Protein AF-A0A7S2PLM6-F1 (afdb_monomer)

pLDDT: mean 79.07, std 17.41, range [29.98, 98.12]

Solvent-accessible surface area (backbone atoms only — not comparable to full-atom values): 22855 Å² total; per-residue (Å²): 108,68,69,61,52,52,57,56,58,63,72,50,92,73,92,76,95,75,61,71,67,60,51,52,51,47,62,57,50,72,77,48,88,86,80,83,86,79,75,93,78,78,90,83,84,88,67,91,45,60,40,52,44,39,54,48,51,23,56,14,15,34,82,76,85,69,65,83,59,90,75,62,58,69,66,58,55,49,44,26,52,52,26,46,74,74,66,43,42,29,66,36,67,50,46,79,44,29,52,44,70,62,100,52,93,72,66,49,29,40,21,31,33,40,21,38,41,37,36,39,63,88,76,48,69,6,36,71,28,57,38,18,36,38,31,44,26,38,40,60,66,70,63,58,101,53,98,65,75,38,36,41,34,38,30,34,43,21,40,40,32,41,45,58,35,41,68,48,76,58,61,52,56,44,54,53,37,27,29,40,36,39,43,43,34,34,94,88,75,54,34,28,39,39,45,72,40,12,25,79,38,48,49,87,33,68,58,39,49,68,68,35,53,36,66,58,55,26,62,78,66,75,49,54,69,70,72,37,31,61,87,88,57,55,77,94,73,55,21,47,36,65,21,35,75,22,38,50,46,62,49,89,50,94,84,49,96,50,40,52,42,74,61,55,43,36,46,25,53,39,30,60,74,70,75,46,80,73,47,76,62,18,51,48,10,45,50,52,57,69,72,37,59,50,46,23,62,70,52,43,75,80,44,46,26,65,65,64,44,54,52,51,56,63,45,48,55,52,52,54,52,48,53,51,45,51,51,47,47,52,62,67,65,44,71,83,68,62,71,67,56,70,57,53,58,63,71,69,67,36,67,85,49,73,75,36,70,63,60,55,47,49,46,52,48,51,31,50,51,40,40,54,22,58,77,71,68,36,60,73,54,38,56,51,50,50,52,54,48,50,52,51,52,50,52,58,58,67,69,59,81,63,79,85,73,80,85,78,132

InterPro domains:
  IPR012887 GDP-fucose pyrophosphorylase domain [PF07959] (20-249)
  IPR052203 GHMP Kinase-Related Enzymes [PTHR32463] (17-348)

Radius of gyration: 28.03 Å; Cα contacts (8 Å, |Δi|>4): 614; chains: 1; bounding box: 89×57×71 Å

Mean predicted aligned error: 13.32 Å

Organism: NCBI:txid267567

Sequence (409 aa):
GDMLHALQTTSSPSSSSSSSNNTNLFGALSKHELQTCIIPEGSFVHLGTTGELVDFLVAGGSATYNNDDGSGDLQQTKIQSFAKSIGISSKSNAFVSGFRGGDGDDSTSLVVLNSILIGNGRDKSSSIGEGTVIEHCTIPFTGGSGVDNGKIIVGKRCLLSGIRGDLKGRDLCVPSEMCLQVLPLRQGVGGFVCLCFGVNDGIKEATTLYGMDINQVLERSGLTASDLWDESIPSSRQTLWNAKLNPIMMCADEDTKWPELDFSFLEWIQSLRDDVQLDACALQGLRQWKESKRIAVCDIRECVDSEAEAKYRSTISSVEVHQLSLAADCLLGQKHEPCSFGHLADVCNLNAFKHNPVIKRAFKALDNICYEAVDEGRFHILGRTFMVLSELLSTLWCSNGDKPQPFAA

Structure (mmCIF, N/CA/C/O backbone):
data_AF-A0A7S2PLM6-F1
#
_entry.id   AF-A0A7S2PLM6-F1
#
loop_
_atom_site.group_PDB
_atom_site.id
_atom_site.type_symbol
_atom_site.label_atom_id
_atom_site.label_alt_id
_atom_site.label_comp_id
_atom_site.label_asym_id
_atom_site.label_entity_id
_atom_site.label_seq_id
_atom_site.pdbx_PDB_ins_code
_atom_site.Cartn_x
_atom_site.Cartn_y
_atom_site.Cartn_z
_atom_site.occupancy
_atom_site.B_iso_or_equiv
_atom_site.auth_seq_id
_atom_site.auth_comp_id
_atom_site.auth_asym_id
_atom_site.auth_atom_id
_atom_site.pdbx_PDB_model_num
ATOM 1 N N . GLY A 1 1 ? -21.847 -16.838 2.911 1.00 46.50 1 GLY A N 1
ATOM 2 C CA . GLY A 1 1 ? -21.634 -17.733 4.061 1.00 46.50 1 GLY A CA 1
ATOM 3 C C . GLY A 1 1 ? -22.839 -17.711 4.967 1.00 46.50 1 GLY A C 1
ATOM 4 O O . GLY A 1 1 ? -23.618 -18.652 4.951 1.00 46.50 1 GLY A O 1
ATOM 5 N N . ASP A 1 2 ? -23.043 -16.597 5.661 1.00 38.53 2 ASP A N 1
ATOM 6 C CA . ASP A 1 2 ? -23.984 -16.498 6.787 1.00 38.53 2 ASP A CA 1
ATOM 7 C C . ASP A 1 2 ? -25.448 -16.775 6.431 1.00 38.53 2 ASP A C 1
ATOM 9 O O . ASP A 1 2 ? -26.138 -17.455 7.181 1.00 38.53 2 ASP A O 1
ATOM 13 N N . MET A 1 3 ? -25.917 -16.346 5.254 1.00 40.72 3 MET A N 1
ATOM 14 C CA . MET A 1 3 ? -27.282 -16.642 4.798 1.00 40.72 3 MET A CA 1
ATOM 15 C C . MET A 1 3 ? -27.492 -18.138 4.505 1.00 40.72 3 MET A C 1
ATOM 17 O O . MET A 1 3 ? -28.520 -18.693 4.873 1.00 40.72 3 MET A O 1
ATOM 21 N N . LEU A 1 4 ? -26.511 -18.816 3.895 1.00 53.31 4 LEU A N 1
ATOM 22 C CA . LEU A 1 4 ? -26.576 -20.262 3.635 1.00 53.31 4 LEU A CA 1
ATOM 23 C C . LEU A 1 4 ? -26.423 -21.072 4.926 1.00 53.31 4 LEU A C 1
ATOM 25 O O . LEU A 1 4 ? -27.140 -22.049 5.113 1.00 53.31 4 LEU A O 1
ATOM 29 N N . HIS A 1 5 ? -25.556 -20.633 5.841 1.00 48.00 5 HIS A N 1
ATOM 30 C CA . HIS A 1 5 ? -25.422 -21.229 7.168 1.00 48.00 5 HIS A CA 1
ATOM 31 C C . HIS A 1 5 ? -26.720 -21.075 7.984 1.00 48.00 5 HIS A C 1
ATOM 33 O O . HIS A 1 5 ? -27.183 -22.037 8.586 1.00 48.00 5 HIS A O 1
ATOM 39 N N . ALA A 1 6 ? -27.370 -19.905 7.942 1.00 51.62 6 ALA A N 1
ATOM 40 C CA . ALA A 1 6 ? -28.672 -19.672 8.573 1.00 51.62 6 ALA A CA 1
ATOM 41 C C . ALA A 1 6 ? -29.806 -20.505 7.941 1.00 51.62 6 ALA A C 1
ATOM 43 O O . ALA A 1 6 ? -30.706 -20.976 8.639 1.00 51.62 6 ALA A O 1
ATOM 44 N N . LEU A 1 7 ? -29.767 -20.734 6.626 1.00 51.94 7 LEU A N 1
ATOM 45 C CA . LEU A 1 7 ? -30.715 -21.617 5.936 1.00 51.94 7 LEU A CA 1
ATOM 46 C C . LEU A 1 7 ? -30.463 -23.105 6.251 1.00 51.94 7 LEU A C 1
ATOM 48 O O . LEU A 1 7 ? -31.411 -23.875 6.376 1.00 51.94 7 LEU A O 1
ATOM 52 N N . GLN A 1 8 ? -29.207 -23.516 6.453 1.00 54.03 8 GLN A N 1
ATOM 53 C CA . GLN A 1 8 ? -28.871 -24.872 6.899 1.00 54.03 8 GLN A CA 1
ATOM 54 C C . GLN A 1 8 ? -29.293 -25.116 8.354 1.00 54.03 8 GLN A C 1
ATOM 56 O O . GLN A 1 8 ? -29.881 -26.154 8.651 1.00 54.03 8 GLN A O 1
ATOM 61 N N . THR A 1 9 ? -29.080 -24.162 9.263 1.00 49.16 9 THR A N 1
ATOM 62 C CA . THR A 1 9 ? -29.459 -24.324 10.679 1.00 49.16 9 THR A CA 1
ATOM 63 C C . THR A 1 9 ? -30.968 -24.237 10.919 1.00 49.16 9 THR A C 1
ATOM 65 O O . THR A 1 9 ? -31.462 -24.855 11.857 1.00 49.16 9 THR A O 1
ATOM 68 N N . THR A 1 10 ? -31.731 -23.564 10.049 1.00 50.25 10 THR A N 1
ATOM 69 C CA . THR A 1 10 ? -33.211 -23.534 10.109 1.00 50.25 10 THR A CA 1
ATOM 70 C C . THR A 1 10 ? -33.880 -24.816 9.607 1.00 50.25 10 THR A C 1
ATOM 72 O O . THR A 1 10 ? -35.059 -25.031 9.883 1.00 50.25 10 THR A O 1
ATOM 75 N N . SER A 1 11 ? -33.140 -25.705 8.935 1.00 47.84 11 SER A N 1
ATOM 76 C CA . SER A 1 11 ? -33.613 -27.061 8.613 1.00 47.84 11 SER A CA 1
ATOM 77 C C . SER A 1 11 ? -33.565 -28.025 9.811 1.00 47.84 11 SER A C 1
ATOM 79 O O . SER A 1 11 ? -34.122 -29.120 9.748 1.00 47.84 11 SER A O 1
ATOM 81 N N . SER A 1 12 ? -32.961 -27.606 10.932 1.00 45.00 12 SER A N 1
ATOM 82 C CA . SER A 1 12 ? -33.073 -28.297 12.219 1.00 45.00 12 SER A CA 1
ATOM 83 C C . SER A 1 12 ? -34.291 -27.754 12.981 1.00 45.00 12 SER A C 1
ATOM 85 O O . SER A 1 12 ? -34.345 -26.553 13.247 1.00 45.00 12 SER A O 1
ATOM 87 N N . PRO A 1 13 ? -35.287 -28.584 13.343 1.00 47.16 13 PRO A N 1
ATOM 88 C CA . PRO A 1 13 ? -36.516 -28.113 13.970 1.00 47.16 13 PRO A CA 1
ATOM 89 C C . PRO A 1 13 ? -36.254 -27.741 15.434 1.00 47.16 13 PRO A C 1
ATOM 91 O O . PRO A 1 13 ? -36.427 -28.562 16.332 1.00 47.16 13 PRO A O 1
ATOM 94 N N . SER A 1 14 ? -35.839 -26.501 15.695 1.00 48.72 14 SER A N 1
ATOM 95 C CA . SER A 1 14 ? -35.843 -25.932 17.043 1.00 48.72 14 SER A CA 1
ATOM 96 C C . SER A 1 14 ? -37.036 -24.990 17.212 1.00 48.72 14 SER A C 1
ATOM 98 O O . SER A 1 14 ? -37.238 -23.993 16.519 1.00 48.72 14 SER A O 1
ATOM 100 N N . SER A 1 15 ? -37.901 -25.385 18.135 1.00 52.91 15 SER A N 1
ATOM 101 C CA . SER A 1 15 ? -39.139 -24.727 18.513 1.00 52.91 15 SER A CA 1
ATOM 102 C C . SER A 1 15 ? -38.876 -23.452 19.322 1.00 52.91 15 SER A C 1
ATOM 104 O O . SER A 1 15 ? -38.672 -23.560 20.526 1.00 52.91 15 SER A O 1
ATOM 106 N N . SER A 1 16 ? -38.936 -22.265 18.703 1.00 53.56 16 SER A N 1
ATOM 107 C CA . SER A 1 16 ? -39.422 -21.028 19.360 1.00 53.56 16 SER A CA 1
ATOM 108 C C . SER A 1 16 ? -39.389 -19.782 18.449 1.00 53.56 16 SER A C 1
ATOM 110 O O . SER A 1 16 ? -38.339 -19.219 18.159 1.00 53.56 16 SER A O 1
ATOM 112 N N . SER A 1 17 ? -40.587 -19.337 18.054 1.00 52.88 17 SER A N 1
ATOM 113 C CA . SER A 1 17 ? -41.075 -17.940 18.026 1.00 52.88 17 SER A CA 1
ATOM 114 C C . SER A 1 17 ? -40.415 -16.811 17.200 1.00 52.88 17 SER A C 1
ATOM 116 O O . SER A 1 17 ? -40.777 -15.660 17.427 1.00 52.88 17 SER A O 1
ATOM 118 N N . SER A 1 18 ? -39.568 -17.054 16.192 1.00 52.91 18 SER A N 1
ATOM 119 C CA . SER A 1 18 ? -39.069 -15.983 15.284 1.00 52.91 18 SER A CA 1
ATOM 120 C C . SER A 1 18 ? -39.508 -16.109 13.806 1.00 52.91 18 SER A C 1
ATOM 122 O O . SER A 1 18 ? -38.816 -15.670 12.890 1.00 52.91 18 SER A O 1
ATOM 124 N N . SER A 1 19 ? -40.673 -16.712 13.536 1.00 54.12 19 SER A N 1
ATOM 125 C CA . SER A 1 19 ? -40.965 -17.380 12.254 1.00 54.12 19 SER A CA 1
ATOM 126 C C . SER A 1 19 ? -41.630 -16.575 11.121 1.00 54.12 19 SER A C 1
ATOM 128 O O . SER A 1 19 ? -41.820 -17.149 10.049 1.00 54.12 19 SER A O 1
ATOM 130 N N . SER A 1 20 ? -41.980 -15.289 11.251 1.00 56.38 20 SER A N 1
ATOM 131 C CA . SER A 1 20 ? -42.768 -14.613 10.191 1.00 56.38 20 SER A CA 1
ATOM 132 C C . SER A 1 20 ? -41.960 -14.201 8.949 1.00 56.38 20 SER A C 1
ATOM 134 O O . SER A 1 20 ? -42.446 -14.338 7.829 1.00 56.38 20 SER A O 1
ATOM 136 N N . ASN A 1 21 ? -40.711 -13.747 9.098 1.00 56.03 21 ASN A N 1
ATOM 137 C CA . ASN A 1 21 ? -39.917 -13.295 7.943 1.00 56.03 21 ASN A CA 1
ATOM 138 C C . ASN A 1 21 ? -39.300 -14.456 7.147 1.00 56.03 21 ASN A C 1
ATOM 140 O O . ASN A 1 21 ? -39.276 -14.417 5.917 1.00 56.03 21 ASN A O 1
ATOM 144 N N . ASN A 1 22 ? -38.873 -15.527 7.824 1.00 59.12 22 ASN A N 1
ATOM 145 C CA . ASN A 1 22 ? -38.286 -16.693 7.155 1.00 59.12 22 ASN A CA 1
ATOM 146 C C . ASN A 1 22 ? -39.332 -17.546 6.423 1.00 59.12 22 ASN A C 1
ATOM 148 O O . ASN A 1 22 ? -39.027 -18.106 5.374 1.00 59.12 22 ASN A O 1
ATOM 152 N N . THR A 1 23 ? -40.574 -17.605 6.917 1.00 64.94 23 THR A N 1
ATOM 153 C CA . THR A 1 23 ? -41.670 -18.302 6.215 1.00 64.94 23 THR A CA 1
ATOM 154 C C . THR A 1 23 ? -42.073 -17.584 4.929 1.00 64.94 23 THR A C 1
ATOM 156 O O . THR A 1 23 ? -42.336 -18.247 3.928 1.00 64.94 23 THR A O 1
ATOM 159 N N . ASN A 1 24 ? -42.027 -16.249 4.905 1.00 69.12 24 ASN A N 1
ATOM 160 C CA . ASN A 1 24 ? -42.255 -15.466 3.689 1.00 69.12 24 ASN A CA 1
ATOM 161 C C . ASN A 1 24 ? -41.136 -15.653 2.655 1.00 69.12 24 ASN A C 1
ATOM 163 O O . ASN A 1 24 ? -41.427 -15.831 1.473 1.00 69.12 24 ASN A O 1
ATOM 167 N N . LEU A 1 25 ? -39.868 -15.675 3.086 1.00 69.00 25 LEU A N 1
ATOM 168 C CA . LEU A 1 25 ? -38.739 -15.937 2.188 1.00 69.00 25 LEU A CA 1
ATOM 169 C C . LEU A 1 25 ? -38.795 -17.366 1.629 1.00 69.00 25 LEU A C 1
ATOM 171 O O . LEU A 1 25 ? -38.657 -17.556 0.426 1.00 69.00 25 LEU A O 1
ATOM 175 N N . PHE A 1 26 ? -39.068 -18.365 2.473 1.00 73.00 26 PHE A N 1
ATOM 176 C CA . PHE A 1 26 ? -39.232 -19.753 2.039 1.00 73.00 26 PHE A CA 1
ATOM 177 C C . PHE A 1 26 ? -40.434 -19.916 1.096 1.00 73.00 26 PHE A C 1
ATOM 179 O O . PHE A 1 26 ? -40.336 -20.584 0.071 1.00 73.00 26 PHE A O 1
ATOM 186 N N . GLY A 1 27 ? -41.561 -19.259 1.382 1.00 76.62 27 GLY A N 1
ATOM 187 C CA . GLY A 1 27 ? -42.744 -19.247 0.517 1.00 76.62 27 GLY A CA 1
ATOM 188 C C . GLY A 1 27 ? -42.522 -18.547 -0.829 1.00 76.62 27 GLY A C 1
ATOM 189 O O . GLY A 1 27 ? -43.132 -18.926 -1.827 1.00 76.62 27 GLY A O 1
ATOM 190 N N . ALA A 1 28 ? -41.639 -17.548 -0.880 1.00 76.75 28 ALA A N 1
ATOM 191 C CA . ALA A 1 28 ? -41.224 -16.909 -2.124 1.00 76.75 28 ALA A CA 1
ATOM 192 C C . ALA A 1 28 ? -40.231 -17.787 -2.905 1.00 76.75 28 ALA A C 1
ATOM 194 O O . ALA A 1 28 ? -40.444 -18.037 -4.087 1.00 76.75 28 ALA A O 1
ATOM 195 N N . LEU A 1 29 ? -39.193 -18.312 -2.243 1.00 75.56 29 LEU A N 1
ATOM 196 C CA . LEU A 1 29 ? -38.143 -19.129 -2.863 1.00 75.56 29 LEU A CA 1
ATOM 197 C C . LEU A 1 29 ? -38.636 -20.510 -3.306 1.00 75.56 29 LEU A C 1
ATOM 199 O O . LEU A 1 29 ? -38.181 -21.006 -4.327 1.00 75.56 29 LEU A O 1
ATOM 203 N N . SER A 1 30 ? -39.601 -21.108 -2.603 1.00 80.25 30 SER A N 1
ATOM 204 C CA . SER A 1 30 ? -40.199 -22.405 -2.974 1.00 80.25 30 SER A CA 1
ATOM 205 C C . SER A 1 30 ? -40.967 -22.379 -4.297 1.00 80.25 30 SER A C 1
ATOM 207 O O . SER A 1 30 ? -41.227 -23.435 -4.869 1.00 80.25 30 SER A O 1
ATOM 209 N N . LYS A 1 31 ? -41.316 -21.190 -4.808 1.00 84.56 31 LYS A N 1
ATOM 210 C CA . LYS A 1 31 ? -41.913 -21.015 -6.142 1.00 84.56 31 LYS A CA 1
ATOM 211 C C . LYS A 1 31 ? -40.872 -20.982 -7.264 1.00 84.56 31 LYS A C 1
ATOM 213 O O . LYS A 1 31 ? -41.257 -20.969 -8.430 1.00 84.56 31 LYS A O 1
ATOM 218 N N . HIS A 1 32 ? -39.585 -20.938 -6.927 1.00 82.19 32 HIS A N 1
ATOM 219 C CA . HIS A 1 32 ? -38.486 -20.911 -7.881 1.00 82.19 32 HIS A CA 1
ATOM 220 C C . HIS A 1 32 ? -37.736 -22.245 -7.862 1.00 82.19 32 HIS A C 1
ATOM 222 O O . HIS A 1 32 ? -37.414 -22.785 -6.805 1.00 82.19 32 HIS A O 1
ATOM 228 N N . GLU A 1 33 ? -37.437 -22.777 -9.044 1.00 84.88 33 GLU A N 1
ATOM 229 C CA . GLU A 1 33 ? -36.563 -23.937 -9.182 1.00 84.88 33 GLU A CA 1
ATOM 230 C C . GLU A 1 33 ? -35.116 -23.499 -8.919 1.00 84.88 33 GLU A C 1
ATOM 232 O O . GLU A 1 33 ? -34.547 -22.699 -9.664 1.00 84.88 33 GLU A O 1
ATOM 237 N N . LEU A 1 34 ? -34.524 -23.985 -7.826 1.00 80.19 34 LEU A N 1
ATOM 238 C CA . LEU A 1 34 ? -33.119 -23.735 -7.520 1.00 80.19 34 LEU A CA 1
ATOM 239 C C . LEU A 1 34 ? -32.254 -24.705 -8.322 1.00 80.19 34 L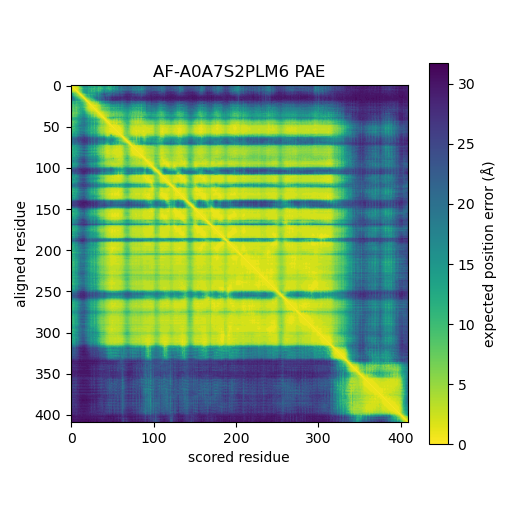EU A C 1
ATOM 241 O O . LEU A 1 34 ? -32.185 -25.894 -8.016 1.00 80.19 34 LEU A O 1
ATOM 245 N N . GLN A 1 35 ? -31.569 -24.183 -9.332 1.00 84.25 35 GLN A N 1
ATOM 246 C CA . GLN A 1 35 ? -30.599 -24.946 -10.107 1.00 84.25 35 GLN A CA 1
ATOM 247 C C . GLN A 1 35 ? -29.198 -24.708 -9.549 1.00 84.25 35 GLN A C 1
ATOM 249 O O . GLN A 1 35 ? -28.783 -23.571 -9.328 1.00 84.25 35 GLN A O 1
ATOM 254 N N . THR A 1 36 ? -28.468 -25.794 -9.310 1.00 83.56 36 THR A N 1
ATOM 255 C CA . THR A 1 36 ? -27.078 -25.739 -8.850 1.00 83.56 36 THR A CA 1
ATOM 256 C C . THR A 1 36 ? -26.173 -26.117 -10.013 1.00 83.56 36 THR A C 1
ATOM 258 O O . THR A 1 36 ? -26.277 -27.222 -10.540 1.00 83.56 36 THR A O 1
ATOM 261 N N . CYS A 1 37 ? -25.278 -25.213 -10.409 1.00 85.44 37 CYS A N 1
ATOM 262 C CA . CYS A 1 37 ? -24.197 -25.535 -11.334 1.00 85.44 37 CYS A CA 1
ATOM 263 C C . CYS A 1 37 ? -23.006 -26.049 -10.522 1.00 85.44 37 CYS A C 1
ATOM 265 O O . CYS A 1 37 ? -22.444 -25.313 -9.709 1.00 85.44 37 CYS A O 1
ATOM 267 N N . ILE A 1 38 ? -22.648 -27.317 -10.713 1.00 82.31 38 ILE A N 1
ATOM 268 C CA . ILE A 1 38 ? -21.451 -27.898 -10.107 1.00 82.31 38 ILE A CA 1
ATOM 269 C C . ILE A 1 38 ? -20.306 -27.677 -11.086 1.00 82.31 38 ILE A C 1
ATOM 271 O O . ILE A 1 38 ? -20.376 -28.129 -12.226 1.00 82.31 38 ILE A O 1
ATOM 275 N N . ILE A 1 39 ? -19.257 -26.994 -10.636 1.00 82.06 39 ILE A N 1
ATOM 276 C CA . ILE A 1 39 ? -18.004 -26.873 -11.379 1.00 82.06 39 ILE A CA 1
ATOM 277 C C . ILE A 1 39 ? -17.163 -28.100 -10.994 1.00 82.06 39 ILE A C 1
ATOM 279 O O . ILE A 1 39 ? -16.683 -28.149 -9.860 1.00 82.06 39 ILE A O 1
ATOM 283 N N . PRO A 1 40 ? -17.039 -29.121 -11.867 1.00 69.12 40 PRO A N 1
ATOM 284 C CA . PRO A 1 40 ? -16.409 -30.394 -11.508 1.00 69.12 40 PRO A CA 1
ATOM 285 C C . PRO A 1 40 ? -14.902 -30.247 -11.279 1.00 69.12 40 PRO A C 1
ATOM 287 O O . PRO A 1 40 ? -14.322 -30.997 -10.499 1.00 69.12 40 PRO A O 1
ATOM 290 N N . GLU A 1 41 ? -14.286 -29.260 -11.933 1.00 75.94 41 GLU A N 1
ATOM 291 C CA . GLU A 1 41 ? -12.865 -28.953 -11.842 1.00 75.94 41 GLU A CA 1
ATOM 292 C C . GLU A 1 41 ? -12.687 -27.434 -11.763 1.00 75.94 41 GLU A C 1
ATOM 294 O O . GLU A 1 41 ? -13.074 -26.695 -12.667 1.00 75.94 41 GLU A O 1
ATOM 299 N N . GLY A 1 42 ? -12.128 -26.959 -10.654 1.00 71.94 42 GLY A N 1
ATOM 300 C CA . GLY A 1 42 ? -11.847 -25.548 -10.428 1.00 71.94 42 GLY A CA 1
ATOM 301 C C . GLY A 1 42 ? -10.806 -25.386 -9.330 1.00 71.94 42 GLY A C 1
ATOM 302 O O . GLY A 1 42 ? -10.773 -26.155 -8.369 1.00 71.94 42 GLY A O 1
ATOM 303 N N . SER A 1 43 ? -9.930 -24.399 -9.480 1.00 78.38 43 SER A N 1
ATOM 304 C CA . SER A 1 43 ? -9.007 -23.996 -8.423 1.00 78.38 43 SER A CA 1
ATOM 305 C C . SER A 1 43 ? -9.616 -22.826 -7.666 1.00 78.38 43 SER A C 1
ATOM 307 O O . SER A 1 43 ? -9.925 -21.792 -8.254 1.00 78.38 43 SER A O 1
ATOM 309 N N . PHE A 1 44 ? -9.796 -23.002 -6.362 1.00 82.25 44 PHE A N 1
ATOM 310 C CA . PHE A 1 44 ? -10.282 -21.963 -5.466 1.00 82.25 44 PHE A CA 1
ATOM 311 C C . PHE A 1 44 ? -9.151 -21.576 -4.527 1.00 82.25 44 PHE A C 1
ATOM 313 O O . PHE A 1 44 ? -8.520 -22.443 -3.922 1.00 82.25 44 PHE A O 1
ATOM 320 N N . VAL A 1 45 ? -8.911 -20.277 -4.404 1.00 84.31 45 VAL A N 1
ATOM 321 C CA . VAL A 1 45 ? -7.968 -19.721 -3.438 1.00 84.31 45 VAL A CA 1
ATOM 322 C C . VAL A 1 45 ? -8.779 -18.905 -2.445 1.00 84.31 45 VAL A C 1
ATOM 324 O O . VAL A 1 45 ? -9.584 -18.061 -2.836 1.00 84.31 45 VAL A O 1
ATOM 327 N N . HIS A 1 46 ? -8.598 -19.195 -1.162 1.00 86.81 46 HIS A N 1
ATOM 328 C CA . HIS A 1 46 ? -9.161 -18.402 -0.082 1.00 86.81 46 HIS A CA 1
ATOM 329 C C . HIS A 1 46 ? -8.057 -17.519 0.489 1.00 86.81 46 HIS A C 1
ATOM 331 O O . HIS A 1 46 ? -7.023 -18.034 0.900 1.00 86.81 46 HIS A O 1
ATOM 337 N N . LEU A 1 47 ? -8.302 -16.212 0.510 1.00 89.38 47 LEU A N 1
ATOM 338 C CA . LEU A 1 47 ? -7.411 -15.208 1.081 1.00 89.38 47 LEU A CA 1
ATOM 339 C C . LEU A 1 47 ? -8.190 -14.518 2.202 1.00 89.38 47 LEU A C 1
ATOM 341 O O . LEU A 1 47 ? -8.995 -13.620 1.961 1.00 89.38 47 LEU A O 1
ATOM 345 N N . GLY A 1 48 ? -8.042 -15.039 3.412 1.00 85.62 48 GLY A N 1
ATOM 346 C CA . GLY A 1 48 ? -8.685 -14.556 4.627 1.00 85.62 48 GLY A CA 1
ATOM 347 C C . GLY A 1 48 ? -7.958 -13.380 5.271 1.00 85.62 48 GLY A C 1
ATOM 348 O O . GLY A 1 48 ? -8.590 -12.622 6.006 1.00 85.62 48 GLY A O 1
ATOM 349 N N . THR A 1 49 ? -6.664 -13.207 4.989 1.00 90.38 49 THR A N 1
ATOM 350 C CA . THR A 1 49 ? -5.844 -12.116 5.535 1.00 90.38 49 THR A CA 1
ATOM 351 C C . THR A 1 49 ? -5.055 -11.385 4.449 1.00 90.38 49 THR A C 1
ATOM 353 O O . THR A 1 49 ? -4.829 -11.903 3.353 1.00 90.38 49 THR A O 1
ATOM 356 N N . THR A 1 50 ? -4.609 -10.165 4.758 1.00 94.56 50 THR A N 1
ATOM 357 C CA . THR A 1 50 ? -3.708 -9.413 3.876 1.00 94.56 50 THR A CA 1
ATOM 358 C C . THR A 1 50 ? -2.363 -10.125 3.718 1.00 94.56 50 THR A C 1
ATOM 360 O O . THR A 1 50 ? -1.821 -10.143 2.618 1.00 94.56 50 THR A O 1
ATOM 363 N N . GLY A 1 51 ? -1.855 -10.768 4.773 1.00 95.12 51 GLY A N 1
ATOM 364 C CA . GLY A 1 51 ? -0.652 -11.600 4.720 1.00 95.12 51 GLY A CA 1
ATOM 365 C C . GLY A 1 51 ? -0.788 -12.761 3.735 1.00 95.12 51 GLY A C 1
ATOM 366 O O . GLY A 1 51 ? 0.072 -12.930 2.879 1.00 95.12 51 GLY A O 1
ATOM 367 N N . GLU A 1 52 ? -1.911 -13.488 3.766 1.00 94.06 52 GLU A N 1
ATOM 368 C CA . GLU A 1 52 ? -2.191 -14.564 2.802 1.00 94.06 52 GLU A CA 1
ATOM 369 C C . GLU A 1 52 ? -2.254 -14.047 1.358 1.00 94.06 52 GLU A C 1
ATOM 371 O O . GLU A 1 52 ? -1.764 -14.712 0.446 1.00 94.06 52 GLU A O 1
ATOM 376 N N . LEU A 1 53 ? -2.826 -12.855 1.134 1.00 94.69 53 LEU A N 1
ATOM 377 C CA . LEU A 1 53 ? -2.822 -12.204 -0.180 1.00 94.69 53 LEU A CA 1
ATOM 378 C C . LEU A 1 53 ? -1.396 -11.870 -0.639 1.00 94.69 53 LEU A C 1
ATOM 380 O O . LEU A 1 53 ? -1.050 -12.165 -1.782 1.00 94.69 53 LEU A O 1
ATOM 384 N N . VAL A 1 54 ? -0.573 -11.275 0.229 1.00 95.38 54 VAL A N 1
ATOM 385 C CA . VAL A 1 54 ? 0.831 -10.951 -0.076 1.00 95.38 54 VAL A CA 1
ATOM 386 C C . VAL A 1 54 ? 1.604 -12.219 -0.421 1.00 95.38 54 VAL A C 1
ATOM 388 O O . VAL A 1 54 ? 2.223 -12.283 -1.482 1.00 95.38 54 VAL A O 1
ATOM 391 N N . ASP A 1 55 ? 1.505 -13.252 0.415 1.00 93.44 55 ASP A N 1
ATOM 392 C CA . ASP A 1 55 ? 2.204 -14.519 0.210 1.00 93.44 55 ASP A CA 1
ATOM 393 C C . ASP A 1 55 ? 1.753 -15.196 -1.098 1.00 93.44 55 ASP A C 1
ATOM 395 O O . ASP A 1 55 ? 2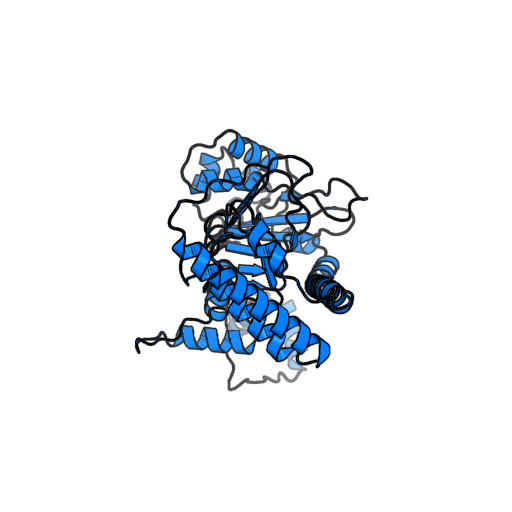.585 -15.685 -1.864 1.00 93.44 55 ASP A O 1
ATOM 399 N N . PHE A 1 56 ? 0.451 -15.159 -1.413 1.00 93.75 56 PHE A N 1
ATOM 400 C CA . PHE A 1 56 ? -0.088 -15.660 -2.680 1.00 93.75 56 PHE A CA 1
ATOM 401 C C . PHE A 1 56 ? 0.467 -14.904 -3.895 1.00 93.75 56 PHE A C 1
ATOM 403 O O . PHE A 1 56 ? 0.912 -15.535 -4.857 1.00 93.75 56 PHE A O 1
ATOM 410 N N . LEU A 1 57 ? 0.453 -13.567 -3.867 1.00 93.62 57 LEU A N 1
ATOM 411 C CA . LEU A 1 57 ? 0.932 -12.740 -4.976 1.00 93.62 57 LEU A CA 1
ATOM 412 C C . LEU A 1 57 ? 2.433 -12.934 -5.202 1.00 93.62 57 LEU A C 1
ATOM 414 O O . LEU A 1 57 ? 2.852 -13.133 -6.341 1.00 93.62 57 LEU A O 1
ATOM 418 N N . VAL A 1 58 ? 3.230 -12.943 -4.131 1.00 92.25 58 VAL A N 1
ATOM 419 C CA . VAL A 1 58 ? 4.685 -13.157 -4.179 1.00 92.25 58 VAL A CA 1
ATOM 420 C C . VAL A 1 58 ? 5.020 -14.545 -4.711 1.00 92.25 58 VAL A C 1
ATOM 422 O O . VAL A 1 58 ? 5.784 -14.669 -5.671 1.00 92.25 58 VAL A O 1
ATOM 425 N N . ALA A 1 59 ? 4.419 -15.591 -4.136 1.00 90.62 59 ALA A N 1
ATOM 426 C CA . ALA A 1 59 ? 4.640 -16.961 -4.587 1.00 90.62 59 ALA A CA 1
ATOM 427 C C . ALA A 1 59 ? 4.204 -17.144 -6.046 1.00 90.62 59 ALA A C 1
ATOM 429 O O . ALA A 1 59 ? 4.871 -17.849 -6.801 1.00 90.62 59 ALA A O 1
ATOM 430 N N . GLY A 1 60 ? 3.109 -16.490 -6.440 1.00 87.69 60 GLY A N 1
ATOM 431 C CA . GLY A 1 60 ? 2.564 -16.516 -7.788 1.00 87.69 60 GLY A CA 1
ATOM 432 C C . GLY A 1 60 ? 3.390 -15.760 -8.831 1.00 87.69 60 GLY A C 1
ATOM 433 O O . GLY A 1 60 ? 3.487 -16.212 -9.971 1.00 87.69 60 GLY A O 1
ATOM 434 N N . GLY A 1 61 ? 3.987 -14.628 -8.451 1.00 84.44 61 GLY A N 1
ATOM 435 C CA . GLY A 1 61 ? 4.780 -13.773 -9.335 1.00 84.44 61 GLY A CA 1
ATOM 436 C C . GLY A 1 61 ? 6.240 -14.203 -9.496 1.00 84.44 61 GLY A C 1
ATOM 437 O O . GLY A 1 61 ? 6.884 -13.799 -10.466 1.00 84.44 61 GLY A O 1
ATOM 438 N N . SER A 1 62 ? 6.770 -15.021 -8.583 1.00 82.44 62 SER A N 1
ATOM 439 C CA . SER A 1 62 ? 8.164 -15.471 -8.621 1.00 82.44 62 SER A CA 1
ATOM 440 C C . SER A 1 62 ? 8.440 -16.425 -9.794 1.00 82.44 62 SER A C 1
ATOM 442 O O . SER A 1 62 ? 7.759 -17.435 -9.980 1.00 82.44 62 SER A O 1
ATOM 444 N N . ALA A 1 63 ? 9.459 -16.109 -10.601 1.00 67.75 63 ALA A N 1
ATOM 445 C CA . ALA A 1 63 ? 9.834 -16.887 -11.787 1.00 67.75 63 ALA A CA 1
ATOM 446 C C . ALA A 1 63 ? 10.864 -18.000 -11.507 1.00 67.75 63 ALA A C 1
ATOM 448 O O . ALA A 1 63 ? 11.006 -18.907 -12.324 1.00 67.75 63 ALA A O 1
ATOM 449 N N . THR A 1 64 ? 11.587 -17.930 -10.385 1.00 63.06 64 THR A N 1
ATOM 450 C CA . THR A 1 64 ? 12.817 -18.707 -10.130 1.00 63.06 64 THR A CA 1
ATOM 451 C C . THR A 1 64 ? 12.642 -19.935 -9.249 1.00 63.06 64 THR A C 1
ATOM 453 O O . THR A 1 64 ? 13.604 -20.670 -9.052 1.00 63.06 64 THR A O 1
ATOM 456 N N . TYR A 1 65 ? 11.433 -20.235 -8.777 1.00 60.25 65 TYR A N 1
ATOM 457 C CA . TYR A 1 65 ? 11.146 -21.481 -8.057 1.00 60.25 65 TYR A CA 1
ATOM 458 C C . TYR A 1 65 ? 11.045 -22.681 -9.020 1.00 60.25 65 TYR A C 1
ATOM 460 O O . TYR A 1 65 ? 10.041 -23.388 -9.077 1.00 60.25 65 TYR A O 1
ATOM 468 N N . ASN A 1 66 ? 12.089 -22.910 -9.816 1.00 56.03 66 ASN A N 1
ATOM 469 C CA . ASN A 1 66 ? 12.293 -24.183 -10.489 1.00 56.03 66 ASN A CA 1
ATOM 470 C C . ASN A 1 66 ? 13.038 -25.085 -9.505 1.00 56.03 66 ASN A C 1
ATOM 472 O O . ASN A 1 66 ? 14.240 -24.946 -9.304 1.00 56.03 66 ASN A O 1
ATOM 476 N N . ASN A 1 67 ? 12.280 -25.960 -8.846 1.00 53.03 67 ASN A N 1
ATOM 477 C CA . ASN A 1 67 ? 12.782 -26.971 -7.922 1.00 53.03 67 ASN A CA 1
ATOM 478 C C . ASN A 1 67 ? 13.731 -27.937 -8.650 1.00 53.03 67 ASN A C 1
ATOM 480 O O . ASN A 1 67 ? 13.278 -28.937 -9.204 1.00 53.03 67 ASN A O 1
ATOM 484 N N . ASP A 1 68 ? 15.032 -27.642 -8.648 1.00 57.22 68 ASP A N 1
ATOM 485 C CA . ASP A 1 68 ? 16.070 -28.616 -9.020 1.00 57.22 68 ASP A CA 1
ATOM 486 C C . ASP A 1 68 ? 16.291 -29.651 -7.896 1.00 57.22 68 ASP A C 1
ATOM 488 O O . ASP A 1 68 ? 16.738 -30.769 -8.146 1.00 57.22 68 ASP A O 1
ATOM 492 N N . ASP A 1 69 ? 15.857 -29.338 -6.670 1.00 60.47 69 ASP A N 1
ATOM 493 C CA . ASP A 1 69 ? 15.738 -30.307 -5.584 1.00 60.47 69 ASP A CA 1
ATOM 494 C C . ASP A 1 69 ? 14.322 -30.895 -5.591 1.00 60.47 69 ASP A C 1
ATOM 496 O O . ASP A 1 69 ? 13.348 -30.235 -5.228 1.00 60.47 69 ASP A O 1
ATOM 500 N N . GLY A 1 70 ? 14.191 -32.149 -6.034 1.00 60.69 70 GLY A N 1
ATOM 501 C CA . GLY A 1 70 ? 12.934 -32.885 -6.258 1.00 60.69 70 GLY A CA 1
ATOM 502 C C . GLY A 1 70 ? 12.017 -33.122 -5.041 1.00 60.69 70 GLY A C 1
ATOM 503 O O . GLY A 1 70 ? 11.263 -34.093 -5.034 1.00 60.69 70 GLY A O 1
ATOM 504 N N . SER A 1 71 ? 12.064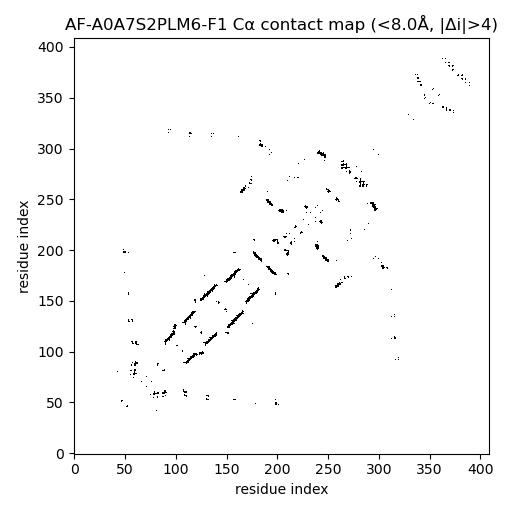 -32.267 -4.020 1.00 63.56 71 SER A N 1
ATOM 505 C CA . SER A 1 71 ? 11.161 -32.219 -2.862 1.00 63.56 71 SER A CA 1
ATOM 506 C C . SER A 1 71 ? 10.152 -31.062 -2.912 1.00 63.56 71 SER A C 1
ATOM 508 O O . SER A 1 71 ? 9.460 -30.824 -1.924 1.00 63.56 71 SER A O 1
ATOM 510 N N . GLY A 1 72 ? 10.063 -30.359 -4.046 1.00 61.94 72 GLY A N 1
ATOM 511 C CA . GLY A 1 72 ? 9.198 -29.199 -4.246 1.00 61.94 72 GLY A CA 1
ATOM 512 C C . GLY A 1 72 ? 7.783 -29.346 -3.685 1.00 61.94 72 GLY A C 1
ATOM 513 O O . GLY A 1 72 ? 7.072 -30.302 -4.000 1.00 61.94 72 GLY A O 1
ATOM 514 N N . ASP A 1 73 ? 7.371 -28.368 -2.877 1.00 83.00 73 ASP A N 1
ATOM 515 C CA . ASP A 1 73 ? 6.046 -28.317 -2.269 1.00 83.00 73 ASP A CA 1
ATOM 516 C C . ASP A 1 73 ? 4.953 -28.257 -3.354 1.00 83.00 73 ASP A C 1
ATOM 518 O O . ASP A 1 73 ? 4.802 -27.270 -4.083 1.00 83.00 73 ASP A O 1
ATOM 522 N N . LEU A 1 74 ? 4.162 -29.331 -3.454 1.00 83.06 74 LEU A N 1
ATOM 523 C CA . LEU A 1 74 ? 3.052 -29.471 -4.398 1.00 83.06 74 LEU A CA 1
ATOM 524 C C . LEU A 1 74 ? 2.063 -28.296 -4.300 1.00 83.06 74 LEU A C 1
ATOM 526 O O . LEU A 1 74 ? 1.419 -27.937 -5.290 1.00 83.06 74 LEU A O 1
ATOM 530 N N . GLN A 1 75 ? 1.916 -27.701 -3.114 1.00 83.31 75 GLN A N 1
ATOM 531 C CA . GLN A 1 75 ? 1.042 -26.554 -2.903 1.00 83.31 75 GLN A CA 1
ATOM 532 C C . GLN A 1 75 ? 1.582 -25.297 -3.595 1.00 83.31 75 GLN A C 1
ATOM 534 O O . GLN A 1 75 ? 0.818 -24.589 -4.256 1.00 83.31 75 GLN A O 1
ATOM 539 N N . GLN A 1 76 ? 2.890 -25.058 -3.532 1.00 83.75 76 GLN A N 1
ATOM 540 C CA . GLN A 1 76 ? 3.527 -23.906 -4.164 1.00 83.75 76 GLN A CA 1
ATOM 541 C C . GLN A 1 76 ? 3.421 -23.962 -5.694 1.00 83.75 76 GLN A C 1
ATOM 543 O O . GLN A 1 76 ? 3.071 -22.966 -6.329 1.00 83.75 76 GLN A O 1
ATOM 548 N N . THR A 1 77 ? 3.618 -25.141 -6.295 1.00 84.62 77 THR A N 1
ATOM 549 C CA . THR A 1 77 ? 3.435 -25.324 -7.745 1.00 84.62 77 THR A CA 1
ATOM 550 C C . THR A 1 77 ? 1.993 -25.046 -8.176 1.00 84.62 77 THR A C 1
ATOM 552 O O . THR A 1 77 ? 1.767 -24.427 -9.218 1.00 84.62 77 THR A O 1
ATOM 555 N N . LYS A 1 78 ? 0.998 -25.443 -7.368 1.00 87.19 78 LYS A N 1
ATOM 556 C CA . LYS A 1 78 ? -0.415 -25.124 -7.634 1.00 87.19 78 LYS A CA 1
ATOM 557 C C . LYS A 1 78 ? -0.684 -23.622 -7.559 1.00 87.19 78 LYS A C 1
ATOM 559 O O . LYS A 1 78 ? -1.359 -23.102 -8.443 1.00 87.19 78 LYS A O 1
ATOM 564 N N . ILE A 1 79 ? -0.137 -22.932 -6.556 1.00 88.38 79 ILE A N 1
ATOM 565 C CA . ILE A 1 79 ? -0.266 -21.473 -6.407 1.00 88.38 79 ILE A CA 1
ATOM 566 C C . ILE A 1 79 ? 0.330 -20.761 -7.620 1.00 88.38 79 ILE A C 1
ATOM 568 O O . ILE A 1 79 ? -0.341 -19.932 -8.225 1.00 88.38 79 ILE A O 1
ATOM 572 N N . GLN A 1 80 ? 1.540 -21.133 -8.034 1.00 87.06 80 GLN A N 1
ATOM 573 C CA . GLN A 1 80 ? 2.192 -20.565 -9.215 1.00 87.06 80 GLN A CA 1
ATOM 574 C C . GLN A 1 80 ? 1.422 -20.839 -10.499 1.00 87.06 80 GLN A C 1
ATOM 576 O O . GLN A 1 80 ? 1.245 -19.939 -11.315 1.00 87.06 80 GLN A O 1
ATOM 581 N N . SER A 1 81 ? 0.947 -22.072 -10.691 1.00 86.94 81 SER A N 1
ATOM 582 C CA . SER A 1 81 ? 0.138 -22.425 -11.857 1.00 86.94 81 SER A CA 1
ATOM 583 C C . SER A 1 81 ? -1.147 -21.600 -11.903 1.00 86.94 81 SER A C 1
ATOM 585 O O . SER A 1 81 ? -1.513 -21.090 -12.961 1.00 86.94 81 SER A O 1
ATOM 587 N N . PHE A 1 82 ? -1.818 -21.441 -10.761 1.00 89.06 82 PHE A N 1
ATOM 588 C CA . PHE A 1 82 ? -3.030 -20.638 -10.658 1.00 89.06 82 PHE A CA 1
ATOM 589 C C . PHE A 1 82 ? -2.741 -19.153 -10.909 1.00 89.06 82 PHE A C 1
ATOM 591 O O . PHE A 1 82 ? -3.391 -18.545 -11.755 1.00 89.06 82 PHE A O 1
ATOM 598 N N . ALA A 1 83 ? -1.722 -18.588 -10.263 1.00 88.31 83 ALA A N 1
ATOM 599 C CA . ALA A 1 83 ? -1.314 -17.197 -10.432 1.00 88.31 83 ALA A CA 1
ATOM 600 C C . ALA A 1 83 ? -0.937 -16.875 -11.888 1.00 88.31 83 ALA A C 1
ATOM 602 O O . ALA A 1 83 ? -1.436 -15.903 -12.455 1.00 88.31 83 ALA A O 1
ATOM 603 N N . LYS A 1 84 ? -0.156 -17.748 -12.541 1.00 84.69 84 LYS A N 1
ATOM 604 C CA . LYS A 1 84 ? 0.159 -17.645 -13.975 1.00 84.69 84 LYS A CA 1
ATOM 605 C C . LYS A 1 84 ? -1.099 -17.700 -14.842 1.00 84.69 84 LYS A C 1
ATOM 607 O O . LYS A 1 84 ? -1.199 -16.939 -15.800 1.00 84.69 84 LYS A O 1
ATOM 612 N N . SER A 1 85 ? -2.074 -18.550 -14.502 1.00 85.50 85 SER A N 1
ATOM 613 C CA . SER A 1 85 ? -3.334 -18.658 -15.258 1.00 85.50 85 SER A CA 1
ATOM 614 C C . SER A 1 85 ? -4.189 -17.387 -15.209 1.00 85.50 85 SER A C 1
ATOM 616 O O . SER A 1 85 ? -4.932 -17.123 -16.151 1.00 85.50 85 SER A O 1
ATOM 618 N N . ILE A 1 86 ? -4.041 -16.575 -14.156 1.00 84.38 86 ILE A N 1
ATOM 619 C CA . ILE A 1 86 ? -4.704 -15.270 -14.017 1.00 84.38 86 ILE A CA 1
ATOM 620 C C . ILE A 1 86 ? -3.793 -14.088 -14.388 1.00 84.38 86 ILE A C 1
ATOM 622 O O . ILE A 1 86 ? -4.162 -12.937 -14.172 1.00 84.38 86 ILE A O 1
ATOM 626 N N . GLY A 1 87 ? -2.618 -14.357 -14.970 1.00 82.81 87 GLY A N 1
ATOM 627 C CA . GLY A 1 87 ? -1.707 -13.335 -15.489 1.00 82.81 87 GLY A CA 1
ATOM 628 C C . GLY A 1 87 ? -0.873 -12.604 -14.433 1.00 82.81 87 GLY A C 1
ATOM 629 O O . GLY A 1 87 ? -0.350 -11.528 -14.722 1.00 82.81 87 GLY A O 1
ATOM 630 N N . ILE A 1 88 ? -0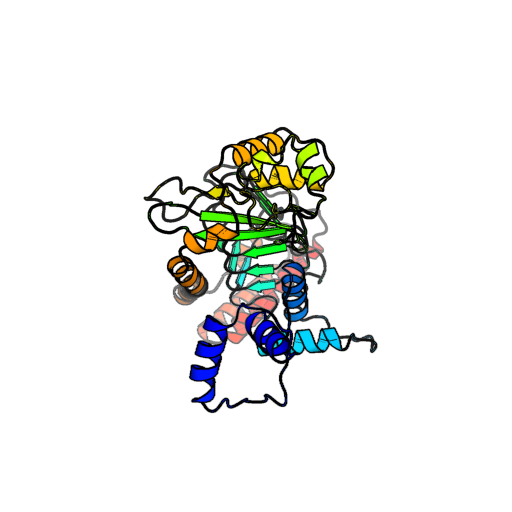.733 -13.158 -13.225 1.00 85.00 88 ILE A N 1
ATOM 631 C CA . ILE A 1 88 ? 0.182 -12.610 -12.217 1.00 85.00 88 ILE A CA 1
ATOM 632 C C . ILE A 1 88 ? 1.620 -12.935 -12.628 1.00 85.00 88 ILE A C 1
ATOM 634 O O . ILE A 1 88 ? 1.980 -14.088 -12.866 1.00 85.00 88 ILE A O 1
ATOM 638 N N . SER A 1 89 ? 2.449 -11.899 -12.673 1.00 85.38 89 SER A N 1
ATOM 639 C CA . SER A 1 89 ? 3.898 -11.972 -12.840 1.00 85.38 89 SER A CA 1
ATOM 640 C C . SER A 1 89 ? 4.564 -11.020 -11.844 1.00 85.38 89 SER A C 1
ATOM 642 O O . SER A 1 89 ? 3.914 -10.125 -11.304 1.00 85.38 89 SER A O 1
ATOM 644 N N . SER A 1 90 ? 5.867 -11.184 -11.605 1.00 84.81 90 SER A N 1
ATOM 645 C CA . SER A 1 90 ? 6.642 -10.278 -10.742 1.00 84.81 90 SER A CA 1
ATOM 646 C C . SER A 1 90 ? 6.600 -8.820 -11.204 1.00 84.81 90 SER A C 1
ATOM 648 O O . SER A 1 90 ? 6.726 -7.910 -10.390 1.00 84.81 90 SER A O 1
ATOM 650 N N . LYS A 1 91 ? 6.420 -8.571 -12.504 1.00 85.25 91 LYS A N 1
ATOM 651 C CA . LYS A 1 91 ? 6.285 -7.231 -13.085 1.00 85.25 91 LYS A CA 1
ATOM 652 C C . LYS A 1 91 ? 5.238 -7.272 -14.192 1.00 85.25 91 LYS A C 1
ATOM 654 O O . LYS A 1 91 ? 5.508 -7.794 -15.274 1.00 85.25 91 LYS A O 1
ATOM 659 N N . SER A 1 92 ? 4.049 -6.742 -13.921 1.00 83.94 92 SER A N 1
ATOM 660 C CA . SER A 1 92 ? 2.945 -6.676 -14.887 1.00 83.94 92 SER A CA 1
ATOM 661 C C . SER A 1 92 ? 2.500 -5.228 -15.045 1.00 83.94 92 SER A C 1
ATOM 663 O O . SER A 1 92 ? 2.019 -4.643 -14.079 1.00 83.94 92 SER A O 1
ATOM 665 N N . ASN A 1 93 ? 2.678 -4.642 -16.236 1.00 83.50 93 ASN A N 1
ATOM 666 C CA . ASN A 1 93 ? 2.436 -3.211 -16.503 1.00 83.50 93 ASN A CA 1
ATOM 667 C C . ASN A 1 93 ? 3.131 -2.307 -15.468 1.00 83.50 93 ASN A C 1
ATOM 669 O O . ASN A 1 93 ? 2.486 -1.516 -14.782 1.00 83.50 93 ASN A O 1
ATOM 673 N N . ALA A 1 94 ? 4.421 -2.548 -15.235 1.00 85.88 94 ALA A N 1
ATOM 674 C CA . ALA A 1 94 ? 5.159 -1.861 -14.191 1.00 85.88 94 ALA A CA 1
ATOM 675 C C . ALA A 1 94 ? 6.483 -1.282 -14.685 1.00 85.88 94 ALA A C 1
ATOM 677 O O . ALA A 1 94 ? 7.284 -1.972 -15.324 1.00 85.88 94 ALA A O 1
ATOM 678 N N . PHE A 1 95 ? 6.764 -0.055 -14.251 1.00 85.31 95 PHE A N 1
ATOM 679 C CA . PHE A 1 95 ? 8.022 0.643 -14.454 1.00 85.31 95 PHE A CA 1
ATOM 680 C C . PHE A 1 95 ? 8.698 0.888 -13.105 1.00 85.31 95 PHE A C 1
ATOM 682 O O . PHE A 1 95 ? 8.140 1.550 -12.234 1.00 85.31 95 PHE A O 1
ATOM 689 N N . VAL A 1 96 ? 9.911 0.364 -12.925 1.00 84.69 96 VAL A N 1
ATOM 690 C CA . VAL A 1 96 ? 10.692 0.516 -11.688 1.00 84.69 96 VAL A CA 1
ATOM 691 C C . VAL A 1 96 ? 12.105 0.950 -12.049 1.00 84.69 96 VAL A C 1
ATOM 693 O O . VAL A 1 96 ? 12.812 0.222 -12.744 1.00 84.69 96 VAL A O 1
ATOM 696 N N . SER A 1 97 ? 12.528 2.121 -11.576 1.00 84.00 97 SER A N 1
ATOM 697 C CA . SER A 1 97 ? 13.854 2.686 -11.853 1.00 84.00 97 SER A CA 1
ATOM 698 C C . SER A 1 97 ? 14.449 3.349 -10.614 1.00 84.00 97 SER A C 1
ATOM 700 O O . SER A 1 97 ? 13.713 3.802 -9.748 1.00 84.00 97 SER A O 1
ATOM 702 N N . GLY A 1 98 ? 15.779 3.419 -10.520 1.00 79.88 98 GLY A N 1
ATOM 703 C CA . GLY A 1 98 ? 16.468 4.153 -9.450 1.00 79.88 98 GLY A CA 1
ATOM 704 C C . GLY A 1 98 ? 16.457 3.486 -8.070 1.00 79.88 98 GLY A C 1
ATOM 705 O O . GLY A 1 98 ? 16.731 4.147 -7.074 1.00 79.88 98 GLY A O 1
ATOM 706 N N . PHE A 1 99 ? 16.167 2.186 -7.998 1.00 84.19 99 PHE A N 1
ATOM 707 C CA . PHE A 1 99 ? 16.269 1.390 -6.772 1.00 84.19 99 PHE A CA 1
ATOM 708 C C . PHE A 1 99 ? 17.541 0.549 -6.789 1.00 84.19 99 PHE A C 1
ATOM 710 O O . PHE A 1 99 ? 17.971 0.076 -7.846 1.00 84.19 99 PHE A O 1
ATOM 717 N N . ARG A 1 100 ? 18.138 0.326 -5.616 1.00 81.56 100 ARG A N 1
ATOM 718 C CA . ARG A 1 100 ? 19.228 -0.637 -5.478 1.00 81.56 100 ARG A CA 1
ATOM 719 C C . ARG A 1 100 ? 18.677 -2.032 -5.779 1.00 81.56 100 ARG A C 1
ATOM 721 O O . ARG A 1 100 ? 17.911 -2.574 -4.988 1.00 81.56 100 ARG A O 1
ATOM 728 N N . GLY A 1 101 ? 19.067 -2.606 -6.919 1.00 65.38 101 GLY A N 1
ATOM 729 C CA . GLY A 1 101 ? 18.971 -4.052 -7.098 1.00 65.38 101 GLY A CA 1
ATOM 730 C C . GLY A 1 101 ? 19.786 -4.690 -5.981 1.00 65.38 101 GLY A C 1
ATOM 731 O O . GLY A 1 101 ? 20.912 -4.248 -5.741 1.00 65.38 101 GLY A O 1
ATOM 732 N N . GLY A 1 102 ? 19.208 -5.641 -5.243 1.00 57.94 102 GLY A N 1
ATOM 733 C CA . GLY A 1 102 ? 20.000 -6.440 -4.311 1.00 57.94 102 GLY A CA 1
ATOM 734 C C . GLY A 1 102 ? 21.239 -6.935 -5.056 1.00 57.94 102 GLY A C 1
ATOM 735 O O . GLY A 1 102 ? 21.125 -7.338 -6.208 1.00 57.94 102 GLY A O 1
ATOM 736 N N . ASP A 1 103 ? 22.426 -6.841 -4.454 1.00 48.34 103 ASP A N 1
ATOM 737 C CA . ASP A 1 103 ? 23.706 -7.212 -5.091 1.00 48.34 103 ASP A CA 1
ATOM 738 C C . ASP A 1 103 ? 23.820 -8.734 -5.393 1.00 48.34 103 ASP A C 1
ATOM 740 O O . ASP A 1 103 ? 24.906 -9.254 -5.632 1.00 48.34 103 ASP A O 1
ATOM 744 N N . GLY A 1 104 ? 22.701 -9.460 -5.401 1.00 52.41 104 GLY A N 1
ATOM 745 C CA . GLY A 1 104 ? 22.559 -10.844 -5.820 1.00 52.41 104 GLY A CA 1
ATOM 746 C C . GLY A 1 104 ? 21.226 -11.026 -6.544 1.00 52.41 104 GLY A C 1
ATOM 747 O O . GLY A 1 104 ? 20.300 -10.239 -6.364 1.00 52.41 104 GLY A O 1
ATOM 748 N N . ASP A 1 105 ? 21.139 -12.077 -7.349 1.00 49.66 105 ASP A N 1
ATOM 749 C CA . ASP A 1 105 ? 20.023 -12.507 -8.211 1.00 49.66 105 ASP A CA 1
ATOM 75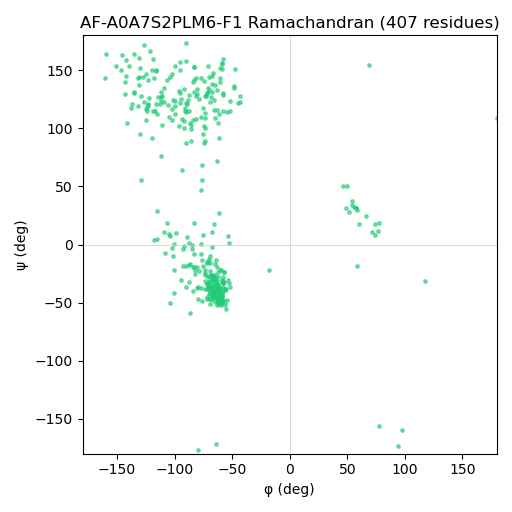0 C C . ASP A 1 105 ? 18.640 -12.661 -7.507 1.00 49.66 105 ASP A C 1
ATOM 752 O O . ASP A 1 105 ? 17.660 -13.083 -8.110 1.00 49.66 105 ASP A O 1
ATOM 756 N N . ASP A 1 106 ? 18.521 -12.266 -6.236 1.00 52.28 106 ASP A N 1
ATOM 757 C CA . ASP A 1 106 ? 17.367 -12.391 -5.335 1.00 52.28 106 ASP A CA 1
ATOM 758 C C . ASP A 1 106 ? 16.304 -11.288 -5.488 1.00 52.28 106 ASP A C 1
ATOM 760 O O . ASP A 1 106 ? 15.428 -11.120 -4.642 1.00 52.28 106 ASP A O 1
ATOM 764 N N . SER A 1 107 ? 16.276 -10.557 -6.606 1.00 56.75 107 SER A N 1
ATOM 765 C CA . SER A 1 107 ? 15.136 -9.665 -6.924 1.00 56.75 107 SER A CA 1
ATOM 766 C C . SER A 1 107 ? 13.822 -10.418 -7.233 1.00 56.75 107 SER A C 1
ATOM 768 O O . SER A 1 107 ? 12.850 -9.837 -7.717 1.00 56.75 107 SER A O 1
ATOM 770 N N . THR A 1 108 ? 13.786 -11.723 -6.963 1.00 60.91 108 THR A N 1
ATOM 771 C CA . THR A 1 108 ? 12.814 -12.705 -7.450 1.00 60.91 108 THR A CA 1
ATOM 772 C C . THR A 1 108 ? 11.527 -12.787 -6.631 1.00 60.91 108 THR A C 1
ATOM 774 O O . THR A 1 108 ? 10.605 -13.500 -7.033 1.00 60.91 108 THR A O 1
ATOM 777 N N . SER A 1 109 ? 11.427 -12.038 -5.530 1.00 82.56 109 SER A N 1
ATOM 778 C CA . SER A 1 109 ? 10.257 -12.021 -4.640 1.00 82.56 109 SER A CA 1
ATOM 779 C C . SER A 1 109 ? 9.523 -10.674 -4.580 1.00 82.56 109 SER A C 1
ATOM 781 O O . SER A 1 109 ? 8.574 -10.532 -3.813 1.00 82.56 109 SER A O 1
ATOM 783 N N . LEU A 1 110 ? 9.919 -9.682 -5.385 1.00 89.69 110 LEU A N 1
ATOM 784 C CA . LEU A 1 110 ? 9.180 -8.424 -5.528 1.00 89.69 110 LEU A CA 1
ATOM 785 C C . LEU A 1 110 ? 8.105 -8.558 -6.614 1.00 89.69 110 LEU A C 1
ATOM 787 O O . LEU A 1 110 ? 8.408 -8.936 -7.748 1.00 89.69 110 LEU A O 1
ATOM 791 N N . VAL A 1 111 ? 6.870 -8.184 -6.281 1.00 91.12 111 VAL A N 1
ATOM 792 C CA . VAL A 1 111 ? 5.750 -8.114 -7.226 1.00 91.12 111 VAL A CA 1
ATOM 793 C C . VAL A 1 111 ? 5.330 -6.664 -7.418 1.00 91.12 111 VAL A C 1
ATOM 795 O O . VAL A 1 111 ? 4.952 -5.990 -6.463 1.00 91.12 111 VAL A O 1
ATOM 798 N N . VAL A 1 112 ? 5.383 -6.176 -8.656 1.00 91.94 112 VAL A N 1
ATOM 799 C CA . VAL A 1 112 ? 4.958 -4.824 -9.028 1.00 91.94 112 VAL A CA 1
ATOM 800 C C . VAL A 1 112 ? 3.913 -4.901 -10.135 1.00 91.94 112 VAL A C 1
ATOM 802 O O . VAL A 1 112 ? 4.184 -5.402 -11.227 1.00 91.94 112 VAL A O 1
ATOM 805 N N . LEU A 1 113 ? 2.710 -4.407 -9.851 1.00 91.62 113 LEU A N 1
ATOM 806 C CA . LEU A 1 113 ? 1.543 -4.511 -10.723 1.00 91.62 113 LEU A CA 1
ATOM 807 C C . LEU A 1 113 ? 1.005 -3.122 -11.051 1.00 91.62 113 LEU A C 1
ATOM 809 O O . LEU A 1 113 ? 0.680 -2.355 -10.148 1.00 91.62 113 LEU A O 1
ATOM 813 N N . ASN A 1 114 ? 0.858 -2.800 -12.333 1.00 91.75 114 ASN A N 1
ATOM 814 C CA . ASN A 1 114 ? 0.233 -1.562 -12.796 1.00 91.75 114 ASN A CA 1
ATOM 815 C C . ASN A 1 114 ? 0.760 -0.330 -12.037 1.00 91.75 114 ASN A C 1
ATOM 817 O O . ASN A 1 114 ? -0.026 0.395 -11.428 1.00 91.75 114 ASN A O 1
ATOM 821 N N . SER A 1 115 ? 2.087 -0.185 -11.946 1.00 92.00 115 SER A N 1
ATOM 822 C CA . SER A 1 115 ? 2.728 0.804 -11.069 1.00 92.00 115 SER A CA 1
ATOM 823 C C . SER A 1 115 ? 3.969 1.437 -11.686 1.00 92.00 115 SER A C 1
ATOM 825 O O . SER A 1 115 ? 4.760 0.770 -12.344 1.00 92.00 115 SER A O 1
ATOM 827 N N . ILE A 1 116 ? 4.182 2.716 -11.385 1.00 89.56 116 ILE A N 1
ATOM 828 C CA . ILE A 1 116 ? 5.352 3.496 -11.786 1.00 89.56 116 ILE A CA 1
ATOM 829 C C . ILE A 1 116 ? 6.090 3.928 -10.522 1.00 89.56 116 ILE A C 1
ATOM 831 O O . ILE A 1 116 ? 5.565 4.702 -9.722 1.00 89.56 116 ILE A O 1
ATOM 835 N N . LEU A 1 117 ? 7.311 3.431 -10.354 1.00 87.75 117 LEU A N 1
ATOM 836 C CA . LEU A 1 117 ? 8.185 3.700 -9.220 1.00 87.75 117 LEU A CA 1
ATOM 837 C C . LEU A 1 117 ? 9.502 4.270 -9.733 1.00 87.75 117 LEU A C 1
ATOM 839 O O . LEU A 1 117 ? 10.227 3.621 -10.492 1.00 87.75 117 LEU A O 1
ATOM 843 N N . ILE A 1 118 ? 9.834 5.477 -9.294 1.00 84.50 118 ILE A N 1
ATOM 844 C CA . ILE A 1 118 ? 11.086 6.137 -9.656 1.00 84.50 118 ILE A CA 1
ATOM 845 C C . ILE A 1 118 ? 11.783 6.498 -8.350 1.00 84.50 118 ILE A C 1
ATOM 847 O O . ILE A 1 118 ? 11.324 7.383 -7.648 1.00 84.50 118 ILE A O 1
ATOM 851 N N . GLY A 1 119 ? 12.851 5.787 -8.002 1.00 80.94 119 GLY A N 1
ATOM 852 C CA . GLY A 1 119 ? 13.734 6.107 -6.883 1.00 80.94 119 GLY A CA 1
ATOM 853 C C . GLY A 1 119 ? 14.887 7.020 -7.305 1.00 80.94 119 GLY A C 1
ATOM 854 O O . GLY A 1 119 ? 15.108 7.278 -8.494 1.00 80.94 119 GLY A O 1
ATOM 855 N N . ASN A 1 120 ? 15.669 7.487 -6.331 1.00 76.81 120 ASN A N 1
ATOM 856 C CA . ASN A 1 120 ? 16.878 8.255 -6.613 1.00 76.81 120 ASN A CA 1
ATOM 857 C C . ASN A 1 120 ? 18.009 7.339 -7.118 1.00 76.81 120 ASN A C 1
ATOM 859 O O . ASN A 1 120 ? 18.698 6.661 -6.357 1.00 76.81 120 ASN A O 1
ATOM 863 N N . GLY A 1 121 ? 18.239 7.350 -8.431 1.00 64.75 121 GLY A N 1
ATOM 864 C CA . GLY A 1 121 ? 19.283 6.536 -9.055 1.00 64.75 121 GLY A CA 1
ATOM 865 C C . GLY A 1 121 ? 20.723 6.976 -8.760 1.00 64.75 121 GLY A C 1
ATOM 866 O O . GLY A 1 121 ? 21.643 6.221 -9.073 1.00 64.75 121 GLY A O 1
ATOM 867 N N . ARG A 1 122 ? 20.956 8.170 -8.187 1.00 68.75 122 ARG A N 1
ATOM 868 C CA . ARG A 1 122 ? 22.320 8.706 -7.996 1.00 68.75 122 ARG A CA 1
ATOM 869 C C . ARG A 1 122 ? 23.040 8.130 -6.783 1.00 68.75 122 ARG A C 1
ATOM 871 O O . ARG A 1 122 ? 24.245 7.911 -6.847 1.00 68.75 122 ARG A O 1
ATOM 878 N N . ASP A 1 123 ? 22.325 7.905 -5.689 1.00 71.00 123 ASP A N 1
ATOM 879 C CA . ASP A 1 123 ? 22.900 7.501 -4.401 1.00 71.00 123 ASP A CA 1
ATOM 880 C C . ASP A 1 123 ? 22.599 6.036 -4.038 1.00 71.00 123 ASP A C 1
ATOM 882 O O . ASP A 1 123 ? 23.149 5.526 -3.062 1.00 71.00 123 ASP A O 1
ATOM 886 N N . LYS A 1 124 ? 21.756 5.347 -4.828 1.00 69.88 124 LYS A N 1
ATOM 887 C CA . LYS A 1 124 ? 21.260 3.986 -4.550 1.00 69.88 124 LYS A CA 1
ATOM 888 C C . LYS A 1 124 ? 20.675 3.852 -3.134 1.00 69.88 124 LYS A C 1
ATOM 890 O O . LYS A 1 124 ? 20.720 2.769 -2.549 1.00 69.88 124 LYS A O 1
ATOM 895 N N . SER A 1 125 ? 20.151 4.940 -2.570 1.00 84.31 125 SER A N 1
ATOM 896 C CA . SER A 1 125 ? 19.602 4.959 -1.210 1.00 84.31 125 SER A CA 1
ATOM 897 C C . SER A 1 125 ? 18.180 4.396 -1.145 1.00 84.31 125 SER A C 1
ATOM 899 O O . SER A 1 125 ? 17.732 3.972 -0.079 1.00 84.31 125 SER A O 1
ATOM 901 N N . SER A 1 126 ? 17.485 4.352 -2.287 1.00 89.69 126 SER A N 1
ATOM 902 C CA . SER A 1 126 ? 16.149 3.770 -2.404 1.00 89.69 126 SER A CA 1
ATOM 903 C C . SER A 1 126 ? 16.215 2.244 -2.510 1.00 89.69 126 SER A C 1
ATOM 905 O O . SER A 1 126 ? 17.005 1.690 -3.280 1.00 89.69 126 SER A O 1
ATOM 907 N N . SER A 1 127 ? 15.370 1.553 -1.746 1.00 92.19 127 SER A N 1
ATOM 908 C CA . SER A 1 127 ? 15.329 0.091 -1.670 1.00 92.19 127 SER A CA 1
ATOM 909 C C . SER A 1 127 ? 13.909 -0.416 -1.440 1.00 92.19 127 SER A C 1
ATOM 911 O O . SER A 1 127 ? 13.085 0.261 -0.827 1.00 92.19 127 SER A O 1
ATOM 913 N N . ILE A 1 128 ? 13.626 -1.612 -1.951 1.00 93.06 128 ILE A N 1
ATOM 914 C CA . ILE A 1 128 ? 12.367 -2.320 -1.726 1.00 93.06 128 ILE A CA 1
ATOM 915 C C . ILE A 1 128 ? 12.724 -3.704 -1.196 1.00 93.06 128 ILE A C 1
ATOM 917 O O . ILE A 1 128 ? 13.487 -4.433 -1.831 1.00 93.06 128 ILE A O 1
ATOM 921 N N . GLY A 1 129 ? 12.213 -4.040 -0.016 1.00 93.50 129 GLY A N 1
ATOM 922 C CA . GLY A 1 129 ? 12.452 -5.321 0.624 1.00 93.50 129 GLY A CA 1
ATOM 923 C C . GLY A 1 129 ? 11.735 -6.467 -0.084 1.00 93.50 129 GLY A C 1
ATOM 924 O O . GLY A 1 129 ? 10.703 -6.290 -0.729 1.00 93.50 129 GLY A O 1
ATOM 925 N N . GLU A 1 130 ? 12.300 -7.660 0.066 1.00 92.44 130 GLU A N 1
ATOM 926 C CA . GLU A 1 130 ? 11.781 -8.908 -0.496 1.00 92.44 130 GLU A CA 1
ATOM 927 C C . GLU A 1 130 ? 10.357 -9.234 -0.020 1.00 92.44 130 GLU A C 1
ATOM 929 O O . GLU A 1 130 ? 9.955 -8.878 1.091 1.00 92.44 130 GLU A O 1
ATOM 934 N N . GLY A 1 131 ? 9.604 -9.939 -0.869 1.00 93.19 131 GLY A N 1
ATOM 935 C CA . GLY A 1 131 ? 8.240 -10.376 -0.578 1.00 93.19 131 GLY A CA 1
ATOM 936 C C . GLY A 1 131 ? 7.229 -9.233 -0.579 1.00 93.19 131 GLY A C 1
ATOM 937 O O . GLY A 1 131 ? 6.107 -9.398 -0.115 1.00 93.19 131 GLY A O 1
ATOM 938 N N . THR A 1 132 ? 7.630 -8.054 -1.045 1.00 95.69 132 THR A N 1
ATOM 939 C CA . THR A 1 132 ? 6.758 -6.890 -1.124 1.00 95.69 132 THR A CA 1
ATOM 940 C C . THR A 1 132 ? 5.920 -6.932 -2.396 1.00 95.69 132 THR A C 1
ATOM 942 O O . THR A 1 132 ? 6.395 -7.304 -3.470 1.00 95.69 132 THR A O 1
ATOM 945 N N . VAL A 1 133 ? 4.670 -6.501 -2.266 1.00 96.69 133 VAL A N 1
ATOM 946 C CA . VAL A 1 133 ? 3.728 -6.281 -3.358 1.00 96.69 133 VAL A CA 1
ATOM 947 C C . VAL A 1 133 ? 3.464 -4.786 -3.472 1.00 96.69 133 VAL A C 1
ATOM 949 O O . VAL A 1 133 ? 3.091 -4.135 -2.497 1.00 96.69 133 VAL A O 1
ATOM 952 N N . ILE A 1 134 ? 3.633 -4.238 -4.670 1.00 96.38 134 ILE A N 1
ATOM 953 C CA . ILE A 1 134 ? 3.288 -2.854 -4.987 1.00 96.38 134 ILE A CA 1
ATOM 954 C C . ILE A 1 134 ? 2.309 -2.864 -6.149 1.00 96.38 134 ILE A C 1
ATOM 956 O O . ILE A 1 134 ? 2.630 -3.355 -7.229 1.00 96.38 134 ILE A O 1
ATOM 960 N N . GLU A 1 135 ? 1.119 -2.317 -5.944 1.00 96.06 135 GLU A N 1
ATOM 961 C CA . GLU A 1 135 ? 0.082 -2.274 -6.964 1.00 96.06 135 GLU A CA 1
ATOM 962 C C . GLU A 1 135 ? -0.530 -0.889 -7.123 1.00 96.06 135 GLU A C 1
ATOM 964 O O . GLU A 1 135 ? -0.743 -0.158 -6.161 1.00 96.06 135 GLU A O 1
ATOM 969 N N . HIS A 1 136 ? -0.870 -0.531 -8.359 1.00 95.50 136 HIS A N 1
ATOM 970 C CA . HIS A 1 136 ? -1.602 0.700 -8.642 1.00 95.50 136 HIS A CA 1
ATOM 971 C C . HIS A 1 136 ? -0.944 1.962 -8.068 1.00 95.50 136 HIS A C 1
ATOM 973 O O . HIS A 1 136 ? -1.640 2.882 -7.653 1.00 95.50 136 HIS A O 1
ATOM 979 N N . CYS A 1 137 ? 0.384 2.006 -8.016 1.00 94.00 137 CYS A N 1
ATOM 980 C CA . CYS A 1 137 ? 1.119 3.129 -7.454 1.00 94.00 137 CYS A CA 1
ATOM 981 C C . CYS A 1 137 ? 1.715 4.002 -8.562 1.00 94.00 137 CYS A C 1
ATOM 983 O O . CYS A 1 137 ? 2.187 3.520 -9.588 1.00 94.00 137 CYS A O 1
ATOM 985 N N . THR A 1 138 ? 1.747 5.310 -8.357 1.00 91.06 138 THR A N 1
ATOM 986 C CA . THR A 1 138 ? 2.534 6.244 -9.166 1.00 91.06 138 THR A CA 1
ATOM 987 C C . THR A 1 138 ? 3.317 7.097 -8.194 1.00 91.06 138 THR A C 1
ATOM 989 O O . THR A 1 138 ? 2.797 8.078 -7.674 1.00 91.06 138 THR A O 1
ATOM 992 N N . ILE A 1 139 ? 4.556 6.688 -7.936 1.00 86.69 139 ILE A N 1
ATOM 993 C CA . ILE A 1 139 ? 5.476 7.364 -7.023 1.00 86.69 139 ILE A CA 1
ATOM 994 C C . ILE A 1 139 ? 6.600 7.955 -7.881 1.00 86.69 139 ILE A C 1
ATOM 996 O O . ILE A 1 139 ? 7.674 7.350 -8.005 1.00 86.69 139 ILE A O 1
ATOM 1000 N N . PRO A 1 140 ? 6.335 9.076 -8.581 1.00 72.44 140 PRO A N 1
ATOM 1001 C CA . PRO A 1 140 ? 7.367 9.777 -9.308 1.00 72.44 140 PRO A CA 1
ATOM 1002 C C . PRO A 1 140 ? 8.215 10.518 -8.281 1.00 72.44 140 PRO A C 1
ATOM 1004 O O . PRO A 1 140 ? 7.736 11.406 -7.584 1.00 72.44 140 PRO A O 1
ATOM 1007 N N . PHE A 1 141 ? 9.494 10.180 -8.179 1.00 66.06 141 PHE A N 1
ATOM 1008 C CA . PHE A 1 141 ? 10.407 11.049 -7.461 1.00 66.06 141 PHE A CA 1
ATOM 1009 C C . PHE A 1 141 ? 10.693 12.286 -8.317 1.00 66.06 141 PHE A C 1
ATOM 1011 O O . PHE A 1 141 ? 11.628 12.317 -9.118 1.00 66.06 141 PHE A O 1
ATOM 1018 N N . THR A 1 142 ? 9.869 13.319 -8.165 1.00 54.56 142 THR A N 1
ATOM 1019 C CA . THR A 1 142 ? 10.256 14.679 -8.521 1.00 54.56 142 THR A CA 1
ATOM 1020 C C . THR A 1 142 ? 10.961 15.237 -7.302 1.00 54.56 142 THR A C 1
ATOM 1022 O O . THR A 1 142 ? 10.317 15.769 -6.401 1.00 54.56 142 THR A O 1
ATOM 1025 N N . GLY A 1 143 ? 12.281 15.035 -7.228 1.00 46.38 143 GLY A N 1
ATOM 1026 C CA . GLY A 1 143 ? 13.091 15.668 -6.194 1.00 46.38 143 GLY A CA 1
ATOM 1027 C C . GLY A 1 143 ? 12.641 17.116 -6.062 1.00 46.38 143 GLY A C 1
ATOM 1028 O O . GLY A 1 143 ? 12.568 17.829 -7.070 1.00 46.38 143 GLY A O 1
ATOM 1029 N N . GLY A 1 144 ? 12.233 17.508 -4.852 1.00 46.50 144 GLY A N 1
ATOM 1030 C CA . GLY A 1 144 ? 11.864 18.887 -4.586 1.00 46.50 144 GLY A CA 1
ATOM 1031 C C . GLY A 1 144 ? 12.950 19.801 -5.150 1.00 46.50 144 GLY A C 1
ATOM 1032 O O . GLY A 1 144 ? 14.115 19.421 -5.244 1.00 46.50 144 GLY A O 1
ATOM 1033 N N . SER A 1 145 ? 12.584 21.015 -5.544 1.00 46.91 145 SER A N 1
ATOM 1034 C CA . SER A 1 145 ? 13.483 22.019 -6.137 1.00 46.91 145 SER A CA 1
ATOM 1035 C C . SER A 1 145 ? 14.762 22.339 -5.317 1.00 46.91 145 SER A C 1
ATOM 1037 O O . SER A 1 145 ? 15.537 23.209 -5.719 1.00 46.91 145 SER A O 1
ATOM 1039 N N . GLY A 1 146 ? 14.994 21.696 -4.169 1.00 48.94 146 GLY A N 1
ATOM 1040 C CA . GLY A 1 146 ? 16.153 21.855 -3.306 1.00 48.94 146 GLY A CA 1
ATOM 1041 C C . GLY A 1 146 ? 16.969 20.568 -3.150 1.00 48.94 146 GLY A C 1
ATOM 1042 O O . GLY A 1 146 ? 16.432 19.477 -3.053 1.00 48.94 146 GLY A O 1
ATOM 1043 N N . VAL A 1 147 ? 18.282 20.778 -3.089 1.00 51.72 147 VAL A N 1
ATOM 1044 C CA . VAL A 1 147 ? 19.459 19.944 -2.755 1.00 51.72 147 VAL A CA 1
ATOM 1045 C C . VAL A 1 147 ? 19.271 18.619 -1.976 1.00 51.72 147 VAL A C 1
ATOM 1047 O O . VAL A 1 147 ? 20.136 17.751 -2.092 1.00 51.72 147 VAL A O 1
ATOM 1050 N N . ASP A 1 148 ? 18.187 18.413 -1.229 1.00 55.72 148 ASP A N 1
ATOM 1051 C CA . ASP A 1 148 ? 17.970 17.197 -0.440 1.00 55.72 148 ASP A CA 1
ATOM 1052 C C . ASP A 1 148 ? 17.185 16.159 -1.251 1.00 55.72 148 ASP A C 1
ATOM 1054 O O . ASP A 1 148 ? 15.962 16.217 -1.381 1.00 55.72 148 ASP A O 1
ATOM 1058 N N . ASN A 1 149 ? 17.908 15.185 -1.807 1.00 63.44 149 ASN A N 1
ATOM 1059 C CA . ASN A 1 149 ? 17.286 14.068 -2.504 1.00 63.44 149 ASN A CA 1
ATOM 1060 C C . ASN A 1 149 ? 16.656 13.108 -1.490 1.00 63.44 149 ASN A C 1
ATOM 1062 O O . ASN A 1 149 ? 17.358 12.379 -0.793 1.00 63.44 149 ASN A O 1
ATOM 1066 N N . GLY A 1 150 ? 15.334 13.098 -1.450 1.00 72.50 150 GLY A N 1
ATOM 1067 C CA . GLY A 1 150 ? 14.562 12.064 -0.795 1.00 72.50 150 GLY A CA 1
ATOM 1068 C C . GLY A 1 150 ? 14.803 10.637 -1.290 1.00 72.50 150 GLY A C 1
ATOM 1069 O O . GLY A 1 150 ? 15.269 10.418 -2.413 1.00 72.50 150 GLY A O 1
ATOM 1070 N N . LYS A 1 151 ? 14.450 9.650 -0.464 1.00 86.00 151 LYS A N 1
ATOM 1071 C CA . LYS A 1 151 ? 14.556 8.216 -0.795 1.00 86.00 151 LYS A CA 1
ATOM 1072 C C . LYS A 1 151 ? 13.272 7.445 -0.509 1.00 86.00 151 LYS A C 1
ATOM 1074 O O . LYS A 1 151 ? 12.510 7.770 0.397 1.00 86.00 151 LYS A O 1
ATOM 1079 N N . ILE A 1 152 ? 13.066 6.375 -1.272 1.00 90.31 152 ILE A N 1
ATOM 1080 C CA . ILE A 1 152 ? 11.980 5.415 -1.056 1.00 90.31 152 ILE A CA 1
ATOM 1081 C C . ILE A 1 152 ? 12.589 4.157 -0.439 1.00 90.31 152 ILE A C 1
ATOM 1083 O O . ILE A 1 152 ? 13.326 3.431 -1.106 1.00 90.31 152 ILE A O 1
ATOM 1087 N N . ILE A 1 153 ? 12.295 3.904 0.833 1.00 92.75 153 ILE A N 1
ATOM 1088 C CA . ILE A 1 153 ? 12.687 2.696 1.558 1.00 92.75 153 ILE A CA 1
ATOM 1089 C C . ILE A 1 153 ? 11.418 1.940 1.925 1.00 92.75 153 ILE A C 1
ATOM 1091 O O . ILE A 1 153 ? 10.644 2.373 2.771 1.00 92.75 153 ILE A O 1
ATOM 1095 N N . VAL A 1 154 ? 11.220 0.780 1.315 1.00 95.38 154 VAL A N 1
ATOM 1096 C CA . VAL A 1 154 ? 10.130 -0.130 1.667 1.00 95.38 154 VAL A CA 1
ATOM 1097 C C . VAL A 1 154 ? 10.741 -1.364 2.307 1.00 95.38 154 VAL A C 1
ATOM 1099 O O . VAL A 1 154 ? 11.656 -1.961 1.743 1.00 95.38 154 VAL A O 1
ATOM 1102 N N . GLY A 1 155 ? 10.253 -1.738 3.486 1.00 95.69 155 GLY A N 1
ATOM 1103 C CA . GLY A 1 155 ? 10.647 -2.956 4.179 1.00 95.69 155 GLY A CA 1
ATOM 1104 C C . GLY A 1 155 ? 10.263 -4.233 3.425 1.00 95.69 155 GLY A C 1
ATOM 1105 O O . GLY A 1 155 ? 9.854 -4.217 2.264 1.00 95.69 155 GLY A O 1
ATOM 1106 N N . LYS A 1 156 ? 10.440 -5.376 4.085 1.00 95.69 156 LYS A N 1
ATOM 1107 C CA . LYS A 1 156 ? 10.100 -6.695 3.533 1.00 95.69 156 LYS A CA 1
ATOM 1108 C C . LYS A 1 156 ? 8.620 -6.998 3.729 1.00 95.69 156 LYS A C 1
ATOM 1110 O O . LYS A 1 156 ? 8.054 -6.559 4.721 1.00 95.69 156 LYS A O 1
ATOM 1115 N N . ARG A 1 157 ? 8.026 -7.824 2.866 1.00 96.38 157 ARG A N 1
ATOM 1116 C CA . ARG A 1 157 ? 6.645 -8.329 3.008 1.00 96.38 157 ARG A CA 1
ATOM 1117 C C . ARG A 1 157 ? 5.591 -7.230 3.172 1.00 96.38 157 ARG A C 1
ATOM 1119 O O . ARG A 1 157 ? 4.647 -7.379 3.947 1.00 96.38 157 ARG A O 1
ATOM 1126 N N . CYS A 1 158 ? 5.761 -6.110 2.476 1.00 97.62 158 CYS A N 1
ATOM 1127 C CA . CYS A 1 158 ? 4.787 -5.022 2.499 1.00 97.62 158 CYS A CA 1
ATOM 1128 C C . CYS A 1 158 ? 3.728 -5.184 1.401 1.00 97.62 158 CYS A C 1
ATOM 1130 O O . CYS A 1 158 ? 3.979 -5.810 0.374 1.00 97.62 158 CYS A O 1
ATOM 1132 N N . LEU A 1 159 ? 2.568 -4.557 1.588 1.00 97.94 159 LEU A N 1
ATOM 1133 C CA . LEU A 1 159 ? 1.581 -4.324 0.534 1.00 97.94 159 LEU A CA 1
ATOM 1134 C C . LEU A 1 159 ? 1.392 -2.820 0.366 1.00 97.94 159 LEU A C 1
ATOM 1136 O O . LEU A 1 159 ? 0.891 -2.170 1.278 1.00 97.94 159 LEU A O 1
ATOM 1140 N N . LEU A 1 160 ? 1.766 -2.267 -0.784 1.00 97.81 160 LEU A N 1
ATOM 1141 C CA . LEU A 1 160 ? 1.529 -0.863 -1.118 1.00 97.81 160 LEU A CA 1
ATOM 1142 C C . LEU A 1 160 ? 0.508 -0.778 -2.247 1.00 97.81 160 LEU A C 1
ATOM 1144 O O . LEU A 1 160 ? 0.738 -1.353 -3.307 1.00 97.81 160 LEU A O 1
ATOM 1148 N N . SER A 1 161 ? -0.593 -0.056 -2.042 1.00 97.31 161 SER A N 1
ATOM 1149 C CA . SER A 1 161 ? -1.666 0.055 -3.034 1.00 97.31 161 SER A CA 1
ATOM 1150 C C . SER A 1 161 ? -2.154 1.493 -3.198 1.00 97.31 161 SER A C 1
ATOM 1152 O O . SER A 1 161 ? -2.465 2.175 -2.221 1.00 97.31 161 SER A O 1
ATOM 1154 N N . GLY A 1 162 ? -2.239 1.979 -4.436 1.00 95.00 162 GLY A N 1
ATOM 1155 C CA . GLY A 1 162 ? -2.893 3.260 -4.740 1.00 95.00 162 GLY A CA 1
ATOM 1156 C C . GLY A 1 162 ? -2.115 4.522 -4.344 1.00 95.00 162 GLY A C 1
ATOM 1157 O O . GLY A 1 162 ? -2.667 5.622 -4.423 1.00 95.00 162 GLY A O 1
ATOM 1158 N N . ILE A 1 163 ? -0.853 4.399 -3.910 1.00 93.31 163 ILE A N 1
ATOM 1159 C CA . ILE A 1 163 ? -0.016 5.551 -3.539 1.00 93.31 163 ILE A CA 1
ATOM 1160 C C . ILE A 1 163 ? 0.244 6.391 -4.789 1.00 93.31 163 ILE A C 1
ATOM 1162 O O . ILE A 1 163 ? 0.750 5.882 -5.789 1.00 93.31 163 ILE A O 1
ATOM 1166 N N . ARG A 1 164 ? -0.095 7.681 -4.735 1.00 89.06 164 ARG A N 1
ATOM 1167 C CA . ARG A 1 164 ? -0.027 8.580 -5.890 1.00 89.06 164 ARG A CA 1
ATOM 1168 C C . ARG A 1 164 ? 0.225 10.024 -5.498 1.00 89.06 164 ARG A C 1
ATOM 1170 O O . ARG A 1 164 ? -0.224 10.455 -4.443 1.00 89.06 164 ARG A O 1
ATOM 1177 N N . GLY A 1 165 ? 0.828 10.765 -6.418 1.00 80.56 165 GLY A N 1
ATOM 1178 C CA . GLY A 1 165 ? 1.160 12.173 -6.233 1.00 80.56 165 GLY A CA 1
ATOM 1179 C C . GLY A 1 165 ? 2.583 12.367 -5.731 1.00 80.56 165 GLY A C 1
ATOM 1180 O O . GLY A 1 165 ? 3.363 11.414 -5.662 1.00 80.56 165 GLY A O 1
ATOM 1181 N N . ASP A 1 166 ? 2.901 13.615 -5.415 1.00 77.38 166 ASP A N 1
ATOM 1182 C CA . ASP A 1 166 ? 4.216 13.979 -4.912 1.00 77.38 166 ASP A CA 1
ATOM 1183 C C . ASP A 1 166 ? 4.271 13.672 -3.415 1.00 77.38 166 ASP A C 1
ATOM 1185 O O . ASP A 1 166 ? 3.285 13.794 -2.685 1.00 77.38 166 ASP A O 1
ATOM 1189 N N . LEU A 1 167 ? 5.426 13.223 -2.943 1.00 77.50 167 LEU A N 1
ATOM 1190 C CA . LEU A 1 167 ? 5.622 12.923 -1.532 1.00 77.50 167 LEU A CA 1
ATOM 1191 C C . LEU A 1 167 ? 6.090 14.190 -0.823 1.00 77.50 167 LEU A C 1
ATOM 1193 O O . LEU A 1 167 ? 7.109 14.772 -1.198 1.00 77.50 167 LEU A O 1
ATOM 1197 N N . LYS A 1 168 ? 5.361 14.600 0.215 1.00 73.69 168 LYS A N 1
ATOM 1198 C CA . LYS A 1 168 ? 5.777 15.697 1.080 1.00 73.69 168 LYS A CA 1
ATOM 1199 C C . LYS A 1 168 ? 6.943 15.247 1.946 1.00 73.69 168 LYS A C 1
ATOM 1201 O O . LYS A 1 168 ? 6.852 14.240 2.645 1.00 73.69 168 LYS A O 1
ATOM 1206 N N . GLY A 1 169 ? 8.001 16.049 1.972 1.00 69.25 169 GLY A N 1
ATOM 1207 C CA . GLY A 1 169 ? 9.160 15.817 2.831 1.00 69.25 169 GLY A CA 1
ATOM 1208 C C . GLY A 1 169 ? 10.314 15.115 2.122 1.00 69.25 169 GLY A C 1
ATOM 1209 O O . GLY A 1 169 ? 10.459 15.204 0.906 1.00 69.25 169 GLY A O 1
ATOM 1210 N N . ARG A 1 170 ? 11.197 14.498 2.919 1.00 67.44 170 ARG A N 1
ATOM 1211 C CA . ARG A 1 170 ? 12.421 13.867 2.409 1.00 67.44 170 ARG A CA 1
ATOM 1212 C C . ARG A 1 170 ? 12.138 12.436 1.966 1.00 67.44 170 ARG A C 1
ATOM 1214 O O . ARG A 1 170 ? 12.286 12.149 0.794 1.00 67.44 170 ARG A O 1
ATOM 1221 N N . ASP A 1 171 ? 11.658 11.551 2.837 1.00 84.94 171 ASP A N 1
ATOM 1222 C CA . ASP A 1 171 ? 11.706 10.112 2.553 1.00 84.94 171 ASP A CA 1
ATOM 1223 C C . ASP A 1 171 ? 10.344 9.421 2.699 1.00 84.94 171 ASP A C 1
ATOM 1225 O O . ASP A 1 171 ? 9.580 9.721 3.613 1.00 84.94 171 ASP A O 1
ATOM 1229 N N . LEU A 1 172 ? 10.066 8.436 1.839 1.00 90.94 172 LEU A N 1
ATOM 1230 C CA . LEU A 1 172 ? 9.007 7.452 2.075 1.00 90.94 172 LEU A CA 1
ATOM 1231 C C . LEU A 1 172 ? 9.640 6.207 2.688 1.00 90.94 172 LEU A C 1
ATOM 1233 O O . LEU A 1 172 ? 10.230 5.397 1.975 1.00 90.94 172 LEU A O 1
ATOM 1237 N N . CYS A 1 173 ? 9.499 6.060 4.002 1.00 92.94 173 CYS A N 1
ATOM 1238 C CA . CYS A 1 173 ? 10.014 4.925 4.762 1.00 92.94 173 CYS A CA 1
ATOM 1239 C C . CYS A 1 173 ? 8.847 4.067 5.261 1.00 92.94 173 CYS A C 1
ATOM 1241 O O . CYS A 1 173 ? 8.179 4.429 6.225 1.00 92.94 173 CYS A O 1
ATOM 1243 N N . VAL A 1 174 ? 8.592 2.932 4.608 1.00 96.38 174 VAL A N 1
ATOM 1244 C CA . VAL A 1 174 ? 7.560 1.978 5.028 1.00 96.38 174 VAL A CA 1
ATOM 1245 C C . VAL A 1 174 ? 8.214 0.826 5.799 1.00 96.38 174 VAL A C 1
ATOM 1247 O O . VAL A 1 174 ? 9.023 0.107 5.205 1.00 96.38 174 VAL A O 1
ATOM 1250 N N . PRO A 1 175 ? 7.857 0.595 7.078 1.00 97.00 175 PRO A N 1
ATOM 1251 C CA . PRO A 1 175 ? 8.353 -0.548 7.843 1.00 97.00 175 PRO A CA 1
ATOM 1252 C C . PRO A 1 175 ? 7.996 -1.883 7.183 1.00 97.00 175 PRO A C 1
ATOM 1254 O O . PRO A 1 175 ? 7.021 -1.969 6.440 1.00 97.00 175 PRO A O 1
ATOM 1257 N N . SER A 1 176 ? 8.759 -2.941 7.474 1.00 97.06 176 SER A N 1
ATOM 1258 C CA . SER A 1 176 ? 8.459 -4.299 6.976 1.00 97.06 176 SER A CA 1
ATOM 1259 C C . SER A 1 176 ? 7.078 -4.771 7.430 1.00 97.06 176 SER A C 1
ATOM 1261 O O . SER A 1 176 ? 6.616 -4.336 8.466 1.00 97.06 176 SER A O 1
ATOM 1263 N N . GLU A 1 177 ? 6.426 -5.693 6.729 1.00 97.44 177 GLU A N 1
ATOM 1264 C CA . GLU A 1 177 ? 5.144 -6.304 7.117 1.00 97.44 177 GLU A CA 1
ATOM 1265 C C . GLU A 1 177 ? 4.007 -5.296 7.322 1.00 97.44 177 GLU A C 1
ATOM 1267 O O . GLU A 1 177 ? 3.114 -5.507 8.144 1.00 97.44 177 GLU A O 1
ATOM 1272 N N . MET A 1 178 ? 4.033 -4.194 6.573 1.00 98.06 178 MET A N 1
ATOM 1273 C CA . MET A 1 178 ? 2.992 -3.172 6.591 1.00 98.06 178 MET A CA 1
ATOM 1274 C C . MET A 1 178 ? 2.143 -3.226 5.324 1.00 98.06 178 MET A C 1
ATOM 1276 O O . MET A 1 178 ? 2.645 -3.406 4.216 1.00 98.06 178 MET A O 1
ATOM 1280 N N . CYS A 1 179 ? 0.847 -3.009 5.491 1.00 97.81 179 CYS A N 1
ATOM 1281 C CA . CYS A 1 179 ? -0.091 -2.691 4.432 1.00 97.81 179 CYS A CA 1
ATOM 1282 C C . CYS A 1 179 ? -0.335 -1.182 4.438 1.00 97.81 179 CYS A C 1
ATOM 1284 O O . CYS A 1 179 ? -0.757 -0.625 5.451 1.00 97.81 179 CYS A O 1
ATOM 1286 N N . LEU A 1 180 ? -0.092 -0.536 3.302 1.00 97.50 180 LEU A N 1
ATOM 1287 C CA . LEU A 1 180 ? -0.371 0.870 3.064 1.00 97.50 180 LEU A CA 1
ATOM 1288 C C . LEU A 1 180 ? -1.258 0.989 1.825 1.00 97.50 180 LEU A C 1
ATOM 1290 O O . LEU A 1 180 ? -0.840 0.630 0.725 1.00 97.50 180 LEU A O 1
ATOM 1294 N N . GLN A 1 181 ? -2.477 1.495 1.988 1.00 97.19 181 GLN A N 1
ATOM 1295 C CA . GLN A 1 181 ? -3.400 1.693 0.875 1.00 97.19 181 GLN A CA 1
ATOM 1296 C C . GLN A 1 181 ? -3.964 3.109 0.876 1.00 97.19 181 GLN A C 1
ATOM 1298 O O . GLN A 1 181 ? -4.524 3.559 1.872 1.00 97.19 181 GLN A O 1
ATOM 1303 N N . VAL A 1 182 ? -3.862 3.801 -0.255 1.00 96.06 182 VAL A N 1
ATOM 1304 C CA . VAL A 1 182 ? -4.352 5.173 -0.403 1.00 96.06 182 VAL A CA 1
ATOM 1305 C C . VAL A 1 182 ? -5.577 5.187 -1.308 1.00 96.06 182 VAL A C 1
ATOM 1307 O O . VAL A 1 182 ? -5.517 4.751 -2.455 1.00 96.06 182 VAL A O 1
ATOM 1310 N N . LEU A 1 183 ? -6.700 5.699 -0.800 1.00 95.56 183 LEU A N 1
ATOM 1311 C CA . LEU A 1 183 ? -7.973 5.747 -1.527 1.00 95.56 183 LEU A CA 1
ATOM 1312 C C . LEU A 1 183 ? -8.496 7.184 -1.623 1.00 95.56 183 LEU A C 1
ATOM 1314 O O . LEU A 1 183 ? -8.362 7.942 -0.661 1.00 95.56 183 LEU A O 1
ATOM 1318 N N . PRO A 1 184 ? -9.093 7.584 -2.759 1.00 94.69 184 PRO A N 1
ATOM 1319 C CA . PRO A 1 184 ? -9.635 8.923 -2.922 1.00 94.69 184 PRO A CA 1
ATOM 1320 C C . PRO A 1 184 ? -10.968 9.022 -2.183 1.00 94.69 184 PRO A C 1
ATOM 1322 O O . PRO A 1 184 ? -11.759 8.074 -2.174 1.00 94.69 184 PRO A O 1
ATOM 1325 N N . LEU A 1 185 ? -11.235 10.172 -1.575 1.00 93.94 185 LEU A N 1
ATOM 1326 C CA . LEU A 1 185 ? -12.517 10.451 -0.934 1.00 93.94 185 LEU A CA 1
ATOM 1327 C C . LEU A 1 185 ? -13.441 11.218 -1.889 1.00 93.94 185 LEU A C 1
ATOM 1329 O O . LEU A 1 185 ? -12.978 11.977 -2.739 1.00 93.94 185 LEU A O 1
ATOM 1333 N N . ARG A 1 186 ? -14.759 11.025 -1.753 1.00 92.19 186 ARG A N 1
ATOM 1334 C CA . ARG A 1 186 ? -15.769 11.705 -2.584 1.00 92.19 186 ARG A CA 1
ATOM 1335 C C . ARG A 1 186 ? -15.708 13.227 -2.426 1.00 92.19 186 ARG A C 1
ATOM 1337 O O . ARG A 1 186 ? -15.365 13.753 -1.359 1.00 92.19 186 ARG A O 1
ATOM 1344 N N . GLN A 1 187 ? -16.115 13.927 -3.487 1.00 69.12 187 GLN A N 1
ATOM 1345 C CA . GLN A 1 187 ? -16.236 15.387 -3.508 1.00 69.12 187 GLN A CA 1
ATOM 1346 C C . GLN A 1 187 ? -17.071 15.880 -2.309 1.00 69.12 187 GLN A C 1
ATOM 1348 O O . GLN A 1 187 ? -18.191 15.421 -2.090 1.00 69.12 187 GLN A O 1
ATOM 1353 N N . GLY A 1 188 ? -16.490 16.775 -1.501 1.00 68.00 188 GLY A N 1
ATOM 1354 C CA . GLY A 1 188 ? -17.069 17.305 -0.257 1.00 68.00 188 GLY A CA 1
ATOM 1355 C C . GLY A 1 188 ? -16.263 16.975 1.004 1.00 68.00 188 GLY A C 1
ATOM 1356 O O . GLY A 1 188 ? -16.227 17.786 1.925 1.00 68.00 188 GLY A O 1
ATOM 1357 N N . VAL A 1 189 ? -15.571 15.829 1.038 1.00 66.44 189 VAL A N 1
ATOM 1358 C CA . VAL A 1 189 ? -14.565 15.545 2.082 1.00 66.44 189 VAL A CA 1
ATOM 1359 C C . VAL A 1 189 ? -13.185 16.030 1.640 1.00 66.44 189 VAL A C 1
ATOM 1361 O O . VAL A 1 189 ? -12.450 16.574 2.460 1.00 66.44 189 VAL A O 1
ATOM 1364 N N . GLY A 1 190 ? -12.882 15.893 0.342 1.00 78.50 190 GLY A N 1
ATOM 1365 C CA . GLY A 1 190 ? -11.581 16.231 -0.233 1.00 78.50 190 GLY A CA 1
ATOM 1366 C C . GLY A 1 190 ? -10.472 15.275 0.224 1.00 78.50 190 GLY A C 1
ATOM 1367 O O . GLY A 1 190 ? -10.559 14.647 1.279 1.00 78.50 190 GLY A O 1
ATOM 1368 N N . GLY A 1 191 ? -9.422 15.150 -0.587 1.00 89.94 191 GLY A N 1
ATOM 1369 C CA . GLY A 1 191 ? -8.219 14.403 -0.221 1.00 89.94 191 GLY A CA 1
ATOM 1370 C C . GLY A 1 191 ? -8.324 12.878 -0.321 1.00 89.94 191 GLY A C 1
ATOM 1371 O O . GLY A 1 191 ? -9.115 12.314 -1.083 1.00 89.94 191 GLY A O 1
ATOM 1372 N N . PHE A 1 192 ? -7.463 12.213 0.444 1.00 94.06 192 PHE A N 1
ATOM 1373 C CA . PHE A 1 192 ? -7.240 10.773 0.403 1.00 94.06 192 PHE A CA 1
ATOM 1374 C C . PHE A 1 192 ? -7.272 10.190 1.806 1.00 94.06 192 PHE A C 1
ATOM 1376 O O . PHE A 1 192 ? -6.753 10.795 2.734 1.00 94.06 192 PHE A O 1
ATOM 1383 N N . VAL A 1 193 ? -7.816 8.991 1.974 1.00 95.81 193 VAL A N 1
ATOM 1384 C CA . VAL A 1 193 ? -7.604 8.214 3.199 1.00 95.81 193 VAL A CA 1
ATOM 1385 C C . VAL 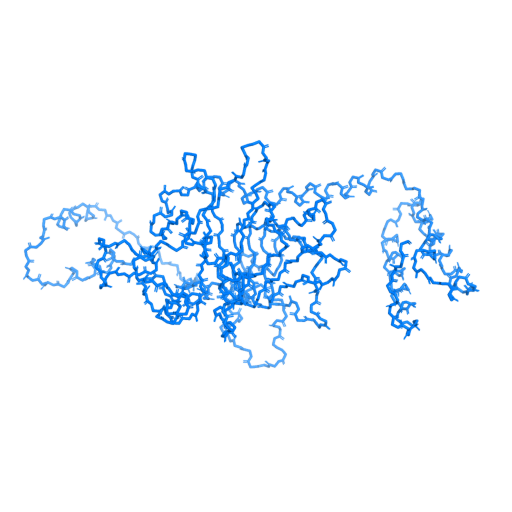A 1 193 ? -6.394 7.308 3.016 1.00 95.81 193 VAL A C 1
ATOM 1387 O O . VAL A 1 193 ? -6.267 6.645 1.986 1.00 95.81 193 VAL A O 1
ATOM 1390 N N . CYS A 1 194 ? -5.519 7.277 4.018 1.00 96.88 194 CYS A N 1
ATOM 1391 C CA . CYS A 1 194 ? -4.403 6.347 4.096 1.00 96.88 194 CYS A CA 1
ATOM 1392 C C . CYS A 1 194 ? -4.740 5.223 5.074 1.00 96.88 194 CYS A C 1
ATOM 1394 O O . CYS A 1 194 ? -4.767 5.438 6.286 1.00 96.88 194 CYS A O 1
ATOM 1396 N N . LEU A 1 195 ? -5.011 4.027 4.561 1.00 97.62 195 LEU A N 1
ATOM 1397 C CA . LEU A 1 195 ? -5.100 2.834 5.385 1.00 97.62 195 LEU A CA 1
ATOM 1398 C C . LEU A 1 195 ? -3.688 2.361 5.704 1.00 97.62 195 LEU A C 1
ATOM 1400 O O . LEU A 1 195 ? -2.904 2.125 4.786 1.00 97.62 195 LEU A O 1
ATOM 1404 N N . CYS A 1 196 ? -3.384 2.199 6.987 1.00 96.75 196 CYS A N 1
ATOM 1405 C CA . CYS A 1 196 ? -2.096 1.703 7.451 1.00 96.75 196 CYS A CA 1
ATOM 1406 C C . CYS A 1 196 ? -2.316 0.693 8.579 1.00 96.75 196 CYS A C 1
ATOM 1408 O O . CYS A 1 196 ? -2.934 1.026 9.586 1.00 96.75 196 CYS A O 1
ATOM 1410 N N . PHE A 1 197 ? -1.854 -0.542 8.395 1.00 97.12 197 PHE A N 1
ATOM 1411 C CA . PHE A 1 197 ? -1.921 -1.619 9.391 1.00 97.12 197 PHE A CA 1
ATOM 1412 C C . PHE A 1 197 ? -0.885 -2.701 9.054 1.00 97.12 197 PHE A C 1
ATOM 1414 O O . PHE A 1 197 ? -0.339 -2.714 7.954 1.00 97.12 197 PHE A O 1
ATOM 1421 N N . GLY A 1 198 ? -0.565 -3.594 9.986 1.00 97.88 198 GLY A N 1
ATOM 1422 C CA . GLY A 1 198 ? 0.320 -4.730 9.730 1.00 97.88 198 GLY A CA 1
ATOM 1423 C C . GLY A 1 198 ? -0.354 -5.764 8.827 1.00 97.88 198 GLY A C 1
ATOM 1424 O O . GLY A 1 198 ? -1.552 -6.003 8.948 1.00 97.88 198 GLY A O 1
ATOM 1425 N N . VAL A 1 199 ? 0.388 -6.427 7.935 1.00 97.25 199 VAL A N 1
ATOM 1426 C CA . VAL A 1 199 ? -0.202 -7.413 6.997 1.00 97.25 199 VAL A CA 1
ATOM 1427 C C . VAL A 1 199 ? -0.889 -8.592 7.704 1.00 97.25 199 VAL A C 1
ATOM 1429 O O . VAL A 1 199 ? -1.779 -9.218 7.132 1.00 97.25 199 VAL A O 1
ATOM 1432 N N . ASN A 1 200 ? -0.517 -8.860 8.958 1.00 96.62 200 ASN A N 1
ATOM 1433 C CA . ASN A 1 200 ? -1.089 -9.920 9.789 1.00 96.62 200 ASN A CA 1
ATOM 1434 C C . ASN A 1 200 ? -2.071 -9.400 10.855 1.00 96.62 200 ASN A C 1
ATOM 1436 O O . ASN A 1 200 ? -2.496 -10.181 11.704 1.00 96.62 200 ASN A O 1
ATOM 1440 N N . ASP A 1 201 ? -2.424 -8.110 10.847 1.00 96.81 201 ASP A N 1
ATOM 1441 C CA . ASP A 1 201 ? -3.336 -7.562 11.850 1.00 96.81 201 ASP A CA 1
ATOM 1442 C C . ASP A 1 201 ? -4.771 -8.074 11.665 1.00 96.81 201 ASP A C 1
ATOM 1444 O O . ASP A 1 201 ? -5.350 -8.049 10.572 1.00 96.81 201 ASP A O 1
ATOM 1448 N N . GLY A 1 202 ? -5.382 -8.506 12.769 1.00 94.56 202 GLY A N 1
ATOM 1449 C CA . GLY A 1 202 ? -6.765 -8.968 12.796 1.00 94.56 202 GLY A CA 1
ATOM 1450 C C . GLY A 1 202 ? -7.753 -7.804 12.727 1.00 94.56 202 GLY A C 1
ATOM 1451 O O . GLY A 1 202 ? -8.129 -7.251 13.752 1.00 94.56 202 GLY A O 1
ATOM 1452 N N . ILE A 1 203 ? -8.250 -7.458 11.533 1.00 93.00 203 ILE A N 1
ATOM 1453 C CA . ILE A 1 203 ? -9.147 -6.296 11.352 1.00 93.00 203 ILE A CA 1
ATOM 1454 C C . ILE A 1 203 ? -10.432 -6.378 12.200 1.00 93.00 203 ILE A C 1
ATOM 1456 O O . ILE A 1 203 ? -10.961 -5.363 12.651 1.00 93.00 203 ILE A O 1
ATOM 1460 N N . LYS A 1 204 ? -10.952 -7.586 12.434 1.00 93.75 204 LYS A N 1
ATOM 1461 C CA . LYS A 1 204 ? -12.166 -7.820 13.240 1.00 93.75 204 LYS A CA 1
ATOM 1462 C C . LYS A 1 204 ? -11.880 -8.009 14.731 1.00 93.75 204 LYS A C 1
ATOM 1464 O O . LYS A 1 204 ? -12.791 -8.333 15.486 1.00 93.75 204 LYS A O 1
ATOM 1469 N N . GLU A 1 205 ? -10.638 -7.817 15.139 1.00 93.44 205 GLU A N 1
ATOM 1470 C CA . GLU A 1 205 ? -10.162 -7.971 16.505 1.00 93.44 205 GLU A CA 1
ATOM 1471 C C . GLU A 1 205 ? -9.439 -6.684 16.924 1.00 93.44 205 GLU A C 1
ATOM 1473 O O . GLU A 1 205 ? -9.261 -5.766 16.125 1.00 93.44 205 GLU A O 1
ATOM 1478 N N . ALA A 1 206 ? -9.081 -6.572 18.199 1.00 92.44 206 ALA A N 1
ATOM 1479 C CA . ALA A 1 206 ? -8.248 -5.489 18.726 1.00 92.44 206 ALA A CA 1
ATOM 1480 C C . ALA A 1 206 ? -7.098 -6.107 19.526 1.00 92.44 206 ALA A C 1
ATOM 1482 O O . ALA A 1 206 ? -6.956 -5.874 20.721 1.00 92.44 206 ALA A O 1
ATOM 1483 N N . THR A 1 207 ? -6.348 -6.995 18.877 1.00 95.88 207 THR A N 1
ATOM 1484 C CA . THR A 1 207 ? -5.240 -7.744 19.482 1.00 95.88 207 THR A CA 1
ATOM 1485 C C . THR A 1 207 ? -3.905 -7.166 19.041 1.00 95.88 207 THR A C 1
ATOM 1487 O O . THR A 1 207 ? -3.080 -6.820 19.885 1.00 95.88 207 THR A O 1
ATOM 1490 N N . THR A 1 208 ? -3.722 -6.987 17.733 1.00 97.44 208 THR A N 1
ATOM 1491 C CA . THR A 1 208 ? -2.503 -6.415 17.163 1.00 97.44 208 THR A CA 1
ATOM 1492 C C . THR A 1 208 ? -2.773 -5.134 16.384 1.00 97.44 208 THR A C 1
ATOM 1494 O O . THR A 1 208 ? -3.858 -4.946 15.843 1.00 97.44 208 THR A O 1
ATOM 1497 N N . LEU A 1 209 ? -1.788 -4.240 16.351 1.00 97.75 209 LEU A N 1
ATOM 1498 C CA . LEU A 1 209 ? -1.760 -3.037 15.528 1.00 97.75 209 LEU A CA 1
ATOM 1499 C C . LEU A 1 209 ? -0.324 -2.804 15.048 1.00 97.75 209 LEU A C 1
ATOM 1501 O O . LEU A 1 209 ? 0.613 -2.815 15.843 1.00 97.75 209 LEU A O 1
ATOM 1505 N N . TYR A 1 210 ? -0.156 -2.605 13.744 1.00 97.50 210 TYR A N 1
ATOM 1506 C CA . TYR A 1 210 ? 1.142 -2.476 13.077 1.00 97.50 210 TYR A CA 1
ATOM 1507 C C . TYR A 1 210 ? 2.053 -3.701 13.279 1.00 97.50 210 TYR A C 1
ATOM 1509 O O . TYR A 1 210 ? 3.279 -3.577 13.280 1.00 97.50 210 TYR A O 1
ATOM 1517 N N . GLY A 1 211 ? 1.453 -4.888 13.450 1.00 96.50 211 GLY A N 1
ATOM 1518 C CA . GLY A 1 211 ? 2.167 -6.136 13.734 1.00 96.50 211 GLY A CA 1
ATOM 1519 C C . GLY A 1 211 ? 2.658 -6.279 15.180 1.00 96.50 211 GLY A C 1
ATOM 1520 O O . GLY A 1 211 ? 3.449 -7.176 15.463 1.00 96.50 211 GLY A O 1
ATOM 1521 N N . MET A 1 212 ? 2.217 -5.413 16.096 1.00 97.56 212 MET A N 1
ATOM 1522 C CA . MET A 1 212 ? 2.579 -5.432 17.519 1.00 97.56 212 MET A CA 1
ATOM 1523 C C . MET A 1 212 ? 1.343 -5.632 18.394 1.00 97.56 212 MET A C 1
ATOM 1525 O O . MET A 1 212 ? 0.238 -5.336 17.955 1.00 97.56 212 MET A O 1
ATOM 1529 N N . ASP A 1 213 ? 1.509 -6.080 19.642 1.00 97.44 213 ASP A N 1
ATOM 1530 C CA . ASP A 1 213 ? 0.406 -6.086 20.615 1.00 97.44 213 ASP A CA 1
ATOM 1531 C C . ASP A 1 213 ? -0.147 -4.665 20.808 1.00 97.44 213 ASP A C 1
ATOM 1533 O O . ASP A 1 213 ? 0.606 -3.710 21.026 1.00 97.44 213 ASP A O 1
ATOM 1537 N N . ILE A 1 214 ? -1.469 -4.511 20.729 1.00 97.62 214 ILE A N 1
ATOM 1538 C CA . ILE A 1 214 ? -2.093 -3.185 20.730 1.00 97.62 214 ILE A CA 1
ATOM 1539 C C . ILE A 1 214 ? -1.867 -2.426 22.043 1.00 97.62 214 ILE A C 1
ATOM 1541 O O . ILE A 1 214 ? -1.746 -1.201 22.023 1.00 97.62 214 ILE A O 1
ATOM 1545 N N . ASN A 1 215 ? -1.761 -3.121 23.181 1.00 97.38 215 ASN A N 1
ATOM 1546 C CA . ASN A 1 215 ? -1.518 -2.469 24.466 1.00 97.38 215 ASN A CA 1
ATOM 1547 C C . ASN A 1 215 ? -0.097 -1.908 24.520 1.00 97.38 215 ASN A C 1
ATOM 1549 O O . ASN A 1 215 ? 0.094 -0.807 25.030 1.00 97.38 215 ASN A O 1
ATOM 1553 N N . GLN A 1 216 ? 0.876 -2.607 23.926 1.00 97.44 216 GLN A N 1
ATOM 1554 C CA . GLN A 1 216 ? 2.244 -2.096 23.792 1.00 97.44 216 GLN A CA 1
ATOM 1555 C C . GLN A 1 216 ? 2.292 -0.848 22.909 1.00 97.44 216 GLN A C 1
ATOM 1557 O O . GLN A 1 216 ? 2.977 0.117 23.248 1.00 97.44 216 GLN A O 1
ATOM 1562 N N . VAL A 1 217 ? 1.540 -0.832 21.801 1.00 97.81 217 VAL A N 1
ATOM 1563 C CA . VAL A 1 217 ? 1.440 0.352 20.934 1.00 97.81 217 VAL A CA 1
ATOM 1564 C C . VAL A 1 217 ? 0.864 1.539 21.706 1.00 97.81 217 VAL A C 1
ATOM 1566 O O . VAL A 1 217 ? 1.423 2.637 21.635 1.00 97.81 217 VAL A O 1
ATOM 1569 N N . LEU A 1 218 ? -0.216 1.325 22.465 1.00 98.00 218 LEU A N 1
ATOM 1570 C CA . LEU A 1 218 ? -0.847 2.363 23.282 1.00 98.00 218 LEU A CA 1
ATOM 1571 C C . LEU A 1 218 ? 0.108 2.901 24.356 1.00 98.00 218 LEU A C 1
ATOM 1573 O O . LEU A 1 218 ? 0.332 4.110 24.419 1.00 98.00 218 LEU A O 1
ATOM 1577 N N . GLU A 1 219 ? 0.719 2.015 25.143 1.00 97.12 219 GLU A N 1
ATOM 1578 C CA . GLU A 1 219 ? 1.646 2.376 26.220 1.00 97.12 219 GLU A CA 1
ATOM 1579 C C . GLU A 1 219 ? 2.849 3.165 25.689 1.00 97.12 219 GLU A C 1
ATOM 1581 O O . GLU A 1 219 ? 3.122 4.273 26.154 1.00 97.12 219 GLU A O 1
ATOM 1586 N N . ARG A 1 220 ? 3.532 2.642 24.662 1.00 96.69 220 ARG A N 1
ATOM 1587 C CA . ARG A 1 220 ? 4.745 3.267 24.108 1.00 96.69 220 ARG A CA 1
ATOM 1588 C C . ARG A 1 220 ? 4.476 4.587 23.399 1.00 96.69 220 ARG A C 1
ATOM 1590 O O . ARG A 1 220 ? 5.364 5.433 23.328 1.00 96.69 220 ARG A O 1
ATOM 1597 N N . SER A 1 221 ? 3.263 4.771 22.890 1.00 97.12 221 SER A N 1
ATOM 1598 C CA . SER A 1 221 ? 2.859 6.004 22.210 1.00 97.12 221 SER A CA 1
ATOM 1599 C C . SER A 1 221 ? 2.201 7.013 23.152 1.00 97.12 221 SER A C 1
ATOM 1601 O O . SER A 1 221 ? 1.842 8.104 22.714 1.00 97.12 221 SER A O 1
ATOM 1603 N N . GLY A 1 222 ? 1.993 6.668 24.429 1.00 97.44 222 GLY A N 1
ATOM 1604 C CA . GLY A 1 222 ? 1.199 7.488 25.348 1.00 97.44 222 GLY A CA 1
ATOM 1605 C C . GLY A 1 222 ? -0.231 7.718 24.843 1.00 97.44 222 GLY A C 1
ATOM 1606 O O . GLY A 1 222 ? -0.802 8.791 25.050 1.00 97.44 222 GLY A O 1
ATOM 1607 N N . LEU A 1 223 ? -0.778 6.741 24.118 1.00 98.12 223 LEU A N 1
ATOM 1608 C CA . LEU A 1 223 ? -2.144 6.745 23.615 1.00 98.12 223 LEU A CA 1
ATOM 1609 C C . LEU A 1 223 ? -3.056 5.984 24.573 1.00 98.12 223 LEU A C 1
ATOM 1611 O O . LEU A 1 223 ? -2.643 5.113 25.336 1.00 98.12 223 LEU A O 1
ATOM 1615 N N . THR A 1 224 ? -4.333 6.305 24.493 1.00 97.62 224 THR A N 1
ATOM 1616 C CA . THR A 1 224 ? -5.409 5.667 25.241 1.00 97.62 224 THR A CA 1
ATOM 1617 C C . THR A 1 224 ? -6.435 5.084 24.277 1.00 97.62 224 THR A C 1
ATOM 1619 O O . THR A 1 224 ? -6.455 5.410 23.090 1.00 97.62 224 THR A O 1
ATOM 1622 N N . ALA A 1 225 ? -7.330 4.231 24.777 1.00 97.44 225 ALA A N 1
ATOM 1623 C CA . ALA A 1 225 ? -8.394 3.665 23.950 1.00 97.44 225 ALA A CA 1
ATOM 1624 C C . ALA A 1 225 ? -9.284 4.748 23.305 1.00 97.44 225 ALA A C 1
ATOM 1626 O O . ALA A 1 225 ? -9.728 4.565 22.175 1.00 97.44 225 ALA A O 1
ATOM 1627 N N . SER A 1 226 ? -9.504 5.891 23.966 1.00 97.56 226 SER A N 1
ATOM 1628 C CA . SER A 1 226 ? -10.301 6.995 23.409 1.00 97.56 226 SER A CA 1
ATOM 1629 C C . SER A 1 226 ? -9.598 7.751 22.276 1.00 97.56 226 SER A C 1
ATOM 1631 O O . SER A 1 226 ? -10.261 8.445 21.508 1.00 97.56 226 SER A O 1
ATOM 1633 N N . ASP A 1 227 ? -8.277 7.595 22.110 1.00 97.94 227 ASP A N 1
ATOM 1634 C CA . ASP A 1 227 ? -7.588 8.092 20.916 1.00 97.94 227 ASP A CA 1
ATOM 1635 C C . ASP A 1 227 ? -7.944 7.245 19.673 1.00 97.94 227 ASP A C 1
ATOM 1637 O O . ASP A 1 227 ? -7.911 7.759 18.553 1.00 97.94 227 ASP A O 1
ATOM 1641 N N . LEU A 1 228 ? -8.290 5.960 19.844 1.00 97.94 228 LEU A N 1
ATOM 1642 C CA . LEU A 1 228 ? -8.592 5.039 18.738 1.00 97.94 228 LEU A CA 1
ATOM 1643 C C . LEU A 1 228 ? -10.092 4.848 18.510 1.00 97.94 228 LEU A C 1
ATOM 1645 O O . LEU A 1 228 ? -10.534 4.818 17.364 1.00 97.94 228 LEU A O 1
ATOM 1649 N N . TRP A 1 229 ? -10.884 4.721 19.570 1.00 98.12 229 TRP A N 1
ATOM 1650 C CA . TRP A 1 229 ? -12.311 4.426 19.481 1.00 98.12 229 TRP A CA 1
ATOM 1651 C C . TRP A 1 229 ? -13.159 5.559 20.029 1.00 98.12 229 TRP A C 1
ATOM 1653 O O . TRP A 1 229 ? -12.784 6.274 20.953 1.00 98.12 229 TRP A O 1
ATOM 1663 N N . ASP A 1 230 ? -14.348 5.685 19.454 1.00 96.44 230 ASP A N 1
ATOM 1664 C CA . ASP A 1 230 ? -15.383 6.545 20.000 1.00 96.44 230 ASP A CA 1
ATOM 1665 C C . ASP A 1 230 ? -15.843 6.020 21.370 1.00 96.44 230 ASP A C 1
ATOM 1667 O O . ASP A 1 230 ? -16.049 4.815 21.533 1.00 96.44 230 ASP A O 1
ATOM 1671 N N . GLU A 1 231 ? -16.040 6.912 22.344 1.00 96.00 231 GLU A N 1
ATOM 1672 C CA . GLU A 1 231 ? -16.484 6.545 23.699 1.00 96.00 231 GLU A CA 1
ATOM 1673 C C . GLU A 1 231 ? -17.846 5.835 23.702 1.00 96.00 231 GLU A C 1
ATOM 1675 O O . GLU A 1 231 ? -18.162 5.081 24.624 1.00 96.00 231 GLU A O 1
ATOM 1680 N N . SER A 1 232 ? -18.648 6.033 22.650 1.00 96.56 232 SER A N 1
ATOM 1681 C CA . SER A 1 232 ? -19.922 5.335 22.464 1.00 96.56 232 SER A CA 1
ATOM 1682 C C . SER A 1 232 ? -19.780 3.837 22.154 1.00 96.56 232 SER A C 1
ATOM 1684 O O . SER A 1 232 ? -20.761 3.099 22.281 1.00 96.56 232 SER A O 1
ATOM 1686 N N . ILE A 1 233 ? -18.590 3.359 21.766 1.00 96.31 233 ILE A N 1
ATOM 1687 C CA . ILE A 1 233 ? -18.333 1.953 21.435 1.00 96.31 233 ILE A CA 1
ATOM 1688 C C . ILE A 1 233 ? -17.878 1.204 22.699 1.00 96.31 233 ILE A C 1
ATOM 1690 O O . ILE A 1 233 ? -16.779 1.458 23.200 1.00 96.31 233 ILE A O 1
ATOM 1694 N N . PRO A 1 234 ? -18.656 0.220 23.198 1.00 96.38 234 PRO A N 1
ATOM 1695 C CA . PRO A 1 234 ? -18.256 -0.574 24.357 1.00 96.38 234 PRO A CA 1
ATOM 1696 C C . PRO A 1 234 ? -16.950 -1.330 24.101 1.00 96.38 234 PRO A C 1
ATOM 1698 O O . PRO A 1 234 ? -16.777 -1.889 23.018 1.00 96.38 234 PRO A O 1
ATOM 1701 N N . SER A 1 235 ? -16.085 -1.453 25.113 1.00 95.62 235 SER A N 1
ATOM 1702 C CA . SER A 1 235 ? -14.784 -2.137 24.999 1.00 95.62 235 SER A CA 1
ATOM 1703 C C . SER A 1 235 ? -14.876 -3.560 24.439 1.00 95.62 235 SER A C 1
ATOM 1705 O O . SER A 1 235 ? -14.011 -3.985 23.687 1.00 95.62 235 SER A O 1
ATOM 1707 N N . SER A 1 236 ? -15.963 -4.285 24.719 1.00 95.94 236 SER A N 1
ATOM 1708 C CA . SER A 1 236 ? -16.203 -5.636 24.183 1.00 95.94 236 SER A CA 1
ATOM 1709 C C . SER A 1 236 ? -16.497 -5.690 22.677 1.00 95.94 236 SER A C 1
ATOM 1711 O O . SER A 1 236 ? -16.579 -6.777 22.110 1.00 95.94 236 SER A O 1
ATOM 1713 N N . ARG A 1 237 ? -16.703 -4.539 22.031 1.00 96.75 237 ARG A N 1
ATOM 1714 C CA . ARG A 1 237 ? -16.966 -4.395 20.591 1.00 96.75 237 ARG A CA 1
ATOM 1715 C C . ARG A 1 237 ? -15.893 -3.576 19.874 1.00 96.75 237 ARG A C 1
ATOM 1717 O O . ARG A 1 237 ? -16.059 -3.282 18.690 1.00 96.75 237 ARG A O 1
ATOM 1724 N N . GLN A 1 238 ? -14.835 -3.173 20.570 1.00 97.56 238 GLN A N 1
ATOM 1725 C CA . GLN A 1 238 ? -13.723 -2.445 19.970 1.00 97.56 238 GLN A CA 1
ATOM 1726 C C . GLN A 1 238 ? -12.897 -3.402 19.107 1.00 97.56 238 GLN A C 1
ATOM 1728 O O . GLN A 1 238 ? -12.531 -4.493 19.533 1.00 97.56 238 GLN A O 1
ATOM 1733 N N . THR A 1 239 ? -12.668 -3.005 17.860 1.00 97.94 239 THR A N 1
ATOM 1734 C CA . THR A 1 239 ? -11.934 -3.763 16.835 1.00 97.94 239 THR A CA 1
ATOM 1735 C C . THR A 1 239 ? -11.176 -2.774 15.954 1.00 97.94 239 THR A C 1
ATOM 1737 O O . THR A 1 239 ? -11.530 -1.593 15.928 1.00 97.94 239 THR A O 1
ATOM 1740 N N . LEU A 1 240 ? -10.180 -3.204 15.178 1.00 96.88 240 LEU A N 1
ATOM 1741 C CA . LEU A 1 240 ? -9.558 -2.301 14.197 1.00 96.88 240 LEU A CA 1
ATOM 1742 C C . LEU A 1 240 ? -10.563 -1.823 13.132 1.00 96.88 240 LEU A C 1
ATOM 1744 O O . LEU A 1 240 ? -10.449 -0.709 12.625 1.00 96.88 240 LEU A O 1
ATOM 1748 N N . TRP A 1 241 ? -11.590 -2.627 12.836 1.00 97.06 241 TRP A N 1
ATOM 1749 C CA . TRP A 1 241 ? -12.665 -2.298 11.898 1.00 97.06 241 TRP A CA 1
ATOM 1750 C C . TRP A 1 241 ? -13.382 -0.988 12.250 1.00 97.06 241 TRP A C 1
ATOM 1752 O O . TRP A 1 241 ? -13.701 -0.217 11.348 1.00 97.06 241 TRP A O 1
ATOM 1762 N N . ASN A 1 242 ? -13.600 -0.717 13.543 1.00 97.88 242 ASN A N 1
ATOM 1763 C CA . ASN A 1 242 ? -14.261 0.498 14.038 1.00 97.88 242 ASN A CA 1
ATOM 1764 C C . ASN A 1 242 ? -13.312 1.484 14.750 1.00 97.88 242 ASN A C 1
ATOM 1766 O O . ASN A 1 242 ? -13.775 2.451 15.357 1.00 97.88 242 ASN A O 1
ATOM 1770 N N . ALA A 1 243 ? -11.997 1.264 14.666 1.00 98.06 243 ALA A N 1
ATOM 1771 C CA . ALA A 1 243 ? -10.986 2.174 15.191 1.00 98.06 243 ALA A CA 1
ATOM 1772 C C . ALA A 1 243 ? -10.695 3.304 14.188 1.00 98.06 243 ALA A C 1
ATOM 1774 O O . ALA A 1 243 ? -10.421 3.049 13.015 1.00 98.06 243 ALA A O 1
ATOM 1775 N N . LYS A 1 244 ? -10.685 4.560 14.642 1.00 97.69 244 LYS A N 1
ATOM 1776 C CA . LYS A 1 244 ? -10.329 5.758 13.863 1.00 97.69 244 LYS A CA 1
ATOM 1777 C C . LYS A 1 244 ? -8.808 5.847 13.686 1.00 97.69 244 LYS A C 1
ATOM 1779 O O . LYS A 1 244 ? -8.166 6.727 14.253 1.00 97.69 244 LYS A O 1
ATOM 1784 N N . LEU A 1 245 ? -8.234 4.926 12.914 1.00 97.12 245 LEU A N 1
ATOM 1785 C CA . LEU A 1 245 ? -6.782 4.794 12.713 1.00 97.12 245 LEU A CA 1
ATOM 1786 C C . LEU A 1 245 ? -6.264 5.516 11.470 1.00 97.12 245 LEU A C 1
ATOM 1788 O O . LEU A 1 245 ? -5.122 5.967 11.456 1.00 97.12 245 LEU A O 1
ATOM 1792 N N . ASN A 1 246 ? -7.098 5.617 10.437 1.00 97.06 246 ASN A N 1
ATOM 1793 C CA . ASN A 1 246 ? -6.655 5.904 9.077 1.00 97.06 246 ASN A CA 1
ATOM 1794 C C . ASN A 1 246 ? -6.720 7.417 8.813 1.00 97.06 246 ASN A C 1
ATOM 1796 O O . ASN A 1 246 ? -7.835 7.951 8.738 1.00 97.06 246 ASN A O 1
ATOM 1800 N N . PRO A 1 247 ? -5.582 8.130 8.720 1.00 96.00 247 PRO A N 1
ATOM 1801 C CA . PRO A 1 247 ? -5.580 9.574 8.524 1.00 96.00 247 PRO A CA 1
ATOM 1802 C C . PRO A 1 247 ? -6.111 9.964 7.143 1.00 96.00 247 PRO A C 1
ATOM 1804 O O . PRO A 1 247 ? -5.887 9.278 6.141 1.00 96.00 247 PRO A O 1
ATOM 1807 N N . ILE A 1 248 ? -6.804 11.101 7.101 1.00 94.06 248 ILE A N 1
ATOM 1808 C CA . ILE A 1 248 ? -7.196 11.784 5.871 1.00 94.06 248 ILE A CA 1
ATOM 1809 C C . ILE A 1 248 ? -6.099 12.788 5.512 1.00 94.06 248 ILE A C 1
ATOM 1811 O O . ILE A 1 248 ? -5.835 13.737 6.249 1.00 94.06 248 ILE A O 1
ATOM 1815 N N . MET A 1 249 ? -5.473 12.568 4.363 1.00 91.00 249 MET A N 1
ATOM 1816 C CA . MET A 1 249 ? -4.459 13.419 3.755 1.00 91.00 249 MET A CA 1
ATOM 1817 C C . MET A 1 249 ? -5.150 14.428 2.837 1.00 91.00 249 MET A C 1
ATOM 1819 O O . MET A 1 249 ? -5.757 14.055 1.831 1.00 91.00 249 MET A O 1
ATOM 1823 N N . MET A 1 250 ? -5.081 15.706 3.198 1.00 86.00 250 MET A N 1
ATOM 1824 C CA . MET A 1 250 ? -5.675 16.793 2.418 1.00 86.00 250 MET A CA 1
ATOM 1825 C C . MET A 1 250 ? -4.725 17.232 1.301 1.00 86.00 250 MET A C 1
ATOM 1827 O O . MET A 1 250 ? -3.524 17.358 1.529 1.00 86.00 250 MET A O 1
ATOM 1831 N N . CYS A 1 251 ? -5.261 17.515 0.114 1.00 74.94 251 CYS A N 1
ATOM 1832 C CA . CYS A 1 251 ? -4.494 18.159 -0.952 1.00 74.94 251 CYS A CA 1
ATOM 1833 C C . CYS A 1 251 ? -4.258 19.628 -0.578 1.00 74.94 251 CYS A C 1
ATOM 1835 O O . CYS A 1 251 ? -5.208 20.316 -0.209 1.00 74.94 251 CYS A O 1
ATOM 1837 N N . ALA A 1 252 ? -3.013 20.099 -0.662 1.00 64.56 252 ALA A N 1
ATOM 1838 C CA . ALA A 1 252 ? -2.656 21.468 -0.288 1.00 64.56 252 ALA A CA 1
ATOM 1839 C C . ALA A 1 252 ? -3.221 22.540 -1.243 1.00 64.56 252 ALA A C 1
ATOM 1841 O O . ALA A 1 252 ? -3.383 23.679 -0.816 1.00 64.56 252 ALA A O 1
ATOM 1842 N N . ASP A 1 253 ? -3.549 22.178 -2.489 1.00 65.25 253 ASP A N 1
ATOM 1843 C CA . ASP A 1 253 ? -4.105 23.080 -3.501 1.00 65.25 253 ASP A CA 1
ATOM 1844 C C . ASP A 1 253 ? -5.143 22.353 -4.370 1.00 65.25 253 ASP A C 1
ATOM 1846 O O . ASP A 1 253 ? -4.939 21.200 -4.754 1.00 65.25 253 ASP A O 1
ATOM 1850 N N . GLU A 1 254 ? -6.253 23.021 -4.703 1.00 60.22 254 GLU A N 1
ATOM 1851 C CA . GLU A 1 254 ? -7.211 22.519 -5.708 1.00 60.22 254 GLU A CA 1
ATOM 1852 C C . GLU A 1 254 ? -6.657 22.653 -7.139 1.00 60.22 254 GLU A C 1
ATOM 1854 O O . GLU A 1 254 ? -7.071 21.920 -8.039 1.00 60.22 254 GLU A O 1
ATOM 1859 N N . ASP A 1 255 ? -5.687 23.554 -7.335 1.00 60.19 255 ASP A N 1
ATOM 1860 C CA . ASP A 1 255 ? -5.084 23.866 -8.634 1.00 60.19 255 ASP A CA 1
ATOM 1861 C C . ASP A 1 255 ? -3.893 22.959 -8.990 1.00 60.19 255 ASP A C 1
ATOM 1863 O O . ASP A 1 255 ? -3.503 22.864 -10.161 1.00 60.19 255 ASP A O 1
ATOM 1867 N N . THR A 1 256 ? -3.297 22.264 -8.014 1.00 56.44 256 THR A N 1
ATOM 1868 C CA . THR A 1 256 ? -2.216 21.316 -8.289 1.00 56.44 256 THR A CA 1
ATOM 1869 C C . THR A 1 256 ? -2.791 19.980 -8.747 1.00 56.44 256 THR A C 1
ATOM 1871 O O . THR A 1 256 ? -3.640 19.354 -8.119 1.00 56.44 256 THR A O 1
ATOM 1874 N N . LYS A 1 257 ? -2.298 19.505 -9.895 1.00 60.00 257 LYS A N 1
ATOM 1875 C CA . LYS A 1 257 ? -2.750 18.256 -10.529 1.00 60.00 257 LYS A CA 1
ATOM 1876 C C . LYS A 1 257 ? -2.450 17.004 -9.685 1.00 60.00 257 LYS A C 1
ATOM 1878 O O . LYS A 1 257 ? -2.986 15.938 -9.985 1.00 60.00 257 LYS A O 1
ATOM 1883 N N . TRP A 1 258 ? -1.603 17.125 -8.660 1.00 64.06 258 TRP A N 1
ATOM 1884 C CA . TRP A 1 258 ? -1.132 16.023 -7.830 1.00 64.06 258 TRP A CA 1
ATOM 1885 C C . TRP A 1 258 ? -1.165 16.402 -6.346 1.00 64.06 258 TRP A C 1
ATOM 1887 O O . TRP A 1 258 ? -0.672 17.471 -5.988 1.00 64.06 258 TRP A O 1
ATOM 1897 N N . PRO A 1 259 ? -1.726 15.546 -5.476 1.00 69.75 259 PRO A N 1
ATOM 1898 C CA . PRO A 1 259 ? -1.679 15.769 -4.039 1.00 69.75 259 PRO A CA 1
ATOM 1899 C C . PRO A 1 259 ? -0.245 15.633 -3.525 1.00 69.75 259 PRO A C 1
ATOM 1901 O O . PRO A 1 259 ? 0.453 14.695 -3.905 1.00 69.75 259 PRO A O 1
ATOM 1904 N N . GLU A 1 260 ? 0.165 16.530 -2.630 1.00 77.38 260 GLU A N 1
ATOM 1905 C CA . GLU A 1 260 ? 1.375 16.350 -1.829 1.00 77.38 260 GLU A CA 1
ATOM 1906 C C . GLU A 1 260 ? 1.010 15.494 -0.602 1.00 77.38 260 GLU A C 1
ATOM 1908 O O . GLU A 1 260 ? 0.282 15.949 0.284 1.00 77.38 260 GLU A O 1
ATOM 1913 N N . LEU A 1 261 ? 1.434 14.229 -0.570 1.00 84.19 261 LEU A N 1
ATOM 1914 C CA . LEU A 1 261 ? 1.077 13.287 0.495 1.00 84.19 261 LEU A CA 1
ATOM 1915 C C . LEU A 1 261 ? 2.150 13.245 1.586 1.00 84.19 261 LEU A C 1
ATOM 1917 O O . LEU A 1 261 ? 3.314 12.972 1.306 1.00 84.19 261 LEU A O 1
ATOM 1921 N N . ASP A 1 262 ? 1.745 13.470 2.837 1.00 87.75 262 ASP A N 1
ATOM 1922 C CA . ASP A 1 262 ? 2.627 13.440 4.007 1.00 87.75 262 ASP A CA 1
ATOM 1923 C C . ASP A 1 262 ? 2.504 12.108 4.759 1.00 87.75 262 ASP A C 1
ATOM 1925 O O . ASP A 1 262 ? 1.474 11.810 5.369 1.00 87.75 262 ASP A O 1
ATOM 1929 N N . PHE A 1 263 ? 3.575 11.314 4.725 1.00 91.69 263 PHE A N 1
ATOM 1930 C CA . PHE A 1 263 ? 3.667 10.017 5.398 1.00 91.69 263 PHE A CA 1
ATOM 1931 C C . PHE A 1 263 ? 4.560 10.052 6.646 1.00 91.69 263 PHE A C 1
ATOM 1933 O O . PHE A 1 263 ? 4.970 8.998 7.127 1.00 91.69 263 PHE A O 1
ATOM 1940 N N . SER A 1 264 ? 4.840 11.230 7.213 1.00 90.69 264 SER A N 1
ATOM 1941 C CA . SER A 1 264 ? 5.729 11.375 8.382 1.00 90.69 264 SER A CA 1
ATOM 1942 C C . SER A 1 264 ? 5.275 10.554 9.602 1.00 90.69 264 SER A C 1
ATOM 1944 O O . SER A 1 264 ? 6.087 10.159 10.434 1.00 90.69 264 SER A O 1
ATOM 1946 N N . PHE A 1 265 ? 3.986 10.203 9.704 1.00 94.81 265 PHE A N 1
ATOM 1947 C CA . PHE A 1 265 ? 3.497 9.298 10.753 1.00 94.81 265 PHE A CA 1
ATOM 1948 C C . PHE A 1 265 ? 4.094 7.878 10.678 1.00 94.81 265 PHE A C 1
ATOM 1950 O O . PHE A 1 265 ? 4.069 7.161 11.677 1.00 94.81 265 PHE A O 1
ATOM 1957 N N . LEU A 1 266 ? 4.646 7.461 9.534 1.00 95.81 266 LEU A N 1
ATOM 1958 C CA . LEU A 1 266 ? 5.339 6.178 9.406 1.00 95.81 266 LEU A CA 1
ATOM 1959 C C . LEU A 1 266 ? 6.645 6.143 10.208 1.00 95.81 266 LEU A C 1
ATOM 1961 O O . LEU A 1 266 ? 7.039 5.066 10.647 1.00 95.81 266 LEU A O 1
ATOM 1965 N N . GLU A 1 267 ? 7.282 7.292 10.466 1.00 94.19 267 GLU A N 1
ATOM 1966 C CA . GLU A 1 267 ? 8.483 7.370 11.311 1.00 94.19 267 GLU A CA 1
ATOM 1967 C C . GLU A 1 267 ? 8.170 6.937 12.749 1.00 94.19 267 GLU A C 1
ATOM 1969 O O . GLU A 1 267 ? 8.919 6.171 13.352 1.00 94.19 267 GLU A O 1
ATOM 1974 N N . TRP A 1 268 ? 7.004 7.338 13.270 1.00 96.62 268 TRP A N 1
ATOM 1975 C CA . TRP A 1 268 ? 6.503 6.867 14.563 1.00 96.62 268 TRP A CA 1
ATOM 1976 C C . TRP A 1 268 ? 6.316 5.349 14.586 1.00 96.62 268 TRP A C 1
ATOM 1978 O O . TRP A 1 268 ? 6.788 4.682 15.509 1.00 96.62 268 TRP A O 1
ATOM 1988 N N . ILE A 1 269 ? 5.662 4.796 13.561 1.00 97.06 269 ILE A N 1
ATOM 1989 C CA . ILE A 1 269 ? 5.420 3.352 13.462 1.00 97.06 269 ILE A CA 1
ATOM 1990 C C . ILE A 1 269 ? 6.748 2.591 13.361 1.00 97.06 269 ILE A C 1
ATOM 1992 O O . ILE A 1 269 ? 6.916 1.563 14.016 1.00 97.06 269 ILE A O 1
ATOM 1996 N N . GLN A 1 270 ? 7.714 3.104 12.596 1.00 95.75 270 GLN A N 1
ATOM 1997 C CA . GLN A 1 270 ? 9.052 2.524 12.495 1.00 95.75 270 GLN A CA 1
ATOM 1998 C C . GLN A 1 270 ? 9.741 2.480 13.868 1.00 95.75 270 GLN A C 1
ATOM 2000 O O . GLN A 1 270 ? 10.190 1.414 14.284 1.00 95.75 270 GLN A O 1
ATOM 2005 N N . SER A 1 271 ? 9.760 3.590 14.617 1.00 95.69 271 SER A N 1
ATOM 2006 C CA . SER A 1 271 ? 10.372 3.627 15.955 1.00 95.69 271 SER A CA 1
ATOM 2007 C C . SER A 1 271 ? 9.690 2.695 16.960 1.00 95.69 271 SER A C 1
ATOM 2009 O O . SER A 1 271 ? 10.366 2.098 17.803 1.00 95.69 271 SER A O 1
ATOM 2011 N N . LEU A 1 272 ? 8.363 2.527 16.871 1.00 95.12 272 LEU A N 1
ATOM 2012 C CA . LEU A 1 272 ? 7.657 1.519 17.665 1.00 95.12 272 LEU A CA 1
ATOM 2013 C C . LEU A 1 272 ? 8.199 0.118 17.364 1.00 95.12 272 LEU A C 1
ATOM 2015 O O . LEU A 1 272 ? 8.584 -0.606 18.282 1.00 95.12 272 LEU A O 1
ATOM 2019 N N . ARG A 1 273 ? 8.292 -0.242 16.085 1.00 94.31 273 ARG A N 1
ATOM 2020 C CA . ARG A 1 273 ? 8.686 -1.589 15.660 1.00 94.31 273 ARG A CA 1
ATOM 2021 C C . ARG A 1 273 ? 10.150 -1.923 15.904 1.00 94.31 273 ARG A C 1
ATOM 2023 O O . ARG A 1 273 ? 10.450 -3.071 16.211 1.00 94.31 273 ARG A O 1
ATOM 2030 N N . ASP A 1 274 ? 11.034 -0.937 15.824 1.00 93.31 274 ASP A N 1
ATOM 2031 C CA . ASP A 1 274 ? 12.466 -1.129 16.083 1.00 93.31 274 ASP A CA 1
ATOM 2032 C C . ASP A 1 274 ? 12.800 -1.233 17.582 1.00 93.31 274 ASP A C 1
ATOM 2034 O O . ASP A 1 274 ? 13.962 -1.384 17.952 1.00 93.31 274 ASP A O 1
ATOM 2038 N N . ASP A 1 275 ? 11.790 -1.143 18.452 1.00 89.38 275 ASP A N 1
ATOM 2039 C CA . ASP A 1 275 ? 11.936 -1.126 19.911 1.00 89.38 275 ASP A CA 1
ATOM 2040 C C . ASP A 1 275 ? 12.865 -0.017 20.438 1.00 89.38 275 ASP A C 1
ATOM 2042 O O . ASP A 1 275 ? 13.543 -0.148 21.456 1.00 89.38 275 ASP A O 1
ATOM 2046 N N . VAL A 1 276 ? 12.878 1.120 19.736 1.00 90.56 276 VAL A N 1
ATOM 2047 C CA . VAL A 1 276 ? 13.660 2.304 20.108 1.00 90.56 276 VAL A CA 1
ATOM 2048 C C . VAL A 1 276 ? 12.761 3.324 20.816 1.00 90.56 276 VAL A C 1
ATOM 2050 O O . VAL A 1 276 ? 11.539 3.363 20.631 1.00 90.56 276 VAL A O 1
ATOM 2053 N N . GLN A 1 277 ? 13.359 4.163 21.667 1.00 91.69 277 GLN A N 1
ATOM 2054 C CA . GLN A 1 277 ? 12.666 5.336 22.200 1.00 91.69 277 GLN A CA 1
ATOM 2055 C C . GLN A 1 277 ? 12.254 6.272 21.059 1.00 91.69 277 GLN A C 1
ATOM 2057 O O . GLN A 1 277 ? 13.021 6.478 20.120 1.00 91.69 277 GLN A O 1
ATOM 2062 N N . LEU A 1 278 ? 11.053 6.849 21.155 1.00 93.56 278 LEU A N 1
ATOM 2063 C CA . LEU A 1 278 ? 10.556 7.787 20.150 1.00 93.56 278 LEU A CA 1
ATOM 2064 C C . LEU A 1 278 ? 11.452 9.030 20.121 1.00 93.56 278 LEU A C 1
ATOM 2066 O O . LEU A 1 278 ? 11.538 9.768 21.105 1.00 93.56 278 LEU A O 1
ATOM 2070 N N . ASP A 1 279 ? 12.120 9.248 18.994 1.00 94.44 279 ASP A N 1
ATOM 2071 C CA . ASP A 1 279 ? 12.912 10.448 18.758 1.00 94.44 279 ASP A CA 1
ATOM 2072 C C . ASP A 1 279 ? 12.023 11.641 18.351 1.00 94.44 279 ASP A C 1
ATOM 2074 O O . ASP A 1 279 ? 10.792 11.568 18.338 1.00 94.44 279 ASP A O 1
ATOM 2078 N N . ALA A 1 280 ? 12.640 12.785 18.047 1.00 95.06 280 ALA A N 1
ATOM 2079 C CA . ALA A 1 280 ? 11.901 13.997 17.691 1.00 95.06 280 ALA A CA 1
ATOM 2080 C C . ALA A 1 280 ? 11.061 13.841 16.407 1.00 95.06 280 ALA A C 1
ATOM 2082 O O . ALA A 1 280 ? 9.977 14.418 16.319 1.00 95.06 280 ALA A O 1
ATOM 2083 N N . CYS A 1 281 ? 11.553 13.064 15.441 1.00 91.88 281 CYS A N 1
ATOM 2084 C CA . CYS A 1 281 ? 10.894 12.772 14.171 1.00 91.88 281 CYS A CA 1
ATOM 2085 C C . CYS A 1 281 ? 9.659 11.889 14.399 1.00 91.88 281 CYS A C 1
ATOM 2087 O O . CYS A 1 281 ? 8.537 12.274 14.067 1.00 91.88 281 CYS A O 1
ATOM 2089 N N . ALA A 1 282 ? 9.832 10.788 15.130 1.00 95.00 282 ALA A N 1
ATOM 2090 C CA . ALA A 1 282 ? 8.750 9.905 15.541 1.00 95.00 282 ALA A CA 1
ATOM 2091 C C . ALA A 1 282 ? 7.678 10.629 16.372 1.00 95.00 282 ALA A C 1
ATOM 2093 O O . ALA A 1 282 ? 6.482 10.480 16.125 1.00 95.00 282 ALA A O 1
ATOM 2094 N N . LEU A 1 283 ? 8.071 11.468 17.336 1.00 96.38 283 LEU A N 1
ATOM 2095 C CA . LEU A 1 283 ? 7.118 12.255 18.128 1.00 96.38 283 LEU A CA 1
ATOM 2096 C C . LEU A 1 283 ? 6.336 13.260 17.272 1.00 96.38 283 LEU A C 1
ATOM 2098 O O . LEU A 1 283 ? 5.149 13.487 17.525 1.00 96.38 283 LEU A O 1
ATOM 2102 N N . GLN A 1 284 ? 6.973 13.848 16.258 1.00 94.81 284 GLN A N 1
ATOM 2103 C CA . GLN A 1 284 ? 6.307 14.734 15.309 1.00 94.81 284 GLN A CA 1
ATOM 2104 C C . GLN A 1 284 ? 5.298 13.966 14.444 1.00 94.81 284 GLN A C 1
ATOM 2106 O O . GLN A 1 284 ? 4.154 14.410 14.327 1.00 94.81 284 GLN A O 1
ATOM 2111 N N . GLY A 1 285 ? 5.677 12.800 13.913 1.00 94.38 285 GLY A N 1
ATOM 2112 C CA . GLY A 1 285 ? 4.780 11.926 13.155 1.00 94.38 285 GLY A CA 1
ATOM 2113 C C . GLY A 1 285 ? 3.570 11.468 13.977 1.00 94.38 285 GLY A C 1
ATOM 2114 O O . GLY A 1 285 ? 2.434 11.532 13.503 1.00 94.38 285 GLY A O 1
ATOM 2115 N N . LEU A 1 286 ? 3.782 11.100 15.246 1.00 97.25 286 LEU A N 1
ATOM 2116 C CA . LEU A 1 286 ? 2.704 10.778 16.185 1.00 97.25 286 LEU A CA 1
ATOM 2117 C C . LEU A 1 286 ? 1.786 11.983 16.427 1.00 97.25 286 LEU A C 1
ATOM 2119 O O . LEU A 1 286 ? 0.565 11.840 16.382 1.00 97.25 286 LEU A O 1
ATOM 2123 N N . ARG A 1 287 ? 2.339 13.180 16.668 1.00 96.69 287 ARG A N 1
ATOM 2124 C CA . ARG A 1 287 ? 1.539 14.402 16.859 1.00 96.69 287 ARG A CA 1
ATOM 2125 C C . ARG A 1 287 ? 0.671 14.689 15.634 1.00 96.69 287 ARG A C 1
ATOM 2127 O O . ARG A 1 287 ? -0.526 14.910 15.791 1.00 96.69 287 ARG A O 1
ATOM 2134 N N . GLN A 1 288 ? 1.244 14.635 14.434 1.00 93.69 288 GLN A N 1
ATOM 2135 C CA . GLN A 1 288 ? 0.498 14.837 13.191 1.00 93.69 288 GLN A CA 1
ATOM 2136 C C . GLN A 1 288 ? -0.607 13.795 13.026 1.00 93.69 288 GLN A C 1
ATOM 2138 O O . GLN A 1 288 ? -1.741 14.144 12.701 1.00 93.69 288 GLN A O 1
ATOM 2143 N N . TRP A 1 289 ? -0.313 12.525 13.317 1.00 96.69 289 TRP A N 1
ATOM 2144 C CA . TRP A 1 289 ? -1.327 11.479 13.319 1.00 96.69 289 TRP A CA 1
ATOM 2145 C C . TRP A 1 289 ? -2.448 11.795 14.319 1.00 96.69 289 TRP A C 1
ATOM 2147 O O . TRP A 1 289 ? -3.619 11.681 13.952 1.00 96.69 289 TRP A O 1
ATOM 2157 N N . LYS A 1 290 ? -2.123 12.266 15.538 1.00 96.81 290 LYS A N 1
ATOM 2158 C CA . LYS A 1 290 ? -3.089 12.697 16.571 1.00 96.81 290 LYS A CA 1
ATOM 2159 C C . LYS A 1 290 ? -3.987 13.852 16.133 1.00 96.81 290 LYS A C 1
ATOM 2161 O O . LYS A 1 290 ? -5.173 13.832 16.443 1.00 96.81 290 LYS A O 1
ATOM 2166 N N . GLU A 1 291 ? -3.422 14.830 15.439 1.00 95.62 291 GLU A N 1
ATOM 2167 C CA . GLU A 1 291 ? -4.114 16.043 14.991 1.00 95.62 291 GLU A CA 1
ATOM 2168 C C . GLU A 1 291 ? -4.901 15.836 13.688 1.00 95.62 291 GLU A C 1
ATOM 2170 O O . GLU A 1 291 ? -5.813 16.605 13.381 1.00 95.62 291 GLU A O 1
ATOM 2175 N N . SER A 1 292 ? -4.576 14.791 12.922 1.00 94.81 292 SER A N 1
ATOM 2176 C CA . SER A 1 292 ? -5.260 14.478 11.670 1.00 94.81 292 SER A CA 1
ATOM 2177 C C . SER A 1 292 ? -6.718 14.059 11.888 1.00 94.81 292 SER A C 1
ATOM 2179 O O . SER A 1 292 ? -7.077 13.395 12.864 1.00 94.81 292 SER A O 1
ATOM 2181 N N . LYS A 1 293 ? -7.579 14.388 10.920 1.00 95.19 293 LYS A N 1
ATOM 2182 C CA . LYS A 1 293 ? -8.906 13.775 10.837 1.00 95.19 293 LYS A CA 1
ATOM 2183 C C . LYS A 1 293 ? -8.723 12.312 10.438 1.00 95.19 293 LYS A C 1
ATOM 2185 O O . LYS A 1 293 ? -8.155 12.038 9.385 1.00 95.19 293 LYS A O 1
ATOM 2190 N N . ARG A 1 294 ? -9.227 11.384 11.251 1.00 96.44 294 ARG A N 1
ATOM 2191 C CA . ARG A 1 294 ? -9.113 9.939 11.009 1.00 96.44 294 ARG A CA 1
ATOM 2192 C C . ARG A 1 294 ? -10.473 9.291 10.801 1.00 96.44 294 ARG A C 1
ATOM 2194 O O . ARG A 1 294 ? -11.473 9.739 11.363 1.00 96.44 294 ARG A O 1
ATOM 2201 N N . ILE A 1 295 ? -10.491 8.222 10.015 1.00 96.44 295 ILE A N 1
ATOM 2202 C CA . ILE A 1 295 ? -11.688 7.438 9.702 1.00 96.44 295 ILE A CA 1
ATOM 2203 C C . ILE A 1 295 ? -11.467 5.960 10.041 1.00 96.44 295 ILE A C 1
ATOM 2205 O O . ILE A 1 295 ? -10.349 5.443 9.948 1.00 96.44 295 ILE A O 1
ATOM 2209 N N . ALA A 1 296 ? -12.531 5.282 10.467 1.00 97.50 296 ALA A N 1
ATOM 2210 C CA . ALA A 1 296 ? -12.507 3.849 10.714 1.00 97.50 296 ALA A CA 1
ATOM 2211 C C . ALA A 1 296 ? -12.724 3.050 9.429 1.00 97.50 296 ALA A C 1
ATOM 2213 O O . ALA A 1 296 ? -13.384 3.521 8.506 1.00 97.50 296 ALA A O 1
ATOM 2214 N N . VAL A 1 297 ? -12.199 1.823 9.368 1.00 96.44 297 VAL A N 1
ATOM 2215 C CA . VAL A 1 297 ? -12.298 0.977 8.163 1.00 96.44 297 VAL A CA 1
ATOM 2216 C C . VAL A 1 297 ? -13.760 0.739 7.767 1.00 96.44 297 VAL A C 1
ATOM 2218 O O . VAL A 1 297 ? -14.088 0.752 6.580 1.00 96.44 297 VAL A O 1
ATOM 2221 N N . CYS A 1 298 ? -14.651 0.601 8.752 1.00 95.88 298 CYS A N 1
ATOM 2222 C CA . CYS A 1 298 ? -16.083 0.435 8.535 1.00 95.88 298 CYS A CA 1
ATOM 2223 C C . CYS A 1 298 ? -16.743 1.585 7.769 1.00 95.88 298 CYS A C 1
ATOM 2225 O O . CYS A 1 298 ? -17.673 1.339 7.002 1.00 95.88 298 CYS A O 1
ATOM 2227 N N . ASP A 1 299 ? -16.226 2.803 7.917 1.00 96.19 299 ASP A N 1
ATOM 2228 C CA . ASP A 1 299 ? -16.807 4.015 7.337 1.00 96.19 299 ASP A CA 1
ATOM 2229 C C . ASP A 1 299 ? -16.196 4.341 5.960 1.00 96.19 299 ASP A C 1
ATOM 2231 O O . ASP A 1 299 ? -16.788 5.059 5.152 1.00 96.19 299 ASP A O 1
ATOM 2235 N N . ILE A 1 300 ? -15.023 3.776 5.638 1.00 94.50 300 ILE A N 1
ATOM 2236 C CA . ILE A 1 300 ? -14.289 4.047 4.388 1.00 94.50 300 ILE A CA 1
ATOM 2237 C C . ILE A 1 300 ? -15.150 3.759 3.156 1.00 94.50 300 ILE A C 1
ATOM 2239 O O . ILE A 1 300 ? -15.140 4.535 2.200 1.00 94.50 300 ILE A O 1
ATOM 2243 N N . ARG A 1 301 ? -15.949 2.686 3.175 1.00 91.19 301 ARG A N 1
ATOM 2244 C CA . ARG A 1 301 ? -16.821 2.321 2.046 1.00 91.19 301 ARG A CA 1
ATOM 2245 C C . ARG A 1 301 ? -17.823 3.426 1.692 1.00 91.19 301 ARG A C 1
ATOM 2247 O O . ARG A 1 301 ? -18.200 3.568 0.527 1.00 91.19 301 ARG A O 1
ATOM 2254 N N . GLU A 1 302 ? -18.264 4.196 2.680 1.00 92.56 302 GLU A N 1
ATOM 2255 C CA . GLU A 1 302 ? -19.230 5.275 2.485 1.00 92.56 302 GLU A CA 1
ATOM 2256 C C . GLU A 1 302 ? -18.567 6.560 1.990 1.00 92.56 302 GLU A C 1
ATOM 2258 O O . GLU A 1 302 ? -19.216 7.350 1.305 1.00 92.56 302 GLU A O 1
ATOM 2263 N N . CYS A 1 303 ? -17.280 6.754 2.278 1.00 93.88 303 CYS A N 1
ATOM 2264 C CA . CYS A 1 303 ? -16.557 7.979 1.944 1.00 93.88 303 CYS A CA 1
ATOM 2265 C C . CYS A 1 303 ? -15.683 7.875 0.686 1.00 93.88 303 CYS A C 1
ATOM 2267 O O . CYS A 1 303 ? -15.373 8.906 0.092 1.00 93.88 303 CYS A O 1
ATOM 2269 N N . VAL A 1 304 ? -15.290 6.669 0.267 1.00 95.25 304 VAL A N 1
ATOM 2270 C CA . VAL A 1 304 ? -14.394 6.469 -0.882 1.00 95.25 304 VAL A CA 1
ATOM 2271 C C . VAL A 1 304 ? -15.100 6.690 -2.218 1.00 95.25 304 VAL A C 1
ATOM 2273 O O . VAL A 1 304 ? -16.251 6.288 -2.439 1.00 95.25 304 VAL A O 1
ATOM 2276 N N . ASP A 1 305 ? -14.366 7.322 -3.128 1.00 94.69 305 ASP A N 1
ATOM 2277 C CA . ASP A 1 305 ? -14.727 7.493 -4.527 1.00 94.69 305 ASP A CA 1
ATOM 2278 C C . ASP A 1 305 ? -14.190 6.322 -5.367 1.00 94.69 305 ASP A C 1
ATOM 2280 O O . ASP A 1 305 ? -13.084 6.342 -5.908 1.00 94.69 305 ASP A O 1
ATOM 2284 N N . SER A 1 306 ? -14.978 5.249 -5.446 1.00 93.81 306 SER A N 1
ATOM 2285 C CA . SER A 1 306 ? -14.594 4.053 -6.203 1.00 93.81 306 SER A CA 1
ATOM 2286 C C . SER A 1 306 ? -14.486 4.306 -7.709 1.00 93.81 306 SER A C 1
ATOM 2288 O O . SER A 1 306 ? -13.726 3.610 -8.379 1.00 93.81 306 SER A O 1
ATOM 2290 N N . GLU A 1 307 ? -15.224 5.282 -8.247 1.00 93.12 307 GLU A N 1
ATOM 2291 C CA . GLU A 1 307 ? -15.159 5.633 -9.667 1.00 93.12 307 GLU A CA 1
ATOM 2292 C C . GLU A 1 307 ? -13.839 6.341 -9.979 1.00 93.12 307 GLU A C 1
ATOM 2294 O O . GLU A 1 307 ? -13.139 5.949 -10.915 1.00 93.12 307 GLU A O 1
ATOM 2299 N N . ALA A 1 308 ? -13.452 7.321 -9.156 1.00 92.06 308 ALA A N 1
ATOM 2300 C CA . ALA A 1 308 ? -12.162 7.990 -9.278 1.00 92.06 308 ALA A CA 1
ATOM 2301 C C . ALA A 1 308 ? -10.994 7.005 -9.122 1.00 92.06 308 ALA A C 1
ATOM 2303 O O . ALA A 1 308 ? -10.044 7.055 -9.905 1.00 92.06 308 ALA A O 1
ATOM 2304 N N . GLU A 1 309 ? -11.081 6.074 -8.167 1.00 93.56 309 GLU A N 1
ATOM 2305 C CA . GLU A 1 309 ? -10.078 5.022 -7.974 1.00 93.56 309 GLU A CA 1
ATOM 2306 C C . GLU A 1 309 ? -9.974 4.097 -9.198 1.00 93.56 309 GLU A C 1
ATOM 2308 O O . GLU A 1 309 ? -8.878 3.875 -9.714 1.00 93.56 309 GLU A O 1
ATOM 2313 N N . ALA A 1 310 ? -11.100 3.594 -9.714 1.00 92.88 310 ALA A N 1
ATOM 2314 C CA . ALA A 1 310 ? -11.117 2.731 -10.897 1.00 92.88 310 ALA A CA 1
ATOM 2315 C C . ALA A 1 310 ? -10.571 3.454 -12.139 1.00 92.88 310 ALA A C 1
ATOM 2317 O O . ALA A 1 310 ? -9.757 2.899 -12.886 1.00 92.88 310 ALA A O 1
ATOM 2318 N N . LYS A 1 311 ? -10.965 4.720 -12.328 1.00 92.38 311 LYS A N 1
ATOM 2319 C CA . LYS A 1 311 ? -10.452 5.580 -13.396 1.00 92.38 311 LYS A CA 1
ATOM 2320 C C . LYS A 1 311 ? -8.943 5.751 -13.266 1.00 92.38 311 LYS A C 1
ATOM 2322 O O . LYS A 1 311 ? -8.234 5.501 -14.236 1.00 92.38 311 LYS A O 1
ATOM 2327 N N . TYR A 1 312 ? -8.439 6.091 -12.082 1.00 90.62 312 TYR A N 1
ATOM 2328 C CA . TYR A 1 312 ? -7.004 6.224 -11.844 1.00 90.62 312 TYR A CA 1
ATOM 2329 C C . TYR A 1 312 ? -6.244 4.936 -12.192 1.00 90.62 312 TYR A C 1
ATOM 2331 O O . TYR A 1 312 ? -5.309 4.983 -12.992 1.00 90.62 312 TYR A O 1
ATOM 2339 N N . ARG A 1 313 ? -6.692 3.772 -11.702 1.00 91.69 313 ARG A N 1
ATOM 2340 C CA . ARG A 1 313 ? -6.050 2.479 -12.004 1.00 91.69 313 ARG A CA 1
ATOM 2341 C C . ARG A 1 313 ? -5.962 2.205 -13.502 1.00 91.69 313 ARG A C 1
ATOM 2343 O O . ARG A 1 313 ? -4.946 1.695 -13.967 1.00 91.69 313 ARG A O 1
ATOM 2350 N N . SER A 1 314 ? -6.990 2.572 -14.267 1.00 88.62 314 SER A N 1
ATOM 2351 C CA . SER A 1 314 ? -6.971 2.418 -15.728 1.00 88.62 314 SER A CA 1
ATOM 2352 C C . SER A 1 314 ? -5.949 3.336 -16.416 1.00 88.62 314 SER A C 1
ATOM 2354 O O . SER A 1 314 ? -5.376 2.961 -17.438 1.00 88.62 314 SER A O 1
ATOM 2356 N N . THR A 1 315 ? -5.659 4.507 -15.837 1.00 87.56 315 THR A N 1
ATOM 2357 C CA . THR A 1 315 ? -4.745 5.492 -16.438 1.00 87.56 315 THR A CA 1
ATOM 2358 C C . THR A 1 315 ? -3.265 5.167 -16.268 1.00 87.56 315 THR A C 1
ATOM 2360 O O . THR A 1 315 ? -2.477 5.620 -17.094 1.00 87.56 315 THR A O 1
ATOM 2363 N N . ILE A 1 316 ? -2.857 4.370 -15.274 1.00 83.00 316 ILE A N 1
ATOM 2364 C CA . ILE A 1 316 ? -1.425 4.103 -15.025 1.00 83.00 316 ILE A CA 1
ATOM 2365 C C . ILE A 1 316 ? -0.767 3.440 -16.248 1.00 83.00 316 ILE A C 1
ATOM 2367 O O . ILE A 1 316 ? 0.248 3.928 -16.741 1.00 83.00 316 ILE A O 1
ATOM 2371 N N . SER A 1 317 ? -1.421 2.430 -16.827 1.00 70.75 317 SER A N 1
ATOM 2372 C CA . SER A 1 317 ? -0.977 1.782 -18.072 1.00 70.75 317 SER A CA 1
ATOM 2373 C C . SER A 1 317 ? -0.816 2.753 -19.256 1.00 70.75 317 SER A C 1
ATOM 2375 O O . SER A 1 317 ? 0.070 2.588 -20.091 1.00 70.75 317 SER A O 1
ATOM 2377 N N . SER A 1 318 ? -1.626 3.818 -19.321 1.00 64.88 318 SER A N 1
ATOM 2378 C CA . SER A 1 318 ? -1.536 4.824 -20.391 1.00 64.88 318 SER A CA 1
ATOM 2379 C C . SER A 1 318 ? -0.325 5.751 -20.248 1.00 64.88 318 SER A C 1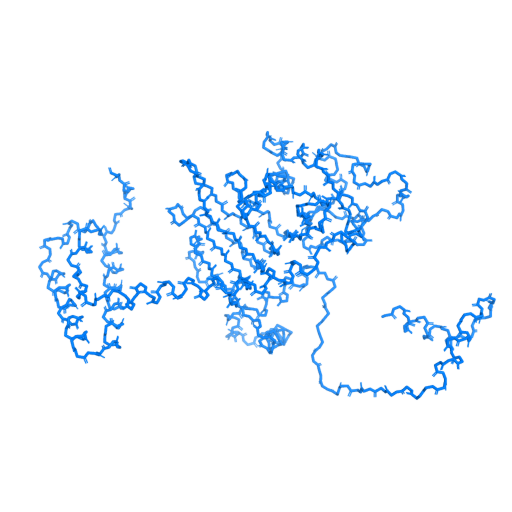
ATOM 2381 O O . SER A 1 318 ? 0.188 6.249 -21.250 1.00 64.88 318 SER A O 1
ATOM 2383 N N . VAL A 1 319 ? 0.172 5.951 -19.021 1.00 61.59 319 VAL A N 1
ATOM 2384 C CA . VAL A 1 319 ? 1.383 6.744 -18.762 1.00 61.59 319 VAL A CA 1
ATOM 2385 C C . VAL A 1 319 ? 2.623 6.003 -19.261 1.00 61.59 319 VAL A C 1
ATOM 2387 O O . VAL A 1 319 ? 3.487 6.627 -19.875 1.00 61.59 319 VAL A O 1
ATOM 2390 N N . GLU A 1 320 ? 2.683 4.678 -19.088 1.00 56.91 320 GLU A N 1
ATOM 2391 C CA . GLU A 1 320 ? 3.742 3.847 -19.678 1.00 56.91 320 GLU A CA 1
ATOM 2392 C C . GLU A 1 320 ? 3.727 3.929 -21.206 1.00 56.91 320 GLU A C 1
ATOM 2394 O O . GLU A 1 320 ? 4.768 4.155 -21.815 1.00 56.91 320 GLU A O 1
ATOM 2399 N N . VAL A 1 321 ? 2.548 3.838 -21.833 1.00 56.47 321 VAL A N 1
ATOM 2400 C CA . VAL A 1 321 ? 2.402 4.003 -23.289 1.00 56.47 321 VAL A CA 1
ATOM 2401 C C . VAL A 1 321 ? 2.861 5.389 -23.738 1.00 56.47 321 VAL A C 1
ATOM 2403 O O . VAL A 1 321 ? 3.522 5.500 -24.766 1.00 56.47 321 VAL A O 1
ATOM 2406 N N . HIS A 1 322 ? 2.575 6.445 -22.974 1.00 56.94 322 HIS A N 1
ATOM 2407 C CA . HIS A 1 322 ? 3.050 7.787 -23.302 1.00 56.94 322 HIS A CA 1
ATOM 2408 C C . HIS A 1 322 ? 4.572 7.916 -23.169 1.00 56.94 322 HIS A C 1
ATOM 2410 O O . HIS A 1 322 ? 5.199 8.474 -24.061 1.00 56.94 322 HIS A O 1
ATOM 2416 N N . GLN A 1 323 ? 5.190 7.373 -22.115 1.00 57.09 323 GLN A N 1
ATOM 2417 C CA . GLN A 1 323 ? 6.651 7.397 -21.978 1.00 57.09 323 GLN A CA 1
ATOM 2418 C C . GLN A 1 323 ? 7.354 6.523 -23.019 1.00 57.09 323 GLN A C 1
ATOM 2420 O O . GLN A 1 323 ? 8.376 6.933 -23.562 1.00 57.09 323 GLN A O 1
ATOM 2425 N N . LEU A 1 324 ? 6.792 5.359 -23.347 1.00 53.62 324 LEU A N 1
ATOM 2426 C CA . LEU A 1 324 ? 7.273 4.516 -24.440 1.00 53.62 324 LEU A CA 1
ATOM 2427 C C . LEU A 1 324 ? 7.077 5.196 -25.795 1.00 53.62 324 LEU A C 1
ATOM 2429 O O . LEU A 1 324 ? 7.956 5.082 -26.637 1.00 53.62 324 LEU A O 1
ATOM 2433 N N . SER A 1 325 ? 5.986 5.941 -25.994 1.00 47.81 325 SER A N 1
ATOM 2434 C CA . SER A 1 325 ? 5.781 6.769 -27.186 1.00 47.81 325 SER A CA 1
ATOM 2435 C C . SER A 1 325 ? 6.786 7.907 -27.235 1.00 47.81 325 SER A C 1
ATOM 2437 O O . SER A 1 325 ? 7.370 8.111 -28.278 1.00 47.81 325 SER A O 1
ATOM 2439 N N . LEU A 1 326 ? 7.073 8.597 -26.128 1.00 50.16 326 LEU A N 1
ATOM 2440 C CA . LEU A 1 326 ? 8.106 9.636 -26.080 1.00 50.16 326 LEU A CA 1
ATOM 2441 C C . LEU A 1 326 ? 9.499 9.061 -26.339 1.00 50.16 326 LEU A C 1
ATOM 2443 O O . LEU A 1 326 ? 10.294 9.676 -27.041 1.00 50.16 326 LEU A O 1
ATOM 2447 N N . ALA A 1 327 ? 9.805 7.879 -25.803 1.00 47.66 327 ALA A N 1
ATOM 2448 C CA . ALA A 1 327 ? 11.047 7.177 -26.094 1.00 47.66 327 ALA A CA 1
ATOM 2449 C C . ALA A 1 327 ? 11.102 6.755 -27.567 1.00 47.66 327 ALA A C 1
ATOM 2451 O O . ALA A 1 327 ? 12.112 6.982 -28.223 1.00 47.66 327 ALA A O 1
ATOM 2452 N N . ALA A 1 328 ? 10.014 6.205 -28.108 1.00 46.47 328 ALA A N 1
ATOM 2453 C CA . ALA A 1 328 ? 9.897 5.844 -29.514 1.00 46.47 328 ALA A CA 1
ATOM 2454 C C . ALA A 1 328 ? 10.004 7.075 -30.420 1.00 46.47 328 ALA A C 1
ATOM 2456 O O . ALA A 1 328 ? 10.764 7.036 -31.370 1.00 46.47 328 ALA A O 1
ATOM 2457 N N . ASP A 1 329 ? 9.343 8.183 -30.104 1.00 48.69 329 ASP A N 1
ATOM 2458 C CA . ASP A 1 329 ? 9.378 9.445 -30.845 1.00 48.69 329 ASP A CA 1
ATOM 2459 C C . ASP A 1 329 ? 10.755 10.109 -30.745 1.00 48.69 329 ASP A C 1
ATOM 2461 O O . ASP A 1 329 ? 11.237 10.668 -31.724 1.00 48.69 329 ASP A O 1
ATOM 2465 N N . CYS A 1 330 ? 11.446 10.000 -29.607 1.00 46.16 330 CYS A N 1
ATOM 2466 C CA . CYS A 1 330 ? 12.852 10.386 -29.488 1.00 46.16 330 CYS A CA 1
ATOM 2467 C C . CYS A 1 330 ? 13.752 9.502 -30.363 1.00 46.16 330 CYS A C 1
ATOM 2469 O O . CYS A 1 330 ? 14.635 10.019 -31.041 1.00 46.16 330 CYS A O 1
ATOM 2471 N N . LEU A 1 331 ? 13.530 8.185 -30.382 1.00 46.09 331 LEU A N 1
ATOM 2472 C CA . LEU A 1 331 ? 14.313 7.235 -31.180 1.00 46.09 331 LEU A CA 1
ATOM 2473 C C . LEU A 1 331 ? 14.019 7.334 -32.689 1.00 46.09 331 LEU A C 1
ATOM 2475 O O . LEU A 1 331 ? 14.922 7.138 -33.495 1.00 46.09 331 LEU A O 1
ATOM 2479 N N . LEU A 1 332 ? 12.776 7.642 -33.069 1.00 45.72 332 LEU A N 1
ATOM 2480 C CA . LEU A 1 332 ? 12.292 7.780 -34.449 1.00 45.72 332 LEU A CA 1
ATOM 2481 C C . LEU A 1 332 ? 12.502 9.200 -34.996 1.00 45.72 332 LEU A C 1
ATOM 2483 O O . LEU A 1 332 ? 12.694 9.383 -36.196 1.00 45.72 332 LEU A O 1
ATOM 2487 N N . GLY A 1 333 ? 12.436 10.210 -34.126 1.00 45.53 333 GLY A N 1
ATOM 2488 C CA . GLY A 1 333 ? 12.608 11.630 -34.435 1.00 45.53 333 GLY A CA 1
ATOM 2489 C C . GLY A 1 333 ? 14.064 12.089 -34.409 1.00 45.53 333 GLY A C 1
ATOM 2490 O O . GLY A 1 333 ? 14.392 13.116 -35.011 1.00 45.53 333 GLY A O 1
ATOM 2491 N N . GLN A 1 334 ? 14.967 11.316 -33.796 1.00 43.44 334 GLN A N 1
ATOM 2492 C CA . GLN A 1 334 ? 16.376 11.404 -34.145 1.00 43.44 334 GLN A CA 1
ATOM 2493 C C . GLN A 1 334 ? 16.511 10.994 -35.613 1.00 43.44 334 GLN A C 1
ATOM 2495 O O . GLN A 1 334 ? 16.477 9.814 -35.955 1.00 43.44 334 GLN A O 1
ATOM 2500 N N . LYS A 1 335 ? 16.707 11.983 -36.501 1.00 45.56 335 LYS A N 1
ATOM 2501 C CA . LYS A 1 335 ? 17.441 11.731 -37.747 1.00 45.56 335 LYS A CA 1
ATOM 2502 C C . LYS A 1 335 ? 18.658 10.927 -37.325 1.00 45.56 335 LYS A C 1
ATOM 2504 O O . LYS A 1 335 ? 19.372 11.395 -36.442 1.00 45.56 335 LYS A O 1
ATOM 2509 N N . HIS A 1 336 ? 18.830 9.732 -37.883 1.00 45.50 336 HIS A N 1
ATOM 2510 C CA . HIS A 1 336 ? 19.963 8.864 -37.596 1.00 45.50 336 HIS A CA 1
ATOM 2511 C C . HIS A 1 336 ? 21.266 9.550 -38.042 1.00 45.50 336 HIS A C 1
ATOM 2513 O O . HIS A 1 336 ? 21.865 9.185 -39.047 1.00 45.50 336 HIS A O 1
ATOM 2519 N N . GLU A 1 337 ? 21.691 10.586 -37.323 1.00 47.19 337 GLU A N 1
ATOM 2520 C CA . GLU A 1 337 ? 23.081 10.971 -37.254 1.00 47.19 337 GLU A CA 1
ATOM 2521 C C . GLU A 1 337 ? 23.757 9.807 -36.552 1.00 47.19 337 GLU A C 1
ATOM 2523 O O . GLU A 1 337 ? 23.379 9.461 -35.426 1.00 47.19 337 GLU A O 1
ATOM 2528 N N . PRO A 1 338 ? 24.659 9.096 -37.230 1.00 51.88 338 PRO A N 1
ATOM 2529 C CA . PRO A 1 338 ? 25.097 7.834 -36.683 1.00 51.88 338 PRO A CA 1
ATOM 2530 C C . PRO A 1 338 ? 25.890 8.110 -35.413 1.00 51.88 338 PRO A C 1
ATOM 2532 O O . PRO A 1 338 ? 26.732 9.013 -35.367 1.00 51.88 338 PRO A O 1
ATOM 2535 N N . CYS A 1 339 ? 25.534 7.382 -34.354 1.00 55.34 339 CYS A N 1
ATOM 2536 C CA . CYS A 1 339 ? 26.093 7.581 -33.029 1.00 55.34 339 CYS A CA 1
ATOM 2537 C C . CYS A 1 339 ? 27.621 7.555 -33.123 1.00 55.34 339 CYS A C 1
ATOM 2539 O O . CYS A 1 339 ? 28.193 6.533 -33.473 1.00 55.34 339 CYS A O 1
ATOM 2541 N N . SER A 1 340 ? 28.268 8.683 -32.827 1.00 55.03 340 SER A N 1
ATOM 2542 C CA . SER A 1 340 ? 29.722 8.750 -32.700 1.00 55.03 340 SER A CA 1
ATOM 2543 C C . SER A 1 340 ? 30.088 8.357 -31.279 1.00 55.03 340 SER A C 1
ATOM 2545 O O . SER A 1 340 ? 29.943 9.170 -30.373 1.00 55.03 340 SER A O 1
ATOM 2547 N N . PHE A 1 341 ? 30.572 7.143 -31.045 1.00 62.16 341 PHE A N 1
ATOM 2548 C CA . PHE A 1 341 ? 31.000 6.649 -29.733 1.00 62.16 341 PHE A CA 1
ATOM 2549 C C . PHE A 1 341 ? 32.258 7.348 -29.201 1.00 62.16 341 PHE A C 1
ATOM 2551 O O . PHE A 1 341 ? 32.661 7.108 -28.062 1.00 62.16 341 PHE A O 1
ATOM 2558 N N . GLY A 1 342 ? 32.850 8.267 -29.972 1.00 59.34 342 GLY A N 1
ATOM 2559 C CA . GLY A 1 342 ? 33.954 9.117 -29.526 1.00 59.34 342 GLY A CA 1
ATOM 2560 C C . GLY A 1 342 ? 33.664 9.849 -28.210 1.00 59.34 342 GLY A C 1
ATOM 2561 O O . GLY A 1 342 ? 34.553 9.932 -27.366 1.00 59.34 342 GLY A O 1
ATOM 2562 N N . HIS A 1 343 ? 32.417 10.283 -27.982 1.00 60.41 343 HIS A N 1
ATOM 2563 C CA . HIS A 1 343 ? 32.027 10.964 -26.740 1.00 60.41 343 HIS A CA 1
ATOM 2564 C C . HIS A 1 343 ? 32.006 10.036 -25.513 1.00 60.41 343 HIS A C 1
ATOM 2566 O O . HIS A 1 343 ? 32.233 10.497 -24.397 1.00 60.41 343 HIS A O 1
ATOM 2572 N N . LEU A 1 344 ? 31.785 8.727 -25.683 1.00 55.97 344 LEU A N 1
ATOM 2573 C CA . LEU A 1 344 ? 31.772 7.772 -24.564 1.00 55.97 344 LEU A CA 1
ATOM 2574 C C . LEU A 1 344 ? 33.169 7.592 -23.959 1.00 55.97 344 LEU A C 1
ATOM 2576 O O . LEU A 1 344 ? 33.304 7.406 -22.751 1.00 55.97 344 LEU A O 1
ATOM 2580 N N . ALA A 1 345 ? 34.219 7.726 -24.775 1.00 59.47 345 ALA A N 1
ATOM 2581 C CA . ALA A 1 345 ? 35.596 7.739 -24.288 1.00 59.47 345 ALA A CA 1
ATOM 2582 C C . ALA A 1 345 ? 35.892 8.956 -23.390 1.00 59.47 345 ALA A C 1
ATOM 2584 O O . ALA A 1 345 ? 36.732 8.857 -22.493 1.00 59.47 345 ALA A O 1
ATOM 2585 N N . ASP A 1 346 ? 35.199 10.078 -23.612 1.00 58.22 346 ASP A N 1
ATOM 2586 C CA . ASP A 1 346 ? 35.318 11.290 -22.799 1.00 58.22 346 ASP A CA 1
ATOM 2587 C C . ASP A 1 346 ? 34.438 11.227 -21.534 1.00 58.22 346 ASP A C 1
ATOM 2589 O O . ASP A 1 346 ? 34.899 11.602 -20.458 1.00 58.22 346 ASP A O 1
ATOM 2593 N N . VAL A 1 347 ? 33.211 10.696 -21.629 1.00 53.44 347 VAL A N 1
ATOM 2594 C CA . VAL A 1 347 ? 32.243 10.627 -20.512 1.00 53.44 347 VAL A CA 1
ATOM 2595 C C . VAL A 1 347 ? 32.609 9.567 -19.470 1.00 53.44 347 VAL A C 1
ATOM 2597 O O . VAL A 1 347 ? 32.465 9.806 -18.272 1.00 53.44 347 VAL A O 1
ATOM 2600 N N . CYS A 1 348 ? 33.129 8.408 -19.879 1.00 58.03 348 CYS A N 1
ATOM 2601 C CA . CYS A 1 348 ? 33.474 7.334 -18.941 1.00 58.03 348 CYS A CA 1
ATOM 2602 C C . CYS A 1 348 ? 34.767 7.601 -18.140 1.00 58.03 348 CYS A C 1
ATOM 2604 O O . CYS A 1 348 ? 35.250 6.702 -17.456 1.00 58.03 348 CYS A O 1
ATOM 2606 N N . ASN A 1 349 ? 35.346 8.808 -18.229 1.00 56.47 349 ASN A N 1
ATOM 2607 C CA . ASN A 1 349 ? 36.580 9.217 -17.546 1.00 56.47 349 ASN A CA 1
ATOM 2608 C C . ASN A 1 349 ? 37.730 8.199 -17.726 1.00 56.47 349 ASN A C 1
ATOM 2610 O O . ASN A 1 349 ? 38.596 8.021 -16.868 1.00 56.47 349 ASN A O 1
ATOM 2614 N N . LEU A 1 350 ? 37.738 7.517 -18.878 1.00 61.16 350 LEU A N 1
ATOM 2615 C CA . LEU A 1 350 ? 38.666 6.451 -19.252 1.00 61.16 350 LEU A CA 1
ATOM 2616 C C . LEU A 1 350 ? 40.027 7.038 -19.660 1.00 61.16 350 LEU A C 1
ATOM 2618 O O . LEU A 1 350 ? 40.594 6.668 -20.688 1.00 61.16 350 LEU A O 1
ATOM 2622 N N . ASN A 1 351 ? 40.579 7.969 -18.880 1.00 61.62 351 ASN A N 1
ATOM 2623 C CA . ASN A 1 351 ? 41.830 8.661 -19.204 1.00 61.62 351 ASN A CA 1
ATOM 2624 C C . ASN A 1 351 ? 43.002 7.679 -19.402 1.00 61.62 351 ASN A C 1
ATOM 2626 O O . ASN A 1 351 ? 43.838 7.895 -20.279 1.00 61.62 351 ASN A O 1
ATOM 2630 N N . ALA A 1 352 ? 42.998 6.543 -18.691 1.00 61.91 352 ALA A N 1
ATOM 2631 C CA . ALA A 1 352 ? 43.946 5.442 -18.889 1.00 61.91 352 ALA A CA 1
ATOM 2632 C C . ALA A 1 352 ? 43.841 4.785 -20.284 1.00 61.91 352 ALA A C 1
ATOM 2634 O O . ALA A 1 352 ? 44.838 4.350 -20.859 1.00 61.91 352 ALA A O 1
ATOM 2635 N N . PHE A 1 353 ? 42.645 4.760 -20.874 1.00 62.31 353 PHE A N 1
ATOM 2636 C CA . PHE A 1 353 ? 42.374 4.141 -22.173 1.00 62.31 353 PHE A CA 1
ATOM 2637 C C . PHE A 1 353 ? 42.278 5.144 -23.322 1.00 62.31 353 PHE A C 1
ATOM 2639 O O . PHE A 1 353 ? 42.336 4.750 -24.488 1.00 62.31 353 PHE A O 1
ATOM 2646 N N . LYS A 1 354 ? 42.236 6.447 -23.023 1.00 61.31 354 LYS A N 1
ATOM 2647 C CA . LYS A 1 354 ? 42.277 7.534 -24.011 1.00 61.31 354 LYS A CA 1
ATOM 2648 C C . LYS A 1 354 ? 43.531 7.466 -24.889 1.00 61.31 354 LYS A C 1
ATOM 2650 O O . LYS A 1 354 ? 43.514 7.915 -26.036 1.00 61.31 354 LYS A O 1
ATOM 2655 N N . HIS A 1 355 ? 44.599 6.838 -24.402 1.00 67.88 355 HIS A N 1
ATOM 2656 C CA . HIS A 1 355 ? 45.818 6.571 -25.168 1.00 67.88 355 HIS A CA 1
ATOM 2657 C C . HIS A 1 355 ? 45.951 5.127 -25.660 1.00 67.88 355 HIS A C 1
ATOM 2659 O O . HIS A 1 355 ? 46.885 4.842 -26.402 1.00 67.88 355 HIS A O 1
ATOM 2665 N N . ASN A 1 356 ? 45.024 4.227 -25.318 1.00 75.38 356 ASN A N 1
ATOM 2666 C CA . ASN A 1 356 ? 45.080 2.843 -25.768 1.00 75.38 356 ASN A CA 1
ATOM 2667 C C . ASN A 1 356 ? 44.617 2.747 -27.241 1.00 75.38 356 ASN A C 1
ATOM 2669 O O . ASN A 1 356 ? 43.430 2.919 -27.543 1.00 75.38 356 ASN A O 1
ATOM 2673 N N . PRO A 1 357 ? 45.530 2.457 -28.189 1.00 77.06 357 PRO A N 1
ATOM 2674 C CA . PRO A 1 357 ? 45.215 2.465 -29.615 1.00 77.06 357 PRO A CA 1
ATOM 2675 C C . PRO A 1 357 ? 44.322 1.291 -30.036 1.00 77.06 357 PRO A C 1
ATOM 2677 O O . PRO A 1 357 ? 43.813 1.295 -31.157 1.00 77.06 357 PRO A O 1
ATOM 2680 N N . VAL A 1 358 ? 44.163 0.270 -29.189 1.00 76.69 358 VAL A N 1
ATOM 2681 C CA . VAL A 1 358 ? 43.305 -0.892 -29.452 1.00 76.69 358 VAL A CA 1
ATOM 2682 C C . VAL A 1 358 ? 41.849 -0.535 -29.177 1.00 76.69 358 VAL A C 1
ATOM 2684 O O . VAL A 1 358 ? 41.005 -0.738 -30.042 1.00 76.69 358 VA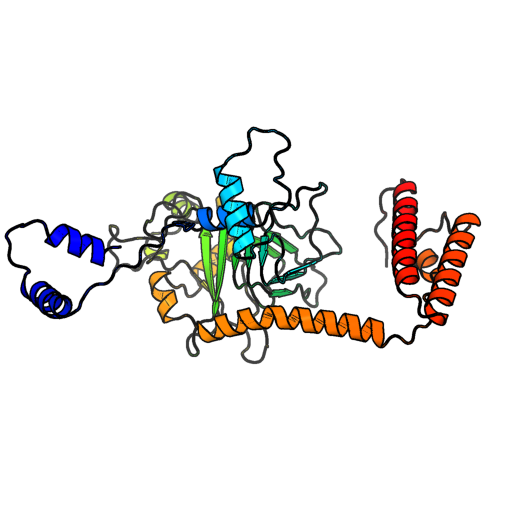L A O 1
ATOM 2687 N N . ILE A 1 359 ? 41.565 0.100 -28.039 1.00 73.56 359 ILE A N 1
ATOM 2688 C CA . ILE A 1 359 ? 40.203 0.514 -27.664 1.00 73.56 359 ILE A CA 1
ATOM 2689 C C . ILE A 1 359 ? 39.679 1.598 -28.608 1.00 73.56 359 ILE A C 1
ATOM 2691 O O . ILE A 1 359 ? 38.551 1.513 -29.080 1.00 73.56 359 ILE A O 1
ATOM 2695 N N . LYS A 1 360 ? 40.528 2.559 -28.995 1.00 75.31 360 LYS A N 1
ATOM 2696 C CA . LYS A 1 360 ? 40.181 3.548 -30.029 1.00 75.31 360 LYS A CA 1
ATOM 2697 C C . LYS A 1 360 ? 39.813 2.907 -31.366 1.00 75.31 360 LYS A C 1
ATOM 2699 O O . LYS A 1 360 ? 38.881 3.355 -32.027 1.00 75.31 360 LYS A O 1
ATOM 2704 N N . ARG A 1 361 ? 40.543 1.864 -31.774 1.00 78.31 361 ARG A N 1
ATOM 2705 C CA . ARG A 1 361 ? 40.228 1.109 -32.994 1.00 78.31 361 ARG A CA 1
ATOM 2706 C C . ARG A 1 361 ? 38.939 0.306 -32.846 1.00 78.31 361 ARG A C 1
ATOM 2708 O O . ARG A 1 361 ? 38.179 0.262 -33.803 1.00 78.31 361 ARG A O 1
ATOM 2715 N N . ALA A 1 362 ? 38.680 -0.264 -31.671 1.00 75.50 362 ALA A N 1
ATOM 2716 C CA . ALA A 1 362 ? 37.442 -0.979 -31.380 1.00 75.50 362 ALA A CA 1
ATOM 2717 C C . ALA A 1 362 ? 36.222 -0.048 -31.449 1.00 75.50 362 ALA A C 1
ATOM 2719 O O . ALA A 1 362 ? 35.298 -0.341 -32.197 1.00 75.50 362 ALA A O 1
ATOM 2720 N N . PHE A 1 363 ? 36.246 1.110 -30.778 1.00 78.12 363 PHE A N 1
ATOM 2721 C CA . PHE A 1 363 ? 35.147 2.080 -30.866 1.00 78.12 363 PHE A CA 1
ATOM 2722 C C . PHE A 1 363 ? 34.947 2.600 -32.286 1.00 78.12 363 PHE A C 1
ATOM 2724 O O . PHE A 1 363 ? 33.821 2.601 -32.763 1.00 78.12 363 PHE A O 1
ATOM 2731 N N . LYS A 1 364 ? 36.027 2.922 -33.010 1.00 80.94 364 LYS A N 1
ATOM 2732 C CA . LYS A 1 364 ? 35.926 3.335 -34.417 1.00 80.94 364 LYS A CA 1
ATOM 2733 C C . LYS A 1 364 ? 35.343 2.237 -35.319 1.00 80.94 364 LYS A C 1
ATOM 2735 O O . LYS A 1 364 ? 34.627 2.537 -36.267 1.00 80.94 364 LYS A O 1
ATOM 2740 N N . ALA A 1 365 ? 35.661 0.969 -35.059 1.00 76.44 365 ALA A N 1
ATOM 2741 C CA . ALA A 1 365 ? 35.085 -0.146 -35.804 1.00 76.44 365 ALA A CA 1
ATOM 2742 C C . ALA A 1 365 ? 33.588 -0.309 -35.499 1.00 76.44 365 ALA A C 1
ATOM 2744 O O . ALA A 1 365 ? 32.806 -0.489 -36.425 1.00 76.44 365 ALA A O 1
ATOM 2745 N N . LEU A 1 366 ? 33.187 -0.191 -34.228 1.00 79.50 366 LEU A N 1
ATOM 2746 C CA . LEU A 1 366 ? 31.778 -0.220 -33.824 1.00 79.50 366 LEU A CA 1
ATOM 2747 C C . LEU A 1 366 ? 31.002 0.974 -34.406 1.00 79.50 366 LEU A C 1
ATOM 2749 O O . LEU A 1 366 ? 29.902 0.773 -34.907 1.00 79.50 366 LEU A O 1
ATOM 2753 N N . ASP A 1 367 ? 31.596 2.173 -34.426 1.00 78.50 367 ASP A N 1
ATOM 2754 C CA . ASP A 1 367 ? 31.047 3.367 -35.088 1.00 78.50 367 ASP A CA 1
ATOM 2755 C C . ASP A 1 367 ? 30.771 3.098 -36.568 1.00 78.50 367 ASP A C 1
ATOM 2757 O O . ASP A 1 367 ? 29.657 3.306 -37.041 1.00 78.50 367 ASP A O 1
ATOM 2761 N N . ASN A 1 368 ? 31.769 2.592 -37.299 1.00 78.69 368 ASN A N 1
ATOM 2762 C CA . ASN A 1 368 ? 31.631 2.292 -38.724 1.00 78.69 368 ASN A CA 1
ATOM 2763 C C . ASN A 1 368 ? 30.543 1.239 -38.985 1.00 78.69 368 ASN A C 1
ATOM 2765 O O . ASN A 1 368 ? 29.752 1.400 -39.909 1.00 78.69 368 ASN A O 1
ATOM 2769 N N . ILE A 1 369 ? 30.464 0.194 -38.150 1.00 75.88 369 ILE A N 1
ATOM 2770 C CA . ILE A 1 369 ? 29.419 -0.836 -38.249 1.00 75.88 369 ILE A CA 1
ATOM 2771 C C . ILE A 1 369 ? 28.035 -0.226 -38.002 1.00 75.88 369 ILE A C 1
ATOM 2773 O O . ILE A 1 369 ? 27.091 -0.569 -38.708 1.00 75.88 369 ILE A O 1
ATOM 2777 N N . CYS A 1 370 ? 27.892 0.678 -37.028 1.00 77.81 370 CYS A N 1
ATOM 2778 C CA . CYS A 1 370 ? 26.640 1.398 -36.791 1.00 77.81 370 CYS A CA 1
ATOM 2779 C C . CYS A 1 370 ? 26.267 2.291 -37.981 1.00 77.81 370 CYS A C 1
ATOM 2781 O O . CYS A 1 370 ? 25.118 2.252 -38.413 1.00 77.81 370 CYS A O 1
ATOM 2783 N N . TYR A 1 371 ? 27.229 3.039 -38.532 1.00 79.00 371 TYR A N 1
ATOM 2784 C CA . TYR A 1 371 ? 27.060 3.864 -39.735 1.00 79.00 371 TYR A CA 1
ATOM 2785 C C . TYR A 1 371 ? 26.550 3.028 -40.921 1.00 79.00 371 TYR A C 1
ATOM 2787 O O . TYR A 1 371 ? 25.494 3.329 -41.472 1.00 79.00 371 TYR A O 1
ATOM 2795 N N . GLU A 1 372 ? 27.253 1.950 -41.278 1.00 73.62 372 GLU A N 1
ATOM 2796 C CA . GLU A 1 372 ? 26.884 1.068 -42.397 1.00 73.62 372 GLU A CA 1
ATOM 2797 C C . GLU A 1 372 ? 25.562 0.328 -42.141 1.00 73.62 372 GLU A C 1
ATOM 2799 O O . GLU A 1 372 ? 24.754 0.141 -43.048 1.00 73.62 372 GLU A O 1
ATOM 2804 N N . ALA A 1 373 ? 25.298 -0.100 -40.902 1.00 76.06 373 ALA A N 1
ATOM 2805 C CA . ALA A 1 373 ? 24.044 -0.763 -40.555 1.00 76.06 373 ALA A CA 1
ATOM 2806 C C . ALA A 1 373 ? 22.840 0.181 -40.660 1.00 76.06 373 ALA A C 1
ATOM 2808 O O . ALA A 1 373 ? 21.770 -0.264 -41.067 1.00 76.06 373 ALA A O 1
ATOM 2809 N N . VAL A 1 374 ? 23.001 1.457 -40.303 1.00 77.81 374 VAL A N 1
ATOM 2810 C CA . VAL A 1 374 ? 21.960 2.480 -40.466 1.00 77.81 374 VAL A CA 1
ATOM 2811 C C . VAL A 1 374 ? 21.728 2.783 -41.947 1.00 77.81 374 VAL A C 1
ATOM 2813 O O . VAL A 1 374 ? 20.575 2.768 -42.372 1.00 77.81 374 VAL A O 1
ATOM 2816 N N . ASP A 1 375 ? 22.792 2.989 -42.733 1.00 78.38 375 ASP A N 1
ATOM 2817 C CA . ASP A 1 375 ? 22.700 3.281 -44.175 1.00 78.38 375 ASP A CA 1
ATOM 2818 C C . ASP A 1 375 ? 22.008 2.144 -44.951 1.00 78.38 375 ASP A C 1
ATOM 2820 O O . ASP A 1 375 ? 21.156 2.376 -45.806 1.00 78.38 375 ASP A O 1
ATOM 2824 N N . GLU A 1 376 ? 22.286 0.892 -44.575 1.00 81.12 376 GLU A N 1
ATOM 2825 C CA . GLU A 1 376 ? 21.674 -0.296 -45.181 1.00 81.12 376 GLU A CA 1
ATOM 2826 C C . GLU A 1 376 ? 20.330 -0.720 -44.542 1.00 81.12 376 GLU A C 1
ATOM 2828 O O . GLU A 1 376 ? 19.758 -1.743 -44.925 1.00 81.12 376 GLU A O 1
ATOM 2833 N N . GLY A 1 377 ? 19.819 0.002 -43.536 1.00 78.75 377 GLY A N 1
ATOM 2834 C CA . GLY A 1 377 ? 18.563 -0.338 -42.846 1.00 78.75 377 GLY A CA 1
ATOM 2835 C C . GLY A 1 377 ? 18.598 -1.646 -42.032 1.00 78.75 377 GLY A C 1
ATOM 2836 O O . GLY A 1 377 ? 17.568 -2.279 -41.790 1.00 78.75 377 GLY A O 1
ATOM 2837 N N . ARG A 1 378 ? 19.780 -2.089 -41.592 1.00 78.06 378 ARG A N 1
ATOM 2838 C CA . ARG A 1 378 ? 20.013 -3.342 -40.849 1.00 78.06 378 ARG A CA 1
ATOM 2839 C C . ARG A 1 378 ? 20.003 -3.131 -39.330 1.00 78.06 378 ARG A C 1
ATOM 2841 O O . ARG A 1 378 ? 20.981 -3.400 -38.635 1.00 78.06 378 ARG A O 1
ATOM 2848 N N . PHE A 1 379 ? 18.865 -2.724 -38.775 1.00 75.75 379 PHE A N 1
ATOM 2849 C CA . PHE A 1 379 ? 18.739 -2.364 -37.348 1.00 75.75 379 PHE A CA 1
ATOM 2850 C C . PHE A 1 379 ? 19.015 -3.503 -36.346 1.00 75.75 379 PHE A C 1
ATOM 2852 O O . PHE A 1 379 ? 19.415 -3.256 -35.210 1.00 75.75 379 PHE A O 1
ATOM 2859 N N . HIS A 1 380 ? 18.870 -4.765 -36.753 1.00 68.19 380 HIS A N 1
ATOM 2860 C CA . HIS A 1 380 ? 19.248 -5.914 -35.921 1.00 68.19 380 HIS A CA 1
ATOM 2861 C C . HIS A 1 380 ? 20.767 -5.989 -35.674 1.00 68.19 380 HIS A C 1
ATOM 2863 O O . HIS A 1 380 ? 21.197 -6.487 -34.634 1.00 68.19 380 HIS A O 1
ATOM 2869 N N . ILE A 1 381 ? 21.579 -5.486 -36.612 1.00 73.25 381 ILE A N 1
ATOM 2870 C CA . ILE A 1 381 ? 23.032 -5.362 -36.450 1.00 73.25 381 ILE A CA 1
ATOM 2871 C C . ILE A 1 381 ? 23.323 -4.238 -35.462 1.00 73.25 381 ILE A C 1
ATOM 2873 O O . ILE A 1 381 ? 24.075 -4.458 -34.522 1.00 73.25 381 ILE A O 1
ATOM 2877 N N . LEU A 1 382 ? 22.648 -3.092 -35.599 1.00 76.94 382 LEU A N 1
ATOM 2878 C CA . LEU A 1 382 ? 22.773 -1.959 -34.680 1.00 76.94 382 LEU A CA 1
ATOM 2879 C C . LEU A 1 382 ? 22.504 -2.371 -33.221 1.00 76.94 382 LEU A C 1
ATOM 2881 O O . LEU A 1 382 ? 23.324 -2.104 -32.345 1.00 76.94 382 LEU A O 1
ATOM 2885 N N . GLY A 1 383 ? 21.412 -3.102 -32.968 1.00 72.25 383 GLY A N 1
ATOM 2886 C CA . GLY A 1 383 ? 21.094 -3.620 -31.632 1.00 72.25 383 GLY A CA 1
ATOM 2887 C C . GLY A 1 383 ? 22.190 -4.527 -31.057 1.00 72.25 383 GLY A C 1
ATOM 2888 O O . GLY A 1 383 ? 22.584 -4.371 -29.904 1.00 72.25 383 GLY A O 1
ATOM 2889 N N . ARG A 1 384 ? 22.754 -5.431 -31.870 1.00 71.50 384 ARG A N 1
ATOM 2890 C CA . ARG A 1 384 ? 23.870 -6.301 -31.451 1.00 71.50 384 ARG A CA 1
ATOM 2891 C C . ARG A 1 384 ? 25.159 -5.515 -31.209 1.00 71.50 384 ARG A C 1
ATOM 2893 O O . ARG A 1 384 ? 25.877 -5.822 -30.263 1.00 71.50 384 ARG A O 1
ATOM 2900 N N . THR A 1 385 ? 25.435 -4.492 -32.013 1.00 75.94 385 THR A N 1
ATOM 2901 C CA . THR A 1 385 ? 26.593 -3.609 -31.834 1.00 75.94 385 THR A CA 1
ATOM 2902 C C . THR A 1 385 ? 26.504 -2.845 -30.514 1.00 75.94 385 THR A C 1
ATOM 2904 O O . THR A 1 385 ? 27.500 -2.771 -29.797 1.00 75.94 385 THR A O 1
ATOM 2907 N N . PHE A 1 386 ? 25.314 -2.372 -30.126 1.00 80.44 386 PHE A N 1
ATOM 2908 C CA . PHE A 1 386 ? 25.092 -1.770 -28.806 1.00 80.44 386 PHE A CA 1
ATOM 2909 C C . PHE A 1 386 ? 25.286 -2.763 -27.655 1.00 80.44 386 PHE A C 1
ATOM 2911 O O . PHE A 1 386 ? 25.886 -2.404 -26.645 1.00 80.44 386 PHE A O 1
ATOM 2918 N N . MET A 1 387 ? 24.848 -4.018 -27.806 1.00 72.94 387 MET A N 1
ATOM 2919 C CA . MET A 1 387 ? 25.105 -5.056 -26.799 1.00 72.94 387 MET A CA 1
ATOM 2920 C C . MET A 1 387 ? 26.607 -5.327 -26.628 1.00 72.94 387 MET A C 1
ATOM 2922 O O . MET A 1 387 ? 27.100 -5.368 -25.503 1.00 72.94 387 MET A O 1
ATOM 2926 N N . VAL A 1 388 ? 27.351 -5.451 -27.733 1.00 73.75 388 VAL A N 1
ATOM 2927 C CA . VAL A 1 388 ? 28.815 -5.638 -27.712 1.00 73.75 388 VAL A CA 1
ATOM 2928 C C . VAL A 1 388 ? 29.521 -4.426 -27.102 1.00 73.75 388 VAL A C 1
ATOM 2930 O O . VAL A 1 388 ? 30.465 -4.585 -26.331 1.00 73.75 388 VAL A O 1
ATOM 2933 N N . LEU A 1 389 ? 29.055 -3.214 -27.412 1.00 80.38 389 LEU A N 1
ATOM 2934 C CA . LEU A 1 389 ? 29.574 -1.981 -26.828 1.00 80.38 389 LEU A CA 1
ATOM 2935 C C . LEU A 1 389 ? 29.337 -1.929 -25.314 1.00 80.38 389 LEU A C 1
ATOM 2937 O O . LEU A 1 389 ? 30.253 -1.586 -24.571 1.00 80.38 389 LEU A O 1
ATOM 2941 N N . SER A 1 390 ? 28.138 -2.299 -24.856 1.00 74.31 390 SER A N 1
ATOM 2942 C CA . SER A 1 390 ? 27.799 -2.365 -23.431 1.00 74.31 390 SER A CA 1
ATOM 2943 C C . SER A 1 390 ? 28.711 -3.342 -22.684 1.00 74.31 390 SER A C 1
ATOM 2945 O O . SER A 1 390 ? 29.247 -2.999 -21.632 1.00 74.31 390 SER A O 1
ATOM 2947 N N . GLU A 1 391 ? 28.946 -4.529 -23.248 1.00 74.38 391 GLU A N 1
ATOM 2948 C CA . GLU A 1 391 ? 29.829 -5.542 -22.656 1.00 74.38 391 GLU A CA 1
ATOM 2949 C C . GLU A 1 391 ? 31.297 -5.088 -22.625 1.00 74.38 391 GLU A C 1
ATOM 2951 O O . GLU A 1 391 ? 31.999 -5.262 -21.625 1.00 74.38 391 GLU A O 1
ATOM 2956 N N . LEU A 1 392 ? 31.759 -4.436 -23.697 1.00 75.44 392 LEU A N 1
ATOM 2957 C CA . LEU A 1 392 ? 33.098 -3.854 -23.766 1.00 75.44 392 LEU A CA 1
ATOM 2958 C C . LEU A 1 392 ? 33.288 -2.772 -22.694 1.00 75.44 392 LEU A C 1
ATOM 2960 O O . LEU A 1 392 ? 34.304 -2.771 -22.001 1.00 75.44 392 LEU A O 1
ATOM 2964 N N . LEU A 1 393 ? 32.315 -1.871 -22.530 1.00 75.94 393 LEU A N 1
ATOM 2965 C CA . LEU A 1 393 ? 32.354 -0.822 -21.508 1.00 75.94 393 LEU A CA 1
ATOM 2966 C C . LEU A 1 393 ? 32.326 -1.415 -20.096 1.00 75.94 393 LEU A C 1
ATOM 2968 O O . LEU A 1 393 ? 33.117 -0.993 -19.257 1.00 75.94 393 LEU A O 1
ATOM 2972 N N . SER A 1 394 ? 31.490 -2.427 -19.860 1.00 71.69 394 SER A N 1
ATOM 2973 C CA . SER A 1 394 ? 31.431 -3.170 -18.597 1.00 71.69 394 SER A CA 1
ATOM 2974 C C . SER A 1 394 ? 32.784 -3.807 -18.246 1.00 71.69 394 SER A C 1
ATOM 2976 O O . SER A 1 394 ? 33.322 -3.592 -17.160 1.00 71.69 394 SER A O 1
ATOM 2978 N N . THR A 1 395 ? 33.415 -4.491 -19.206 1.00 72.62 395 THR A N 1
ATOM 2979 C CA . THR A 1 395 ? 34.732 -5.124 -19.026 1.00 72.62 395 THR A CA 1
ATOM 2980 C C . THR A 1 395 ? 35.833 -4.097 -18.742 1.00 72.62 395 THR A C 1
ATOM 2982 O O . THR A 1 395 ? 36.669 -4.301 -17.856 1.00 72.62 395 THR A O 1
ATOM 2985 N N . LEU A 1 396 ? 35.840 -2.977 -19.473 1.00 72.00 396 LEU A N 1
ATOM 2986 C CA . LEU A 1 396 ? 36.803 -1.889 -19.267 1.00 72.00 396 LEU A CA 1
ATOM 2987 C C . LEU A 1 396 ? 36.616 -1.205 -17.909 1.00 72.00 396 LEU A C 1
ATOM 2989 O O . LEU A 1 396 ? 37.602 -0.823 -17.280 1.00 72.00 396 LEU A O 1
ATOM 2993 N N . TRP A 1 397 ? 35.372 -1.095 -17.442 1.00 69.19 397 TRP A N 1
ATOM 2994 C CA . TRP A 1 397 ? 35.040 -0.536 -16.137 1.00 69.19 397 TRP A CA 1
ATOM 2995 C C . TRP A 1 397 ? 35.499 -1.450 -14.993 1.00 69.19 397 TRP A C 1
ATOM 2997 O O . TRP A 1 397 ? 36.168 -0.993 -14.068 1.00 69.19 397 TRP A O 1
ATOM 3007 N N . CYS A 1 398 ? 35.226 -2.756 -15.082 1.00 69.31 398 CYS A N 1
ATOM 3008 C CA . CYS A 1 398 ? 35.643 -3.744 -14.081 1.00 69.31 398 CYS A CA 1
ATOM 3009 C C . CYS A 1 398 ? 37.167 -3.929 -14.010 1.00 69.31 398 CYS A C 1
ATOM 3011 O O . CYS A 1 398 ? 37.710 -4.176 -12.935 1.00 69.31 398 CYS A O 1
ATOM 3013 N N . SER A 1 399 ? 37.869 -3.779 -15.136 1.00 64.81 399 SER A N 1
ATOM 3014 C CA . SER A 1 399 ? 39.330 -3.931 -15.201 1.00 64.81 399 SER A CA 1
ATOM 3015 C C . SER A 1 399 ? 40.093 -2.788 -14.527 1.00 64.81 399 SER A C 1
ATOM 3017 O O . SER A 1 399 ? 41.290 -2.921 -14.279 1.00 64.81 399 SER A O 1
ATOM 3019 N N . ASN A 1 400 ? 39.431 -1.662 -14.242 1.00 62.88 400 ASN A N 1
ATOM 3020 C CA . ASN A 1 400 ? 40.109 -0.451 -13.793 1.00 62.88 400 ASN A CA 1
ATOM 3021 C C . ASN A 1 400 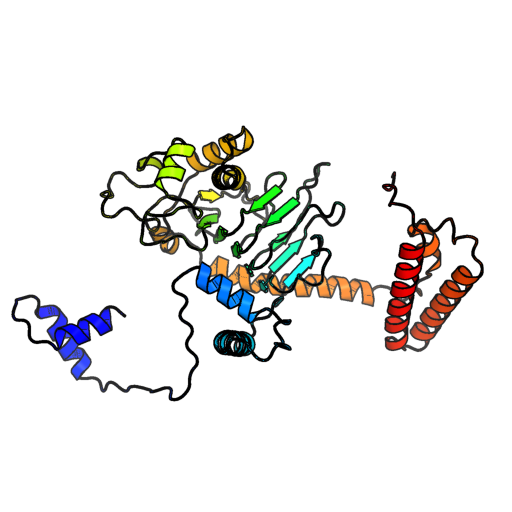? 40.381 -0.393 -12.282 1.00 62.88 400 ASN A C 1
ATOM 3023 O O . ASN A 1 400 ? 40.995 0.577 -11.863 1.00 62.88 400 ASN A O 1
ATOM 3027 N N . GLY A 1 401 ? 39.981 -1.408 -11.496 1.00 52.25 401 GLY A N 1
ATOM 3028 C CA . GLY A 1 401 ? 40.499 -1.758 -10.155 1.00 52.25 401 GLY A CA 1
ATOM 3029 C C . GLY A 1 401 ? 40.428 -0.725 -9.016 1.00 52.25 401 GLY A C 1
ATOM 3030 O O . GLY A 1 401 ? 40.505 -1.109 -7.850 1.00 52.25 401 GLY A O 1
ATOM 3031 N N . ASP A 1 402 ? 40.251 0.556 -9.310 1.00 48.19 402 ASP A N 1
ATOM 3032 C CA . ASP A 1 402 ? 40.263 1.641 -8.349 1.00 48.19 402 ASP A CA 1
ATOM 3033 C C . ASP A 1 402 ? 38.838 1.980 -7.923 1.00 48.19 402 ASP A C 1
ATOM 3035 O O . ASP A 1 402 ? 37.919 2.125 -8.735 1.00 48.19 402 ASP A O 1
ATOM 3039 N N . LYS A 1 403 ? 38.656 2.093 -6.602 1.00 46.88 403 LYS A N 1
ATOM 3040 C CA . LYS A 1 403 ? 37.401 2.523 -5.978 1.00 46.88 403 LYS A CA 1
ATOM 3041 C C . LYS A 1 403 ? 36.891 3.792 -6.676 1.00 46.88 403 LYS A C 1
ATOM 3043 O O . LYS A 1 403 ? 37.689 4.707 -6.887 1.00 46.88 403 LYS A O 1
ATOM 3048 N N . PRO A 1 404 ? 35.585 3.887 -6.983 1.00 39.88 404 PRO A N 1
ATOM 3049 C CA . PRO A 1 404 ? 35.034 5.041 -7.679 1.00 39.88 404 PRO A CA 1
ATOM 3050 C C . PRO A 1 404 ? 35.329 6.312 -6.876 1.00 39.88 404 PRO A C 1
ATOM 3052 O O . PRO A 1 404 ? 34.839 6.468 -5.756 1.00 39.88 404 PRO A O 1
ATOM 3055 N N . GLN A 1 405 ? 36.145 7.215 -7.428 1.00 37.16 405 GLN A N 1
ATOM 3056 C CA . GLN A 1 405 ? 36.186 8.582 -6.922 1.00 37.16 405 GLN A CA 1
ATOM 3057 C C . GLN A 1 405 ? 34.874 9.274 -7.311 1.00 37.16 405 GLN A C 1
ATOM 3059 O O . GLN A 1 405 ? 34.428 9.130 -8.453 1.00 37.16 405 GLN A O 1
ATOM 3064 N N . PRO A 1 406 ? 34.232 10.000 -6.381 1.00 35.38 406 PRO A N 1
ATOM 3065 C CA . PRO A 1 406 ? 33.013 10.726 -6.688 1.00 35.38 406 PRO A CA 1
ATOM 3066 C C . PRO A 1 406 ? 33.325 11.799 -7.734 1.00 35.38 406 PRO A C 1
ATOM 3068 O O . PRO A 1 406 ? 34.308 12.530 -7.616 1.00 35.38 406 PRO A O 1
ATOM 3071 N N . PHE A 1 407 ? 32.484 11.874 -8.765 1.00 31.58 407 PHE A N 1
ATOM 3072 C CA . PHE A 1 407 ? 32.514 12.944 -9.756 1.00 31.58 407 PHE A CA 1
ATOM 3073 C C . PHE A 1 407 ? 32.417 14.301 -9.040 1.00 31.58 407 PHE A C 1
ATOM 3075 O O . PHE A 1 407 ? 31.394 14.610 -8.430 1.00 31.58 407 PHE A O 1
ATOM 3082 N N . ALA A 1 408 ? 33.481 15.101 -9.106 1.00 29.98 408 ALA A N 1
ATOM 3083 C CA . ALA A 1 408 ? 33.412 16.533 -8.843 1.00 29.98 408 ALA A CA 1
ATOM 3084 C C . ALA A 1 408 ? 32.886 17.219 -10.113 1.00 29.98 408 ALA A C 1
ATOM 3086 O O . ALA A 1 408 ? 33.365 16.916 -11.208 1.00 29.98 408 ALA A O 1
ATOM 3087 N N . ALA A 1 409 ? 31.862 18.059 -9.942 1.00 32.91 409 ALA A N 1
ATOM 3088 C CA . ALA A 1 409 ? 31.216 18.834 -11.000 1.00 32.91 409 ALA A CA 1
ATOM 3089 C C . ALA A 1 409 ? 32.153 19.872 -11.632 1.00 32.91 409 ALA A C 1
ATOM 3091 O O . ALA A 1 409 ? 32.999 20.427 -10.889 1.00 32.91 409 ALA A O 1
#

Foldseek 3Di:
DVVVVVVVVVVPDDDDDPPDPVVVVCVVCVVDDDDDDDPPDDDDDDDPFLLSVLQLLQLQAFDPPPCPPVPDDPVSVVSNVVSVVVPRHQEALEAAEQADDDPDPQSRRHREELEYYYFNNPPNQAYAAGSEYEYLYYADQPPPPDDQAAYEAHYYNEYHENHWFYAPDRYHHAYHQKYWYWFAFDPPVAAIKIDIFGRPFDQQAQQDGNNHGNVLVCVLLVHDPVLFAPPPADPVRDGLQRTQQIFGQHAPDPPDPGRHGYPLLSLLSVCSVVVHRQDPSNNVSSVCSSPGRTGGNNCCVVTGDVVVSVVSSVCSSVVVVVVVVVVVCVVVVPPCPDDQCPVVCVVLVPPVCVPVVVVVVVSVVLSVQSVVCVVVVVVVSVVVSVVVVVVVSVVSVVVPPDDDDDDDD

Secondary structure (DSSP, 8-state):
-HHHHHHHHTTS---SS--HHHHHHHHHHTTS-------SS-------SHHHHHHHHHHHH-S----SSTT--HHHHHHHHHHHHTT--SEEEEEEESS---SSS-GGG-EEEEEEEE--TTT---EE-TT-EEES-EE-----SSS----EEE-SS-EEES-BSEEESS-EEEPTTEEEEEEEBPTTT-SEEEEEEETT--TTSSSEETTEEHHHHHHHHT--HHHHS-TTS-GGG--GGGS--EEEE--S-SSSSS-EEE-THHHHHHHHHTT----HHHHHHHHHHHHS-EE-HHHHHHHB-HHHHHHHHHHHHHHHHHHHHHHHHHHHHS------THHHHHHTT-TTTTT-HHHHHHHHHHHHHHHHHHHTT-HHHHHHHHHHHHHHHHHHHHTT-S-------